Protein AF-0000000075578631 (afdb_homodimer)

Secondary structure (DSSP, 8-state):
-----HHHHTTHHHHHHHHHHH-TTEEEEEEETTSTT-BEEEEE-GGGTT--TTPBPPHHHHHHHHHHHHS-SS--SEEEEEEEE-TTS-EEEEEEEEEE-TTS-EEEEEEEEEE-HHHHHHHHHHHHTT-----TT---GGGBB-SSSB----TTHHHHHHHHHHHHH-TT--TTSHHHHHHHHHHHHHTTGGGSTTHHHHHHHHHTS-HHHHHHHHHHHHHHHHHHHHH-/-----HHHHTTHHHHHHHHHHH-TTEEEEEEETTSTT-BEEEEE-GGGTT--TTPBPPHHHHHHHHHHHHS-SS--SEEEEEEEE-TTS-EEEEEEEEEE-TTS-EEEEEEEEEE-HHHHHHHHHHHHTT-----TT---GGGBB-SSSB----SSHHHHHHHHHHHHH-TT--TTSHHHHHHHHHHHHHTTGGGSTTHHHHHHHHHTS-HHHHHHHHHHHHHHHHHHHHH-

Structure (mmCIF, N/CA/C/O backbone):
data_AF-0000000075578631-model_v1
#
loop_
_entity.id
_entity.type
_entity.pdbx_description
1 polymer 'Uncharacterized protein'
#
loop_
_atom_site.group_PDB
_atom_site.id
_atom_site.type_symbol
_atom_site.label_atom_id
_atom_site.label_alt_id
_atom_site.label_comp_id
_atom_site.label_asym_id
_atom_site.label_entity_id
_atom_site.label_seq_id
_atom_site.pdbx_PDB_ins_code
_atom_site.Cartn_x
_atom_site.Cartn_y
_atom_site.Cartn_z
_atom_site.occupancy
_atom_site.B_iso_or_equiv
_atom_site.auth_seq_id
_atom_site.auth_comp_id
_atom_site.auth_asym_id
_atom_site.auth_atom_id
_atom_site.pdbx_PDB_model_num
ATOM 1 N N . MET A 1 1 ? -14.102 0.725 26.156 1 38.38 1 MET A N 1
ATOM 2 C CA . MET A 1 1 ? -13.875 0.183 24.812 1 38.38 1 MET A CA 1
ATOM 3 C C . MET A 1 1 ? -14.836 0.793 23.812 1 38.38 1 MET A C 1
ATOM 5 O O . MET A 1 1 ? -16.062 0.657 23.953 1 38.38 1 MET A O 1
ATOM 9 N N . THR A 1 2 ? -14.453 2.084 23.234 1 53.84 2 THR A N 1
ATOM 10 C CA . THR A 1 2 ? -15.43 2.859 22.484 1 53.84 2 THR A CA 1
ATOM 11 C C . THR A 1 2 ? -16.156 1.978 21.469 1 53.84 2 THR A C 1
ATOM 13 O O . THR A 1 2 ? -15.539 1.097 20.859 1 53.84 2 THR A O 1
ATOM 16 N N . ARG A 1 3 ? -17.5 1.851 21.578 1 68.5 3 ARG A N 1
ATOM 17 C CA . ARG A 1 3 ? -18.391 0.987 20.828 1 68.5 3 ARG A CA 1
ATOM 18 C C . ARG A 1 3 ? -18.328 1.289 19.328 1 68.5 3 ARG A C 1
ATOM 20 O O . ARG A 1 3 ? -18.828 2.314 18.875 1 68.5 3 ARG A O 1
ATOM 27 N N . VAL A 1 4 ? -17.375 0.759 18.656 1 82.56 4 VAL A N 1
ATOM 28 C CA . VAL A 1 4 ? -17.312 0.847 17.203 1 82.56 4 VAL A CA 1
ATOM 29 C C . VAL A 1 4 ? -18.5 0.093 16.578 1 82.56 4 VAL A C 1
ATOM 31 O O . VAL A 1 4 ? -18.828 -1.018 17.016 1 82.56 4 VAL A O 1
ATOM 34 N N . SER A 1 5 ? -19.188 0.771 15.75 1 85.44 5 SER A N 1
ATOM 35 C CA . SER A 1 5 ? -20.328 0.144 15.086 1 85.44 5 SER A CA 1
ATOM 36 C C . SER A 1 5 ? -19.922 -1.131 14.359 1 85.44 5 SER A C 1
ATOM 38 O O . SER A 1 5 ? -18.766 -1.272 13.961 1 85.44 5 SER A O 1
ATOM 40 N N . LYS A 1 6 ? -20.844 -1.993 14.258 1 84.62 6 LYS A N 1
ATOM 41 C CA . LYS A 1 6 ? -20.594 -3.258 13.57 1 84.62 6 LYS A CA 1
ATOM 42 C C . LYS A 1 6 ? -20.156 -3.02 12.133 1 84.62 6 LYS A C 1
ATOM 44 O O . LYS A 1 6 ? -19.266 -3.715 11.625 1 84.62 6 LYS A O 1
ATOM 49 N N . ASP A 1 7 ? -20.75 -2.002 11.523 1 88.06 7 ASP A N 1
ATOM 50 C CA . ASP A 1 7 ? -20.469 -1.708 10.125 1 88.06 7 ASP A CA 1
ATOM 51 C C . ASP A 1 7 ? -19.016 -1.273 9.938 1 88.06 7 ASP A C 1
ATOM 53 O O . ASP A 1 7 ? -18.391 -1.57 8.906 1 88.06 7 ASP A O 1
ATOM 57 N N . LEU A 1 8 ? -18.516 -0.657 10.914 1 92.75 8 LEU A N 1
ATOM 58 C CA . LEU A 1 8 ? -17.141 -0.169 10.805 1 92.75 8 LEU A CA 1
ATOM 59 C C . LEU A 1 8 ? -16.156 -1.24 11.234 1 92.75 8 LEU A C 1
ATOM 61 O O . LEU A 1 8 ? -15.039 -1.31 10.711 1 92.75 8 LEU A O 1
ATOM 65 N N . LYS A 1 9 ? -16.578 -2.082 12.156 1 92.31 9 LYS A N 1
ATOM 66 C CA . LYS A 1 9 ? -15.711 -3.105 12.734 1 92.31 9 LYS A CA 1
ATOM 67 C C . LYS A 1 9 ? -15.148 -4.027 11.656 1 92.31 9 LYS A C 1
ATOM 69 O O . LYS A 1 9 ? -14.031 -4.539 11.789 1 92.31 9 LYS A O 1
ATOM 74 N N . ARG A 1 10 ? -15.836 -4.188 10.617 1 90.38 10 ARG A N 1
ATOM 75 C CA . ARG A 1 10 ? -15.438 -5.098 9.555 1 90.38 10 ARG A CA 1
ATOM 76 C C . ARG A 1 10 ? -14.188 -4.598 8.836 1 90.38 10 ARG A C 1
ATOM 78 O O . ARG A 1 10 ? -13.516 -5.359 8.141 1 90.38 10 ARG A O 1
ATOM 85 N N . TYR A 1 11 ? -13.844 -3.393 9 1 93.25 11 TYR A N 1
ATOM 86 C CA . TYR A 1 11 ? -12.703 -2.807 8.305 1 93.25 11 TYR A CA 1
ATOM 87 C C . TYR A 1 11 ? -11.445 -2.848 9.164 1 93.25 11 TYR A C 1
ATOM 89 O O . TYR A 1 11 ? -10.336 -2.629 8.672 1 93.25 11 TYR A O 1
ATOM 97 N N . ILE A 1 12 ? -11.594 -3.15 10.43 1 93.81 12 ILE A N 1
ATOM 98 C CA . ILE A 1 12 ? -10.484 -3.107 11.375 1 93.81 12 ILE A CA 1
ATOM 99 C C . ILE A 1 12 ? -9.398 -4.102 10.945 1 93.81 12 ILE A C 1
ATOM 101 O O . ILE A 1 12 ? -8.219 -3.76 10.914 1 93.81 12 ILE A O 1
ATOM 105 N N . PRO A 1 13 ? -9.758 -5.27 10.5 1 92.12 13 PRO A N 1
ATOM 106 C CA . PRO A 1 13 ? -8.711 -6.227 10.133 1 92.12 13 PRO A CA 1
ATOM 107 C C . PRO A 1 13 ? -7.906 -5.777 8.914 1 92.12 13 PRO A C 1
ATOM 109 O O . PRO A 1 13 ? -6.766 -6.211 8.734 1 92.12 13 PRO A O 1
ATOM 112 N N . PHE A 1 14 ? -8.43 -4.945 8.102 1 94.19 14 PHE A N 1
ATOM 113 C CA . PHE A 1 14 ? -7.723 -4.465 6.918 1 94.19 14 PHE A CA 1
ATOM 114 C C . PHE A 1 14 ? -6.559 -3.561 7.309 1 94.19 14 PHE A C 1
ATOM 116 O O . PHE A 1 14 ? -5.57 -3.467 6.582 1 94.19 14 PHE A O 1
ATOM 123 N N . VAL A 1 15 ? -6.684 -2.941 8.43 1 96.69 15 VAL A N 1
ATOM 124 C CA . VAL A 1 15 ? -5.609 -2.07 8.898 1 96.69 15 VAL A CA 1
ATOM 125 C C . VAL A 1 15 ? -4.348 -2.895 9.141 1 96.69 15 VAL A C 1
ATOM 127 O O . VAL A 1 15 ? -3.283 -2.584 8.602 1 96.69 15 VAL A O 1
ATOM 130 N N . ASP A 1 16 ? -4.496 -3.928 9.867 1 94.06 16 ASP A N 1
ATOM 131 C CA . ASP A 1 16 ? -3.371 -4.809 10.164 1 94.06 16 ASP A CA 1
ATOM 132 C C . ASP A 1 16 ? -2.842 -5.465 8.891 1 94.06 16 ASP A C 1
ATOM 134 O O . ASP A 1 16 ? -1.63 -5.523 8.672 1 94.06 16 ASP A O 1
ATOM 138 N N . PHE A 1 17 ? -3.742 -5.906 8.094 1 94.69 17 PHE A N 1
ATOM 139 C CA . PHE A 1 17 ? -3.389 -6.539 6.832 1 94.69 17 PHE A CA 1
ATOM 140 C C . PHE A 1 17 ? -2.533 -5.609 5.98 1 94.69 17 PHE A C 1
ATOM 142 O O . PHE A 1 17 ? -1.476 -6.008 5.488 1 94.69 17 PHE A O 1
ATOM 149 N N . LEU A 1 18 ? -2.979 -4.426 5.785 1 97.06 18 LEU A N 1
ATOM 150 C CA . LEU A 1 18 ? -2.26 -3.467 4.953 1 97.06 18 LEU A CA 1
ATOM 151 C C . LEU A 1 18 ? -0.922 -3.096 5.59 1 97.06 18 LEU A C 1
ATOM 153 O O . LEU A 1 18 ? 0.087 -2.973 4.891 1 97.06 18 LEU A O 1
ATOM 157 N N . GLY A 1 19 ? -0.942 -2.924 6.879 1 96.44 19 GLY A N 1
ATOM 158 C CA . GLY A 1 19 ? 0.313 -2.635 7.555 1 96.44 19 GLY A CA 1
ATOM 159 C C . GLY A 1 19 ? 1.376 -3.691 7.312 1 96.44 19 GLY A C 1
ATOM 160 O O . GLY A 1 19 ? 2.525 -3.365 7.008 1 96.44 19 GLY A O 1
ATOM 161 N N . LYS A 1 20 ? 0.994 -4.898 7.434 1 93.69 20 LYS A N 1
ATOM 162 C CA . LYS A 1 20 ? 1.916 -6.016 7.238 1 93.69 20 LYS A CA 1
ATOM 163 C C . LYS A 1 20 ? 2.307 -6.156 5.77 1 93.69 20 LYS A C 1
ATOM 165 O O . LYS A 1 20 ? 3.455 -6.477 5.457 1 93.69 20 LYS A O 1
ATOM 170 N N . THR A 1 21 ? 1.353 -5.918 4.926 1 94.06 21 THR A N 1
ATOM 171 C CA . THR A 1 21 ? 1.559 -6.07 3.488 1 94.06 21 THR A CA 1
ATOM 172 C C . THR A 1 21 ? 2.514 -5 2.965 1 94.06 21 THR A C 1
ATOM 174 O O . THR A 1 21 ? 3.432 -5.305 2.197 1 94.06 21 THR A O 1
ATOM 177 N N . LEU A 1 22 ? 2.32 -3.791 3.355 1 95.94 22 LEU A N 1
ATOM 178 C CA . LEU A 1 22 ? 3.016 -2.658 2.758 1 95.94 22 LEU A CA 1
ATOM 179 C C . LEU A 1 22 ? 4.355 -2.418 3.445 1 95.94 22 LEU A C 1
ATOM 181 O O . LEU A 1 22 ? 5.273 -1.85 2.85 1 95.94 22 LEU A O 1
ATOM 185 N N . GLY A 1 23 ? 4.43 -2.844 4.723 1 94.12 23 GLY A N 1
ATOM 186 C CA . GLY A 1 23 ? 5.703 -2.727 5.414 1 94.12 23 GLY A CA 1
ATOM 187 C C . GLY A 1 23 ? 5.754 -1.553 6.375 1 94.12 23 GLY A C 1
ATOM 188 O O . GLY A 1 23 ? 4.793 -0.789 6.484 1 94.12 23 GLY A O 1
ATOM 189 N N . GLU A 1 24 ? 6.906 -1.354 6.93 1 94.38 24 GLU A N 1
ATOM 190 C CA . GLU A 1 24 ? 7.059 -0.514 8.117 1 94.38 24 GLU A CA 1
ATOM 191 C C . GLU A 1 24 ? 7.086 0.965 7.742 1 94.38 24 GLU A C 1
ATOM 193 O O . GLU A 1 24 ? 6.98 1.832 8.609 1 94.38 24 GLU A O 1
ATOM 198 N N . ASN A 1 25 ? 7.203 1.279 6.48 1 94 25 ASN A N 1
ATOM 199 C CA . ASN A 1 25 ? 7.211 2.68 6.066 1 94 25 ASN A CA 1
ATOM 200 C C . ASN A 1 25 ? 5.809 3.166 5.707 1 94 25 ASN A C 1
ATOM 202 O O . ASN A 1 25 ? 5.633 4.32 5.312 1 94 25 ASN A O 1
ATOM 206 N N . TYR A 1 26 ? 4.871 2.301 5.816 1 96.25 26 TYR A N 1
ATOM 207 C CA . TYR A 1 26 ? 3.473 2.678 5.645 1 96.25 26 TYR A CA 1
ATOM 208 C C . TYR A 1 26 ? 2.729 2.646 6.977 1 96.25 26 TYR A C 1
ATOM 210 O O . TYR A 1 26 ? 2.783 1.65 7.699 1 96.25 26 TYR A O 1
ATOM 218 N N . GLU A 1 27 ? 2.156 3.725 7.293 1 96.19 27 GLU A N 1
ATOM 219 C CA . GLU A 1 27 ? 1.225 3.783 8.414 1 96.19 27 GLU A CA 1
ATOM 220 C C . GLU A 1 27 ? -0.222 3.713 7.938 1 96.19 27 GLU A C 1
ATOM 222 O O . GLU A 1 27 ? -0.614 4.434 7.02 1 96.19 27 GLU A O 1
ATOM 227 N N . VAL A 1 28 ? -0.985 2.791 8.523 1 97.62 28 VAL A N 1
ATOM 228 C CA . VAL A 1 28 ? -2.389 2.613 8.172 1 97.62 28 VAL A CA 1
ATOM 229 C C . VAL A 1 28 ? -3.26 2.764 9.414 1 97.62 28 VAL A C 1
ATOM 231 O O . VAL A 1 28 ? -2.963 2.18 10.461 1 97.62 28 VAL A O 1
ATOM 234 N N . PHE A 1 29 ? -4.27 3.592 9.344 1 95.25 29 PHE A N 1
ATOM 235 C CA . PHE A 1 29 ? -5.137 3.701 10.516 1 95.25 29 PHE A CA 1
ATOM 236 C C . PHE A 1 29 ? -6.566 4.031 10.094 1 95.25 29 PHE A C 1
ATOM 238 O O . PHE A 1 29 ? -6.805 4.445 8.961 1 95.25 29 PHE A O 1
ATOM 245 N N . LEU A 1 30 ? -7.5 3.748 10.984 1 96.69 30 LEU A N 1
ATOM 246 C CA . LEU A 1 30 ? -8.938 3.846 10.75 1 96.69 30 LEU A CA 1
ATOM 247 C C . LEU A 1 30 ? -9.594 4.75 11.781 1 96.69 30 LEU A C 1
ATOM 249 O O . LEU A 1 30 ? -9.484 4.508 12.984 1 96.69 30 LEU A O 1
ATOM 253 N N . TYR A 1 31 ? -10.258 5.797 11.289 1 94.25 31 TYR A N 1
ATOM 254 C CA . TYR A 1 31 ? -11.039 6.672 12.156 1 94.25 31 TYR A CA 1
ATOM 255 C C . TYR A 1 31 ? -12.477 6.18 12.281 1 94.25 31 TYR A C 1
ATOM 257 O O . TYR A 1 31 ? -13.078 5.75 11.289 1 94.25 31 TYR A O 1
ATOM 265 N N . ASP A 1 32 ? -12.992 6.309 13.469 1 94.88 32 ASP A N 1
ATOM 266 C CA . ASP A 1 32 ? -14.43 6.199 13.703 1 94.88 32 ASP A CA 1
ATOM 267 C C . ASP A 1 32 ? -15.102 7.57 13.648 1 94.88 32 ASP A C 1
ATOM 269 O O . ASP A 1 32 ? -15.008 8.352 14.602 1 94.88 32 ASP A O 1
ATOM 273 N N . LEU A 1 33 ? -15.828 7.816 12.594 1 90.88 33 LEU A N 1
ATOM 274 C CA . LEU A 1 33 ? -16.406 9.141 12.398 1 90.88 33 LEU A CA 1
ATOM 275 C C . LEU A 1 33 ? -17.672 9.312 13.211 1 90.88 33 LEU A C 1
ATOM 277 O O . LEU A 1 33 ? -18.172 10.43 13.375 1 90.88 33 LEU A O 1
ATOM 281 N N . LYS A 1 34 ? -18.203 8.258 13.711 1 89.69 34 LYS A N 1
ATOM 282 C CA . LYS A 1 34 ? -19.422 8.305 14.516 1 89.69 34 LYS A CA 1
ATOM 283 C C . LYS A 1 34 ? -19.109 8.359 16 1 89.69 34 LYS A C 1
ATOM 285 O O . LYS A 1 34 ? -19.984 8.609 16.828 1 89.69 34 LYS A O 1
ATOM 290 N N . GLY A 1 35 ? -17.875 8.039 16.312 1 84.94 35 GLY A N 1
ATOM 291 C CA . GLY A 1 35 ? -17.453 8.125 17.703 1 84.94 35 GLY A CA 1
ATOM 292 C C . GLY A 1 35 ? -17.281 9.547 18.188 1 84.94 35 GLY A C 1
ATOM 293 O O . GLY A 1 35 ? -17.141 10.477 17.375 1 84.94 35 GLY A O 1
ATOM 294 N N . PRO A 1 36 ? -17.297 9.664 19.531 1 83.38 36 PRO A N 1
ATOM 295 C CA . PRO A 1 36 ? -17.016 10.992 20.062 1 83.38 36 PRO A CA 1
ATOM 296 C C . PRO A 1 36 ? -15.664 11.547 19.625 1 83.38 36 PRO A C 1
ATOM 298 O O . PRO A 1 36 ? -14.633 10.922 19.859 1 83.38 36 PRO A O 1
ATOM 301 N N . GLU A 1 37 ? -15.656 12.625 18.969 1 81 37 GLU A N 1
ATOM 302 C CA . GLU A 1 37 ? -14.484 13.359 18.484 1 81 37 GLU A CA 1
ATOM 303 C C . GLU A 1 37 ? -13.727 12.555 17.438 1 81 37 GLU A C 1
ATOM 305 O O . GLU A 1 37 ? -12.523 12.758 17.25 1 81 37 GLU A O 1
ATOM 310 N N . HIS A 1 38 ? -14.289 11.5 16.938 1 88 38 HIS A N 1
ATOM 311 C CA . HIS A 1 38 ? -13.789 10.773 15.773 1 88 38 HIS A CA 1
ATOM 312 C C . HIS A 1 38 ? -12.43 10.141 16.062 1 88 38 HIS A C 1
ATOM 314 O O . HIS A 1 38 ? -11.445 10.445 15.391 1 88 38 HIS A O 1
ATOM 320 N N . PRO A 1 39 ? -12.281 9.195 16.969 1 91.12 39 PRO A N 1
ATOM 321 C CA . PRO A 1 39 ? -11.008 8.609 17.375 1 91.12 39 PRO A CA 1
ATOM 322 C C . PRO A 1 39 ? -10.484 7.582 16.375 1 91.12 39 PRO A C 1
ATOM 324 O O . PRO A 1 39 ? -11.266 7.008 15.609 1 91.12 39 PRO A O 1
ATOM 327 N N . ILE A 1 40 ? -9.18 7.371 16.406 1 93.56 40 ILE A N 1
ATOM 328 C CA . ILE A 1 40 ? -8.586 6.227 15.734 1 93.56 40 ILE A CA 1
ATOM 329 C C . ILE A 1 40 ? -9.008 4.934 16.438 1 93.56 40 ILE A C 1
ATOM 331 O O . ILE A 1 40 ? -8.883 4.82 17.656 1 93.56 40 ILE A O 1
ATOM 335 N N . VAL A 1 41 ? -9.484 3.926 15.734 1 96.69 41 VAL A N 1
ATOM 336 C CA . VAL A 1 41 ? -9.969 2.697 16.359 1 96.69 41 VAL A CA 1
ATOM 337 C C . VAL A 1 41 ? -9.047 1.536 15.984 1 96.69 41 VAL A C 1
ATOM 339 O O . VAL A 1 41 ? -9.117 0.466 16.594 1 96.69 41 VAL A O 1
ATOM 342 N N . ALA A 1 42 ? -8.211 1.674 15 1 97.06 42 ALA A N 1
ATOM 343 C CA . ALA A 1 42 ? -7.191 0.712 14.602 1 97.06 42 ALA A CA 1
ATOM 344 C C . ALA A 1 42 ? -6.016 1.412 13.922 1 97.06 42 ALA A C 1
ATOM 346 O O . ALA A 1 42 ? -6.203 2.387 13.188 1 97.06 42 ALA A O 1
ATOM 347 N N . ILE A 1 43 ? -4.801 0.918 14.18 1 96.62 43 ILE A N 1
ATOM 348 C CA . ILE A 1 43 ? -3.623 1.54 13.586 1 96.62 43 ILE A CA 1
ATOM 349 C C . ILE A 1 43 ? -2.51 0.505 13.445 1 96.62 43 ILE A C 1
ATOM 351 O O . ILE A 1 43 ? -2.303 -0.319 14.336 1 96.62 43 ILE A O 1
ATOM 355 N N . ALA A 1 44 ? -1.911 0.465 12.312 1 97.38 44 ALA A N 1
ATOM 356 C CA . ALA A 1 44 ? -0.679 -0.274 12.047 1 97.38 44 ALA A CA 1
ATOM 357 C C . ALA A 1 44 ? 0.496 0.676 11.836 1 97.38 44 ALA A C 1
ATOM 359 O O . ALA A 1 44 ? 0.36 1.701 11.164 1 97.38 44 ALA A O 1
ATOM 360 N N . ASN A 1 45 ? 1.631 0.427 12.508 1 95.75 45 ASN A N 1
ATOM 361 C CA . ASN A 1 45 ? 2.877 1.176 12.383 1 95.75 45 ASN A CA 1
ATOM 362 C C . ASN A 1 45 ? 2.723 2.607 12.891 1 95.75 45 ASN A C 1
ATOM 364 O O . ASN A 1 45 ? 3.227 3.547 12.266 1 95.75 45 ASN A O 1
ATOM 368 N N . GLY A 1 46 ? 2.059 2.715 13.969 1 92.19 46 GLY A N 1
ATOM 369 C CA . GLY A 1 46 ? 1.84 4.012 14.594 1 92.19 46 GLY A CA 1
ATOM 370 C C . GLY A 1 46 ? 3.127 4.695 15.016 1 92.19 46 GLY A C 1
ATOM 371 O O . GLY A 1 46 ? 3.139 5.902 15.273 1 92.19 46 GLY A O 1
ATOM 372 N N . HIS A 1 47 ? 4.227 3.963 15.062 1 89.19 47 HIS A N 1
ATOM 373 C CA . HIS A 1 47 ? 5.512 4.516 15.469 1 89.19 47 HIS A CA 1
ATOM 374 C C . HIS A 1 47 ? 5.973 5.609 14.516 1 89.19 47 HIS A C 1
ATOM 376 O O . HIS A 1 47 ? 6.773 6.473 14.891 1 89.19 47 HIS A O 1
ATOM 382 N N . LEU A 1 48 ? 5.492 5.621 13.336 1 89.31 48 LEU A N 1
ATOM 383 C CA . LEU A 1 48 ? 5.898 6.598 12.336 1 89.31 48 LEU A CA 1
ATOM 384 C C . LEU A 1 48 ? 5.422 7.996 12.711 1 89.31 48 LEU A C 1
ATOM 386 O O . LEU A 1 48 ? 6.121 8.984 12.469 1 89.31 48 LEU A O 1
ATOM 390 N N . SER A 1 49 ? 4.262 8.094 13.266 1 80.44 49 SER A N 1
ATOM 391 C CA . SER A 1 49 ? 3.688 9.391 13.586 1 80.44 49 SER A CA 1
ATOM 392 C C . SER A 1 49 ? 3.531 9.57 15.094 1 80.44 49 SER A C 1
ATOM 394 O O . SER A 1 49 ? 3.287 10.68 15.57 1 80.44 49 SER A O 1
ATOM 396 N N . GLY A 1 50 ? 3.656 8.438 15.812 1 82.56 50 GLY A N 1
ATOM 397 C CA . GLY A 1 50 ? 3.385 8.469 17.25 1 82.56 50 GLY A CA 1
ATOM 398 C C . GLY A 1 50 ? 1.915 8.297 17.578 1 82.56 50 GLY A C 1
ATOM 399 O O . GLY A 1 50 ? 1.537 8.266 18.75 1 82.56 50 GLY A O 1
ATOM 400 N N . ARG A 1 51 ? 1.047 8.164 16.641 1 83.81 51 ARG A N 1
ATOM 401 C CA . ARG A 1 51 ? -0.382 7.973 16.859 1 83.81 51 ARG A CA 1
ATOM 402 C C . ARG A 1 51 ? -0.661 6.605 17.469 1 83.81 51 ARG A C 1
ATOM 404 O O . ARG A 1 51 ? 0.119 5.668 17.297 1 83.81 51 ARG A O 1
ATOM 411 N N . LYS A 1 52 ? -1.719 6.574 18.172 1 89.25 52 LYS A N 1
ATOM 412 C CA . LYS A 1 52 ? -2.223 5.348 18.781 1 89.25 52 LYS A CA 1
ATOM 413 C C . LYS A 1 52 ? -3.748 5.293 18.734 1 89.25 52 LYS A C 1
ATOM 415 O O . LYS A 1 52 ? -4.398 6.289 18.406 1 89.25 52 LYS A O 1
ATOM 420 N N . VAL A 1 53 ? -4.273 4.074 19 1 93.5 53 VAL A N 1
ATOM 421 C CA . VAL A 1 53 ? -5.723 3.957 19.125 1 93.5 53 VAL A CA 1
ATOM 422 C C . VAL A 1 53 ? -6.242 4.965 20.141 1 93.5 53 VAL A C 1
ATOM 424 O O . VAL A 1 53 ? -5.645 5.148 21.203 1 93.5 53 VAL A O 1
ATOM 427 N N . GLY A 1 54 ? -7.293 5.668 19.781 1 90.75 54 GLY A N 1
ATOM 428 C CA . GLY A 1 54 ? -7.875 6.664 20.672 1 90.75 54 GLY A CA 1
ATOM 429 C C . GLY A 1 54 ? -7.508 8.086 20.281 1 90.75 54 GLY A C 1
ATOM 430 O O . GLY A 1 54 ? -8.164 9.039 20.719 1 90.75 54 GLY A O 1
ATOM 431 N N . PHE A 1 55 ? -6.387 8.227 19.531 1 82.88 55 PHE A N 1
ATOM 432 C CA . PHE A 1 55 ? -6.039 9.562 19.047 1 82.88 55 PHE A CA 1
ATOM 433 C C . PHE A 1 55 ? -7.172 10.156 18.219 1 82.88 55 PHE A C 1
ATOM 435 O O . PHE A 1 55 ? -7.836 9.445 17.469 1 82.88 55 PHE A O 1
ATOM 442 N N . LEU A 1 56 ? -7.328 11.445 18.359 1 81.56 56 LEU A N 1
ATOM 443 C CA . LEU A 1 56 ? -8.484 12.117 17.766 1 81.56 56 LEU A CA 1
ATOM 444 C C . LEU A 1 56 ? -8.133 12.727 16.422 1 81.56 56 LEU A C 1
ATOM 446 O O . LEU A 1 56 ? -6.973 13.062 16.172 1 81.56 56 LEU A O 1
ATOM 450 N N . MET A 1 57 ? -9.203 12.68 15.625 1 79.25 57 MET A N 1
ATOM 451 C CA . MET A 1 57 ? -9.055 13.32 14.312 1 79.25 57 MET A CA 1
ATOM 452 C C . MET A 1 57 ? -8.898 14.828 14.461 1 79.25 57 MET A C 1
ATOM 454 O O . MET A 1 57 ? -9.609 15.461 15.25 1 79.25 57 MET A O 1
ATOM 458 N N . LYS A 1 58 ? -7.996 15.273 13.68 1 65.88 58 LYS A N 1
ATOM 459 C CA . LYS A 1 58 ? -7.762 16.719 13.727 1 65.88 58 LYS A CA 1
ATOM 460 C C . LYS A 1 58 ? -8.828 17.469 12.945 1 65.88 58 LYS A C 1
ATOM 462 O O . LYS A 1 58 ? -9.328 16.984 11.93 1 65.88 58 LYS A O 1
ATOM 467 N N . ASP A 1 59 ? -9.125 18.578 13.367 1 60.62 59 ASP A N 1
ATOM 468 C CA . ASP A 1 59 ? -10.164 19.406 12.781 1 60.62 59 ASP A CA 1
ATOM 469 C C . ASP A 1 59 ? -9.891 19.672 11.297 1 60.62 59 ASP A C 1
ATOM 471 O O . ASP A 1 59 ? -10.805 19.656 10.477 1 60.62 59 ASP A O 1
ATOM 475 N N . VAL A 1 60 ? -8.719 19.844 11.07 1 58.09 60 VAL A N 1
ATOM 476 C CA . VAL A 1 60 ? -8.344 20.141 9.688 1 58.09 60 VAL A CA 1
ATOM 477 C C . VAL A 1 60 ? -8.711 18.953 8.789 1 58.09 60 VAL A C 1
ATOM 479 O O . VAL A 1 60 ? -9.18 19.141 7.664 1 58.09 60 VAL A O 1
ATOM 482 N N . MET A 1 61 ? -8.461 17.766 9.281 1 67.56 61 MET A N 1
ATOM 483 C CA . MET A 1 61 ? -8.797 16.578 8.508 1 67.56 61 MET A CA 1
ATOM 484 C C . MET A 1 61 ? -10.305 16.453 8.32 1 67.56 61 MET A C 1
ATOM 486 O O . MET A 1 61 ? -10.773 16.062 7.25 1 67.56 61 MET A O 1
ATOM 490 N N . ILE A 1 62 ? -10.93 16.859 9.305 1 68.75 62 ILE A N 1
ATOM 491 C CA . ILE A 1 62 ? -12.383 16.812 9.25 1 68.75 62 ILE A CA 1
ATOM 492 C C . ILE A 1 62 ? -12.891 17.766 8.18 1 68.75 62 ILE A C 1
ATOM 494 O O . ILE A 1 62 ? -13.75 17.406 7.375 1 68.75 62 ILE A O 1
ATOM 498 N N . LYS A 1 63 ? -12.367 18.953 8.219 1 65.38 63 LYS A N 1
ATOM 499 C CA . LYS A 1 63 ? -12.781 19.969 7.254 1 65.38 63 LYS A CA 1
ATOM 500 C C . LYS A 1 63 ? -12.453 19.531 5.828 1 65.38 63 LYS A C 1
ATOM 502 O O . LYS A 1 63 ? -13.266 19.719 4.918 1 65.38 63 LYS A O 1
ATOM 507 N N . MET A 1 64 ? -11.367 18.922 5.684 1 62.06 64 MET A N 1
ATOM 508 C CA . MET A 1 64 ? -10.953 18.438 4.371 1 62.06 64 MET A CA 1
ATOM 509 C C . MET A 1 64 ? -11.898 17.375 3.848 1 62.06 64 MET A C 1
ATOM 511 O O . MET A 1 64 ? -12.289 17.391 2.68 1 62.06 64 MET A O 1
ATOM 515 N N . LEU A 1 65 ? -12.141 16.547 4.758 1 67.94 65 LEU A N 1
ATOM 516 C CA . LEU A 1 65 ? -13.023 15.445 4.391 1 67.94 65 LEU A CA 1
ATOM 517 C C . LEU A 1 65 ? -14.406 15.961 4.02 1 67.94 65 LEU A C 1
ATOM 519 O O . LEU A 1 65 ? -15.023 15.461 3.072 1 67.94 65 LEU A O 1
ATOM 523 N N . LYS A 1 66 ? -14.805 17 4.738 1 67.94 66 LYS A N 1
ATOM 524 C CA . LYS A 1 66 ? -16.125 17.594 4.484 1 67.94 66 LYS A CA 1
ATOM 525 C C . LYS A 1 66 ? -16.141 18.328 3.152 1 67.94 66 LYS A C 1
ATOM 527 O O . LYS A 1 66 ? -17.141 18.281 2.428 1 67.94 66 LYS A O 1
ATOM 532 N N . LYS A 1 67 ? -15.141 19.062 2.979 1 63.06 67 LYS A N 1
ATOM 533 C CA . LYS A 1 67 ? -15.031 19.781 1.72 1 63.06 67 LYS A CA 1
ATOM 534 C C . LYS A 1 67 ? -15.016 18.828 0.529 1 63.06 67 LYS A C 1
ATOM 536 O O . LYS A 1 67 ? -15.664 19.094 -0.487 1 63.06 67 LYS A O 1
ATOM 541 N N . GLU A 1 68 ? -14.25 17.859 0.723 1 61.59 68 GLU A N 1
ATOM 542 C CA . GLU A 1 68 ? -14.156 16.891 -0.352 1 61.59 68 GLU A CA 1
ATOM 543 C C . GLU A 1 68 ? -15.484 16.172 -0.57 1 61.59 68 GLU A C 1
ATOM 545 O O . GLU A 1 68 ? -15.805 15.773 -1.691 1 61.59 68 GLU A O 1
ATOM 550 N N . GLN A 1 69 ? -16.203 16 0.46 1 59.22 69 GLN A N 1
ATOM 551 C CA . GLN A 1 69 ? -17.531 15.406 0.374 1 59.22 69 GLN A CA 1
ATOM 552 C C . GLN A 1 69 ? -18.484 16.312 -0.387 1 59.22 69 GLN A C 1
ATOM 554 O O . GLN A 1 69 ? -19.391 15.836 -1.078 1 59.22 69 GLN A O 1
ATOM 559 N N . LYS A 1 70 ? -18.484 17.656 -0.096 1 55.72 70 LYS A N 1
ATOM 560 C CA . LYS A 1 70 ? -19.375 18.609 -0.752 1 55.72 70 LYS A CA 1
ATOM 561 C C . LYS A 1 70 ? -19.062 18.703 -2.244 1 55.72 70 LYS A C 1
ATOM 563 O O . LYS A 1 70 ? -19.953 19.016 -3.045 1 55.72 70 LYS A O 1
ATOM 568 N N . ASN A 1 71 ? -17.953 18.906 -2.477 1 51 71 ASN A N 1
ATOM 569 C CA . ASN A 1 71 ? -17.656 18.953 -3.902 1 51 71 ASN A CA 1
ATOM 570 C C . ASN A 1 71 ? -18.109 17.688 -4.621 1 51 71 ASN A C 1
ATOM 572 O O . ASN A 1 71 ? -17.672 16.578 -4.297 1 51 71 ASN A O 1
ATOM 576 N N . ASN A 1 72 ? -19.547 17.484 -4.645 1 42.91 72 ASN A N 1
ATOM 577 C CA . ASN A 1 72 ? -20.469 16.453 -5.09 1 42.91 72 ASN A CA 1
ATOM 578 C C . ASN A 1 72 ? -19.859 15.609 -6.207 1 42.91 72 ASN A C 1
ATOM 580 O O . ASN A 1 72 ? -20.562 14.781 -6.809 1 42.91 72 ASN A O 1
ATOM 584 N N . GLU A 1 73 ? -19.375 16.234 -7.379 1 41.44 73 GLU A N 1
ATOM 585 C CA . GLU A 1 73 ? -19.5 15.336 -8.531 1 41.44 73 GLU A CA 1
ATOM 586 C C . GLU A 1 73 ? -19.062 13.914 -8.18 1 41.44 73 GLU A C 1
ATOM 588 O O . GLU A 1 73 ? -18.453 13.695 -7.129 1 41.44 73 GLU A O 1
ATOM 593 N N . ASP A 1 74 ? -19.312 12.945 -9.156 1 42 74 ASP A N 1
ATOM 594 C CA . ASP A 1 74 ? -18.922 11.539 -9.18 1 42 74 ASP A CA 1
ATOM 595 C C . ASP A 1 74 ? -17.609 11.328 -8.422 1 42 74 ASP A C 1
ATOM 597 O O . ASP A 1 74 ? -16.844 10.414 -8.742 1 42 74 ASP A O 1
ATOM 601 N N . ALA A 1 75 ? -17.141 12.375 -7.66 1 48.78 75 ALA A N 1
ATOM 602 C CA . ALA A 1 75 ? -15.797 12.461 -7.109 1 48.78 75 ALA A CA 1
ATOM 603 C C . ALA A 1 75 ? -15.578 11.406 -6.023 1 48.78 75 ALA A C 1
ATOM 605 O O . ALA A 1 75 ? -16.469 11.172 -5.199 1 48.78 75 ALA A O 1
ATOM 606 N N . ASP A 1 76 ? -14.648 10.57 -6.105 1 57.75 76 ASP A N 1
ATOM 607 C CA . ASP A 1 76 ? -14.141 9.445 -5.332 1 57.75 76 ASP A CA 1
ATOM 608 C C . ASP A 1 76 ? -13.859 9.852 -3.887 1 57.75 76 ASP A C 1
ATOM 610 O O . ASP A 1 76 ? -13.242 10.891 -3.637 1 57.75 76 ASP A O 1
ATOM 614 N N . ASP A 1 77 ? -14.742 9.492 -2.875 1 77.19 77 ASP A N 1
ATOM 615 C CA . ASP A 1 77 ? -14.719 9.547 -1.417 1 77.19 77 ASP A CA 1
ATOM 616 C C . ASP A 1 77 ? -13.305 9.312 -0.888 1 77.19 77 ASP A C 1
ATOM 618 O O . ASP A 1 77 ? -13.117 8.617 0.112 1 77.19 77 ASP A O 1
ATOM 622 N N . TYR A 1 78 ? -12.297 9.914 -1.747 1 78.69 78 TYR A N 1
ATOM 623 C CA . TYR A 1 78 ? -10.961 9.703 -1.19 1 78.69 78 TYR A CA 1
ATOM 624 C C . TYR A 1 78 ? -10.039 10.867 -1.537 1 78.69 78 TYR A C 1
ATOM 626 O O . TYR A 1 78 ? -10.297 11.609 -2.488 1 78.69 78 TYR A O 1
ATOM 634 N N . LEU A 1 79 ? -9.109 11.297 -0.755 1 81.5 79 LEU A N 1
ATOM 635 C CA . LEU A 1 79 ? -7.922 12.117 -0.959 1 81.5 79 LEU A CA 1
ATOM 636 C C . LEU A 1 79 ? -6.699 11.234 -1.221 1 81.5 79 LEU A C 1
ATOM 638 O O . LEU A 1 79 ? -6.453 10.281 -0.487 1 81.5 79 LEU A O 1
ATOM 642 N N . ILE A 1 80 ? -6.008 11.625 -2.332 1 85.25 80 ILE A N 1
ATOM 643 C CA . ILE A 1 80 ? -4.926 10.727 -2.73 1 85.25 80 ILE A CA 1
ATOM 644 C C . ILE A 1 80 ? -3.59 11.461 -2.641 1 85.25 80 ILE A C 1
ATOM 646 O O . ILE A 1 80 ? -3.449 12.57 -3.152 1 85.25 80 ILE A O 1
ATOM 650 N N . ARG A 1 81 ? -2.652 10.836 -2.004 1 86.31 81 ARG A N 1
ATOM 651 C CA . ARG A 1 81 ? -1.229 11.164 -1.978 1 86.31 81 ARG A CA 1
ATOM 652 C C . ARG A 1 81 ? -1.016 12.656 -1.76 1 86.31 81 ARG A C 1
ATOM 654 O O . ARG A 1 81 ? -0.302 13.305 -2.527 1 86.31 81 ARG A O 1
ATOM 661 N N . HIS A 1 82 ? -1.635 13.094 -0.775 1 76 82 HIS A N 1
ATOM 662 C CA . HIS A 1 82 ? -1.378 14.477 -0.38 1 76 82 HIS A CA 1
ATOM 663 C C . HIS A 1 82 ? -0.147 14.57 0.514 1 76 82 HIS A C 1
ATOM 665 O O . HIS A 1 82 ? 0.129 13.664 1.299 1 76 82 HIS A O 1
ATOM 671 N N . ASP A 1 83 ? 0.534 15.617 0.361 1 73.69 83 ASP A N 1
ATOM 672 C CA . ASP A 1 83 ? 1.692 15.852 1.219 1 73.69 83 ASP A CA 1
ATOM 673 C C . ASP A 1 83 ? 1.266 16.078 2.666 1 73.69 83 ASP A C 1
ATOM 675 O O . ASP A 1 83 ? 0.274 16.766 2.924 1 73.69 83 ASP A O 1
ATOM 679 N N . ALA A 1 84 ? 1.98 15.438 3.549 1 73.56 84 ALA A N 1
ATOM 680 C CA . ALA A 1 84 ? 1.713 15.602 4.977 1 73.56 84 ALA A CA 1
ATOM 681 C C . ALA A 1 84 ? 3.012 15.617 5.777 1 73.56 84 ALA A C 1
ATOM 683 O O . ALA A 1 84 ? 4.023 15.062 5.344 1 73.56 84 ALA A O 1
ATOM 684 N N . ILE A 1 85 ? 2.926 16.281 6.938 1 70.06 85 ILE A N 1
ATOM 685 C CA . ILE A 1 85 ? 4.066 16.359 7.844 1 70.06 85 ILE A CA 1
ATOM 686 C C . ILE A 1 85 ? 3.652 15.875 9.234 1 70.06 85 ILE A C 1
ATOM 688 O O . ILE A 1 85 ? 2.617 16.297 9.758 1 70.06 85 ILE A O 1
ATOM 692 N N . GLY A 1 86 ? 4.5 14.969 9.703 1 66.88 86 GLY A N 1
ATOM 693 C CA . GLY A 1 86 ? 4.246 14.477 11.047 1 66.88 86 GLY A CA 1
ATOM 694 C C . GLY A 1 86 ? 4.711 15.438 12.125 1 66.88 86 GLY A C 1
ATOM 695 O O . GLY A 1 86 ? 5.348 16.453 11.828 1 66.88 86 GLY A O 1
ATOM 696 N N . ARG A 1 87 ? 4.406 15.062 13.359 1 59.75 87 ARG A N 1
ATOM 697 C CA . ARG A 1 87 ? 4.766 15.891 14.516 1 59.75 87 ARG A CA 1
ATOM 698 C C . ARG A 1 87 ? 6.281 16.016 14.641 1 59.75 87 ARG A C 1
ATOM 700 O O . ARG A 1 87 ? 6.789 17.047 15.078 1 59.75 87 ARG A O 1
ATOM 707 N N . ASP A 1 88 ? 6.918 14.984 14.266 1 60.09 88 ASP A N 1
ATOM 708 C CA . ASP A 1 88 ? 8.367 14.977 14.414 1 60.09 88 ASP A CA 1
ATOM 709 C C . ASP A 1 88 ? 9.055 15.5 13.156 1 60.09 88 ASP A C 1
ATOM 711 O O . ASP A 1 88 ? 10.273 15.375 13.008 1 60.09 88 ASP A O 1
ATOM 715 N N . GLY A 1 89 ? 8.219 15.984 12.25 1 61.62 89 GLY A N 1
ATOM 716 C CA . GLY A 1 89 ? 8.789 16.562 11.039 1 61.62 89 GLY A CA 1
ATOM 717 C C . GLY A 1 89 ? 8.891 15.578 9.891 1 61.62 89 GLY A C 1
ATOM 718 O O . GLY A 1 89 ? 9.203 15.969 8.766 1 61.62 89 GLY A O 1
ATOM 719 N N . ARG A 1 90 ? 8.602 14.445 10.164 1 73.75 90 ARG A N 1
ATOM 720 C CA . ARG A 1 90 ? 8.648 13.453 9.102 1 73.75 90 ARG A CA 1
ATOM 721 C C . ARG A 1 90 ? 7.648 13.789 7.996 1 73.75 90 ARG A C 1
ATOM 723 O O . ARG A 1 90 ? 6.527 14.219 8.273 1 73.75 90 ARG A O 1
ATOM 730 N N . ARG A 1 91 ? 8.141 13.594 6.828 1 75.56 91 ARG A N 1
ATOM 731 C CA . ARG A 1 91 ? 7.301 13.875 5.668 1 75.56 91 ARG A CA 1
ATOM 732 C C . ARG A 1 91 ? 6.582 12.609 5.199 1 75.56 91 ARG A C 1
ATOM 734 O O . ARG A 1 91 ? 7.172 11.531 5.176 1 75.56 91 ARG A O 1
ATOM 741 N N . PHE A 1 92 ? 5.285 12.859 4.797 1 82.94 92 PHE A N 1
ATOM 742 C CA . PHE A 1 92 ? 4.469 11.742 4.344 1 82.94 92 PHE A CA 1
ATOM 743 C C . PHE A 1 92 ? 3.74 12.086 3.051 1 82.94 92 PHE A C 1
ATOM 745 O O . PHE A 1 92 ? 3.516 13.266 2.758 1 82.94 92 PHE A O 1
ATOM 752 N N . LYS A 1 93 ? 3.564 11.047 2.215 1 86.5 93 LYS A N 1
ATOM 753 C CA . LYS A 1 93 ? 2.414 11.07 1.314 1 86.5 93 LYS A CA 1
ATOM 754 C C . LYS A 1 93 ? 1.199 10.406 1.958 1 86.5 93 LYS A C 1
ATOM 756 O O . LYS A 1 93 ? 1.265 9.25 2.371 1 86.5 93 LYS A O 1
ATOM 761 N N . SER A 1 94 ? 0.122 11.188 2.066 1 85.94 94 SER A N 1
ATOM 762 C CA . SER A 1 94 ? -1.04 10.703 2.809 1 85.94 94 SER A CA 1
ATOM 763 C C . SER A 1 94 ? -2.248 10.539 1.893 1 85.94 94 SER A C 1
ATOM 765 O O . SER A 1 94 ? -2.502 11.383 1.029 1 85.94 94 SER A O 1
ATOM 767 N N . SER A 1 95 ? -2.957 9.469 2.027 1 89.5 95 SER A N 1
ATOM 768 C CA . SER A 1 95 ? -4.219 9.203 1.345 1 89.5 95 SER A CA 1
ATOM 769 C C . SER A 1 95 ? -5.312 8.82 2.336 1 89.5 95 SER A C 1
ATOM 771 O O . SER A 1 95 ? -5.051 8.125 3.32 1 89.5 95 SER A O 1
ATOM 773 N N . THR A 1 96 ? -6.543 9.266 2.072 1 89.62 96 THR A N 1
ATOM 774 C CA . THR A 1 96 ? -7.68 9 2.947 1 89.62 96 THR A CA 1
ATOM 775 C C . THR A 1 96 ? -8.906 8.594 2.133 1 89.62 96 THR A C 1
ATOM 777 O O . THR A 1 96 ? -9.219 9.227 1.119 1 89.62 96 THR A O 1
ATOM 780 N N . LYS A 1 97 ? -9.523 7.559 2.557 1 92.19 97 LYS A N 1
ATOM 781 C CA . LYS A 1 97 ? -10.781 7.113 1.952 1 92.19 97 LYS A CA 1
ATOM 782 C C . LYS A 1 97 ? -11.914 7.102 2.977 1 92.19 97 LYS A C 1
ATOM 784 O O . LYS A 1 97 ? -11.773 6.516 4.055 1 92.19 97 LYS A O 1
ATOM 789 N N . LEU A 1 98 ? -13 7.723 2.586 1 90.88 98 LEU A N 1
ATOM 790 C CA . LEU A 1 98 ? -14.18 7.676 3.439 1 90.88 98 LEU A CA 1
ATOM 791 C C . LEU A 1 98 ? -14.891 6.332 3.312 1 90.88 98 LEU A C 1
ATOM 793 O O . LEU A 1 98 ? -14.977 5.773 2.217 1 90.88 98 LEU A O 1
ATOM 797 N N . ILE A 1 99 ? -15.367 5.855 4.406 1 91.69 99 ILE A N 1
ATOM 798 C CA . ILE A 1 99 ? -16.203 4.652 4.477 1 91.69 99 ILE A CA 1
ATOM 799 C C . ILE A 1 99 ? -17.641 5.035 4.816 1 91.69 99 ILE A C 1
ATOM 801 O O . ILE A 1 99 ? -17.875 5.73 5.805 1 91.69 99 ILE A O 1
ATOM 805 N N . ARG A 1 100 ? -18.562 4.594 4.012 1 89.38 100 ARG A N 1
ATOM 806 C CA . ARG A 1 100 ? -19.969 4.93 4.223 1 89.38 100 ARG A CA 1
ATOM 807 C C . ARG A 1 100 ? -20.781 3.682 4.523 1 89.38 100 ARG A C 1
ATOM 809 O O . ARG A 1 100 ? -20.438 2.582 4.082 1 89.38 100 ARG A O 1
ATOM 816 N N . ASN A 1 101 ? -21.844 3.84 5.301 1 88.06 101 ASN A N 1
ATOM 817 C CA . ASN A 1 101 ? -22.781 2.738 5.508 1 88.06 101 ASN A CA 1
ATOM 818 C C . ASN A 1 101 ? -23.75 2.609 4.344 1 88.06 101 ASN A C 1
ATOM 820 O O . ASN A 1 101 ? -23.609 3.281 3.322 1 88.06 101 ASN A O 1
ATOM 824 N N . ASP A 1 102 ? -24.672 1.656 4.523 1 85.69 102 ASP A N 1
ATOM 825 C CA . ASP A 1 102 ? -25.609 1.334 3.449 1 85.69 102 ASP A CA 1
ATOM 826 C C . ASP A 1 102 ? -26.5 2.525 3.127 1 85.69 102 ASP A C 1
ATOM 828 O O . ASP A 1 102 ? -27.125 2.57 2.064 1 85.69 102 ASP A O 1
ATOM 832 N N . PHE A 1 103 ? -26.625 3.484 4.012 1 86.56 103 PHE A N 1
ATOM 833 C CA . PHE A 1 103 ? -27.469 4.66 3.818 1 86.56 103 PHE A CA 1
ATOM 834 C C . PHE A 1 103 ? -26.656 5.812 3.236 1 86.56 103 PHE A C 1
ATOM 836 O O . PHE A 1 103 ? -27.172 6.922 3.078 1 86.56 103 PHE A O 1
ATOM 843 N N . GLY A 1 104 ? -25.406 5.578 2.975 1 84.31 104 GLY A N 1
ATOM 844 C CA . GLY A 1 104 ? -24.562 6.59 2.375 1 84.31 104 GLY A CA 1
ATOM 845 C C . GLY A 1 104 ? -23.938 7.527 3.395 1 84.31 104 GLY A C 1
ATOM 846 O O . GLY A 1 104 ? -23.266 8.5 3.029 1 84.31 104 GLY A O 1
ATOM 847 N N . GLU A 1 105 ? -24.172 7.23 4.609 1 86.69 105 GLU A N 1
ATOM 848 C CA . GLU A 1 105 ? -23.625 8.062 5.672 1 86.69 105 GLU A CA 1
ATOM 849 C C . GLU A 1 105 ? -22.172 7.691 5.965 1 86.69 105 GLU A C 1
ATOM 851 O O . GLU A 1 105 ? -21.844 6.512 6.102 1 86.69 105 GLU A O 1
ATOM 856 N N . PRO A 1 106 ? -21.281 8.766 6.051 1 88.81 106 PRO A N 1
ATOM 857 C CA . PRO A 1 106 ? -19.906 8.445 6.434 1 88.81 106 PRO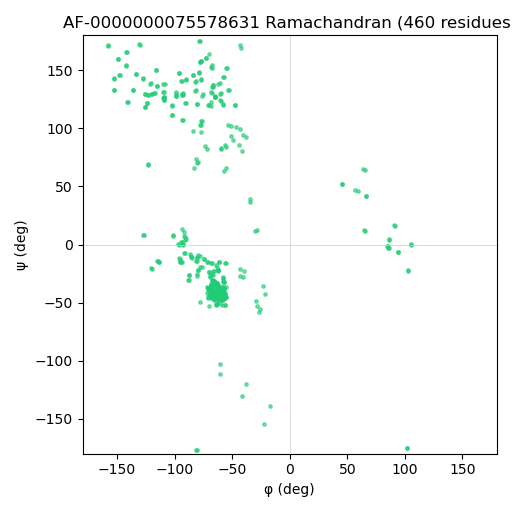 A CA 1
ATOM 858 C C . PRO A 1 106 ? -19.797 7.898 7.855 1 88.81 106 PRO A C 1
ATOM 860 O O . PRO A 1 106 ? -20.328 8.5 8.797 1 88.81 106 PRO A O 1
ATOM 863 N N . ILE A 1 107 ? -19.156 6.77 7.98 1 92.06 107 ILE A N 1
ATOM 864 C CA . ILE A 1 107 ? -19.078 6.145 9.297 1 92.06 107 ILE A CA 1
ATOM 865 C C . ILE A 1 107 ? -17.609 5.992 9.703 1 92.06 107 ILE A C 1
ATOM 867 O O . ILE A 1 107 ? -17.312 5.789 10.883 1 92.06 107 ILE A O 1
ATOM 871 N N . GLY A 1 108 ? -16.688 6.02 8.75 1 93.25 108 GLY A N 1
ATOM 872 C CA . GLY A 1 108 ? -15.266 5.867 9.031 1 93.25 108 GLY A CA 1
ATOM 873 C C . GLY A 1 108 ? -14.375 6.445 7.941 1 93.25 108 GLY A C 1
ATOM 874 O O . GLY A 1 108 ? -14.875 6.891 6.902 1 93.25 108 GLY A O 1
ATOM 875 N N . ALA A 1 109 ? -13.109 6.516 8.195 1 93.12 109 ALA A N 1
ATOM 876 C CA . ALA A 1 109 ? -12.102 6.938 7.227 1 93.12 109 ALA A CA 1
ATOM 877 C C . ALA A 1 109 ? -10.836 6.098 7.352 1 93.12 109 ALA A C 1
ATOM 879 O O . ALA A 1 109 ? -10.273 5.969 8.445 1 93.12 109 ALA A O 1
ATOM 880 N N . LEU A 1 110 ? -10.469 5.484 6.27 1 95.25 110 LEU A N 1
ATOM 881 C CA . LEU A 1 110 ? -9.211 4.746 6.203 1 95.25 110 LEU A CA 1
ATOM 882 C C . LEU A 1 110 ? -8.094 5.625 5.664 1 95.25 110 LEU A C 1
ATOM 884 O O . LEU A 1 110 ? -8.219 6.223 4.594 1 95.25 110 LEU A O 1
ATOM 888 N N . CYS A 1 111 ? -7.012 5.664 6.359 1 93.62 111 CYS A N 1
ATOM 889 C CA . CYS A 1 111 ? -5.879 6.5 5.98 1 93.62 111 CYS A CA 1
ATOM 890 C C . CYS A 1 111 ? -4.629 5.66 5.766 1 93.62 111 CYS A C 1
ATOM 892 O O . CYS A 1 111 ? -4.363 4.727 6.527 1 93.62 111 CYS A O 1
ATOM 894 N N . VAL A 1 112 ? -3.904 5.98 4.754 1 96.06 112 VAL A N 1
ATOM 895 C CA . VAL A 1 112 ? -2.611 5.375 4.449 1 96.06 112 VAL A CA 1
ATOM 896 C C . VAL A 1 112 ? -1.552 6.465 4.305 1 96.06 112 VAL A C 1
ATOM 898 O O . VAL A 1 112 ? -1.65 7.32 3.424 1 96.06 112 VAL A O 1
ATOM 901 N N . ASN A 1 113 ? -0.555 6.434 5.148 1 91.88 113 ASN A N 1
ATOM 902 C CA . ASN A 1 113 ? 0.576 7.355 5.109 1 91.88 113 ASN A CA 1
ATOM 903 C C . ASN A 1 113 ? 1.856 6.652 4.668 1 91.88 113 ASN A C 1
ATOM 905 O O . ASN A 1 113 ? 2.225 5.617 5.223 1 91.88 113 ASN A O 1
ATOM 909 N N . PHE A 1 114 ? 2.473 7.199 3.674 1 94.38 114 PHE A N 1
ATOM 910 C CA . PHE A 1 114 ? 3.766 6.699 3.227 1 94.38 114 PHE A CA 1
ATOM 911 C C . PHE A 1 114 ? 4.895 7.59 3.725 1 94.38 114 PHE A C 1
ATOM 913 O O . PHE A 1 114 ? 4.949 8.773 3.396 1 94.38 114 PHE A O 1
ATOM 920 N N . ASN A 1 115 ? 5.82 7.02 4.52 1 91.12 115 ASN A N 1
ATOM 921 C CA . ASN A 1 115 ? 6.988 7.719 5.039 1 91.12 115 ASN A CA 1
ATOM 922 C C . ASN A 1 115 ? 8 8.008 3.939 1 91.12 115 ASN A C 1
ATOM 924 O O . ASN A 1 115 ? 8.562 7.09 3.344 1 91.12 115 ASN A O 1
ATOM 928 N N . LEU A 1 116 ? 8.297 9.25 3.717 1 85.94 116 LEU A N 1
ATOM 929 C CA . LEU A 1 116 ? 9.125 9.648 2.584 1 85.94 116 LEU A CA 1
ATOM 930 C C . LEU A 1 116 ? 10.602 9.695 2.975 1 85.94 116 LEU A C 1
ATOM 932 O O . LEU A 1 116 ? 11.477 9.789 2.109 1 85.94 116 LEU A O 1
ATOM 936 N N . GLU A 1 117 ? 10.898 9.539 4.227 1 81.88 117 GLU A N 1
ATOM 937 C CA . GLU A 1 117 ? 12.25 9.797 4.711 1 81.88 117 GLU A CA 1
ATOM 938 C C . GLU A 1 117 ? 13.266 8.914 4 1 81.88 117 GLU A C 1
ATOM 940 O O . GLU A 1 117 ? 14.305 9.406 3.537 1 81.88 117 GLU A O 1
ATOM 945 N N . PRO A 1 118 ? 13.031 7.617 3.863 1 84.38 118 PRO A N 1
ATOM 946 C CA . PRO A 1 118 ? 14.016 6.785 3.16 1 84.38 118 PRO A CA 1
ATOM 947 C C . PRO A 1 118 ? 14.195 7.191 1.7 1 84.38 118 PRO A C 1
ATOM 949 O O . PRO A 1 118 ? 15.305 7.117 1.168 1 84.38 118 PRO A O 1
ATOM 952 N N . MET A 1 119 ? 13.148 7.621 1.082 1 82 119 MET A N 1
ATOM 953 C CA . MET A 1 119 ? 13.227 8.039 -0.315 1 82 119 MET A CA 1
ATOM 954 C C . MET A 1 119 ? 14.039 9.32 -0.455 1 82 119 MET A C 1
ATOM 956 O O . MET A 1 119 ? 14.844 9.453 -1.38 1 82 119 MET A O 1
ATOM 960 N N . ILE A 1 120 ? 13.812 10.156 0.396 1 75.88 120 ILE A N 1
ATOM 961 C CA . ILE A 1 120 ? 14.555 11.406 0.393 1 75.88 120 ILE A CA 1
ATOM 962 C C . ILE A 1 120 ? 16.047 11.133 0.594 1 75.88 120 ILE A C 1
ATOM 964 O O . ILE A 1 120 ? 16.891 11.664 -0.132 1 75.88 120 ILE A O 1
ATOM 968 N N . ALA A 1 121 ? 16.391 10.305 1.585 1 77.44 121 ALA A N 1
ATOM 969 C CA . ALA A 1 121 ? 17.781 9.93 1.84 1 77.44 121 ALA A CA 1
ATOM 970 C C . ALA A 1 121 ? 18.406 9.289 0.606 1 77.44 121 ALA A C 1
ATOM 972 O O . ALA A 1 121 ? 19.562 9.555 0.282 1 77.44 121 ALA A O 1
ATOM 973 N N . THR A 1 122 ? 17.703 8.438 -0.076 1 80.81 122 THR A N 1
ATOM 974 C CA . THR A 1 122 ? 18.172 7.77 -1.282 1 80.81 122 THR A CA 1
ATOM 975 C C . THR A 1 122 ? 18.422 8.781 -2.398 1 80.81 122 THR A C 1
ATOM 977 O O . THR A 1 122 ? 19.438 8.703 -3.096 1 80.81 122 THR A O 1
ATOM 980 N N . GLN A 1 123 ? 17.5 9.664 -2.531 1 74.62 123 GLN A N 1
ATOM 981 C CA . GLN A 1 123 ? 17.672 10.719 -3.527 1 74.62 123 GLN A CA 1
ATOM 982 C C . GLN A 1 123 ? 18.922 11.539 -3.256 1 74.62 123 GLN A C 1
ATOM 984 O O . GLN A 1 123 ? 19.688 11.836 -4.176 1 74.62 123 GLN A O 1
ATOM 989 N N . GLU A 1 124 ? 19.109 11.906 -2.035 1 71.44 124 GLU A N 1
ATOM 990 C CA . GLU A 1 124 ? 20.297 12.656 -1.642 1 71.44 124 GLU A CA 1
ATOM 991 C C . GLU A 1 124 ? 21.562 11.875 -1.955 1 71.44 124 GLU A C 1
ATOM 993 O O . GLU A 1 124 ? 22.562 12.461 -2.395 1 71.44 124 GLU A O 1
ATOM 998 N N . PHE A 1 125 ? 21.594 10.648 -1.638 1 76 125 PHE A N 1
ATOM 999 C CA . PHE A 1 125 ? 22.734 9.797 -1.946 1 76 125 PHE A CA 1
ATOM 1000 C C . PHE A 1 125 ? 23.047 9.828 -3.438 1 76 125 PHE A C 1
ATOM 1002 O O . PHE A 1 125 ? 24.188 10.016 -3.834 1 76 125 PHE A O 1
ATOM 1009 N N . PHE A 1 126 ? 21.938 9.711 -4.27 1 76.88 126 PHE A N 1
ATOM 1010 C CA . PHE A 1 126 ? 22.141 9.703 -5.715 1 76.88 126 PHE A CA 1
ATOM 1011 C C . PHE A 1 126 ? 22.656 11.047 -6.203 1 76.88 126 PHE A C 1
ATOM 1013 O O . PHE A 1 126 ? 23.5 11.102 -7.094 1 76.88 126 PHE A O 1
ATOM 1020 N N . GLU A 1 127 ? 22.125 12.016 -5.629 1 70.31 127 GLU A N 1
ATOM 1021 C CA . GLU A 1 127 ? 22.609 13.344 -5.973 1 70.31 127 GLU A CA 1
ATOM 1022 C C . GLU A 1 127 ? 24.078 13.516 -5.605 1 70.31 127 GLU A C 1
ATOM 1024 O O . GLU A 1 127 ? 24.844 14.141 -6.344 1 70.31 127 GLU A O 1
ATOM 1029 N N . SER A 1 128 ? 24.422 12.953 -4.547 1 74.69 128 SER A N 1
ATOM 1030 C CA . SER A 1 128 ? 25.797 13.078 -4.059 1 74.69 128 SER A CA 1
ATOM 1031 C C . SER A 1 128 ? 26.766 12.367 -4.988 1 74.69 128 SER A C 1
ATOM 1033 O O . SER A 1 128 ? 27.953 12.695 -5.012 1 74.69 128 SER A O 1
ATOM 1035 N N . ILE A 1 129 ? 26.25 11.461 -5.637 1 74 129 ILE A N 1
ATOM 1036 C CA . ILE A 1 129 ? 27.156 10.742 -6.527 1 74 129 ILE A CA 1
ATOM 1037 C C . ILE A 1 129 ? 26.969 11.227 -7.961 1 74 129 ILE A C 1
ATOM 1039 O O . ILE A 1 129 ? 27.406 10.57 -8.906 1 74 129 ILE A O 1
ATOM 1043 N N . GLY A 1 130 ? 26.156 12.305 -8.109 1 69 130 GLY A N 1
ATOM 1044 C CA . GLY A 1 130 ? 26.125 13.008 -9.383 1 69 130 GLY A CA 1
ATOM 1045 C C . GLY A 1 130 ? 24.875 12.719 -10.188 1 69 130 GLY A C 1
ATOM 1046 O O . GLY A 1 130 ? 24.75 13.164 -11.328 1 69 130 GLY A O 1
ATOM 1047 N N . ALA A 1 131 ? 24.062 11.906 -9.641 1 67.69 131 ALA A N 1
ATOM 1048 C CA . ALA A 1 131 ? 22.828 11.633 -10.375 1 67.69 131 ALA A CA 1
ATOM 1049 C C . ALA A 1 131 ? 21.844 12.805 -10.258 1 67.69 131 ALA A C 1
ATOM 1051 O O . ALA A 1 131 ? 21.734 13.422 -9.195 1 67.69 131 ALA A O 1
ATOM 1052 N N . GLU A 1 132 ? 21.344 13.289 -11.445 1 59.59 132 GLU A N 1
ATOM 1053 C CA . GLU A 1 132 ? 20.297 14.32 -11.422 1 59.59 132 GLU A CA 1
ATOM 1054 C C . GLU A 1 132 ? 18.953 13.719 -11.062 1 59.59 132 GLU A C 1
ATOM 1056 O O . GLU A 1 132 ? 18.516 12.742 -11.68 1 59.59 132 GLU A O 1
ATOM 1061 N N . THR A 1 133 ? 18.562 13.992 -9.867 1 57.66 133 THR A N 1
ATOM 1062 C CA . THR A 1 133 ? 17.266 13.453 -9.453 1 57.66 133 THR A CA 1
ATOM 1063 C C . THR A 1 133 ? 16.234 14.57 -9.344 1 57.66 133 THR A C 1
ATOM 1065 O O . THR A 1 133 ? 16.578 15.742 -9.211 1 57.66 133 THR A O 1
ATOM 1068 N N . THR A 1 134 ? 14.961 14.305 -9.836 1 49.03 134 THR A N 1
ATOM 1069 C CA . THR A 1 134 ? 13.891 15.25 -9.57 1 49.03 134 THR A CA 1
ATOM 1070 C C . THR A 1 134 ? 13.672 15.414 -8.07 1 49.03 134 THR A C 1
ATOM 1072 O O . THR A 1 134 ? 13.773 14.445 -7.312 1 49.03 134 THR A O 1
ATOM 1075 N N . ASN A 1 135 ? 13.766 16.578 -7.625 1 42.53 135 ASN A N 1
ATOM 1076 C CA . ASN A 1 135 ? 13.781 16.938 -6.211 1 42.53 135 ASN A CA 1
ATOM 1077 C C . ASN A 1 135 ? 12.555 16.406 -5.48 1 42.53 135 ASN A C 1
ATOM 1079 O O . ASN A 1 135 ? 11.43 16.812 -5.754 1 42.53 135 ASN A O 1
ATOM 1083 N N . LEU A 1 136 ? 12.531 15.211 -5.047 1 43.47 136 LEU A N 1
ATOM 1084 C CA . LEU A 1 136 ? 11.492 14.695 -4.164 1 43.47 136 LEU A CA 1
ATOM 1085 C C . LEU A 1 136 ? 11.367 15.555 -2.912 1 43.47 136 LEU A C 1
ATOM 1087 O O . LEU A 1 136 ? 10.375 15.461 -2.184 1 43.47 136 LEU A O 1
ATOM 1091 N N . ARG A 1 137 ? 12.398 16.344 -2.729 1 42.91 137 ARG A N 1
ATOM 1092 C CA . ARG A 1 137 ? 12.43 17.172 -1.533 1 42.91 137 ARG A CA 1
ATOM 1093 C C . ARG A 1 137 ? 11.383 18.281 -1.612 1 42.91 137 ARG A C 1
ATOM 1095 O O . ARG A 1 137 ? 11.047 18.906 -0.601 1 42.91 137 ARG A O 1
ATOM 1102 N N . ASN A 1 138 ? 11.078 18.531 -2.912 1 40 138 ASN A N 1
ATOM 1103 C CA . ASN A 1 138 ? 10.156 19.656 -3.014 1 40 138 ASN A CA 1
ATOM 1104 C C . ASN A 1 138 ? 8.719 19.234 -2.748 1 40 138 ASN A C 1
ATOM 1106 O O . ASN A 1 138 ? 8.109 18.547 -3.57 1 40 138 ASN A O 1
ATOM 1110 N N . LEU A 1 139 ? 8.539 18.953 -1.589 1 38.44 139 LEU A N 1
ATOM 1111 C CA . LEU A 1 139 ? 7.133 18.797 -1.221 1 38.44 139 LEU A CA 1
ATOM 1112 C C . LEU A 1 139 ? 6.281 19.906 -1.835 1 38.44 139 LEU A C 1
ATOM 1114 O O . LEU A 1 139 ? 6.672 21.062 -1.818 1 38.44 139 LEU A O 1
ATOM 1118 N N . ASP A 1 140 ? 5.676 19.484 -2.91 1 36.53 140 ASP A N 1
ATOM 1119 C CA . ASP A 1 140 ? 4.793 20.547 -3.387 1 36.53 140 ASP A CA 1
ATOM 1120 C C . ASP A 1 140 ? 3.928 21.094 -2.252 1 36.53 140 ASP A C 1
ATOM 1122 O O . ASP A 1 140 ? 3 20.422 -1.796 1 36.53 140 ASP A O 1
ATOM 1126 N N . VAL A 1 141 ? 4.41 22.047 -1.621 1 36.03 141 VAL A N 1
ATOM 1127 C CA . VAL A 1 141 ? 3.758 22.766 -0.529 1 36.03 141 VAL A CA 1
ATOM 1128 C C . VAL A 1 141 ? 2.281 22.969 -0.856 1 36.03 141 VAL A C 1
ATOM 1130 O O . VAL A 1 141 ? 1.456 23.141 0.046 1 36.03 141 VAL A O 1
ATOM 1133 N N . ASN A 1 142 ? 2.08 23.016 -2.158 1 34.91 142 ASN A N 1
ATOM 1134 C CA . ASN A 1 142 ? 0.708 23.359 -2.525 1 34.91 142 ASN A CA 1
ATOM 1135 C C . ASN A 1 142 ? -0.239 22.188 -2.289 1 34.91 142 ASN A C 1
ATOM 1137 O O . ASN A 1 142 ? -1.459 22.328 -2.367 1 34.91 142 ASN A O 1
ATOM 1141 N N . LYS A 1 143 ? 0.44 21.125 -2.076 1 39 143 LYS A N 1
ATOM 1142 C CA . LYS A 1 143 ? -0.41 19.953 -1.93 1 39 143 LYS A CA 1
ATOM 1143 C C . LYS A 1 143 ? -0.102 19.203 -0.633 1 39 143 LYS A C 1
ATOM 1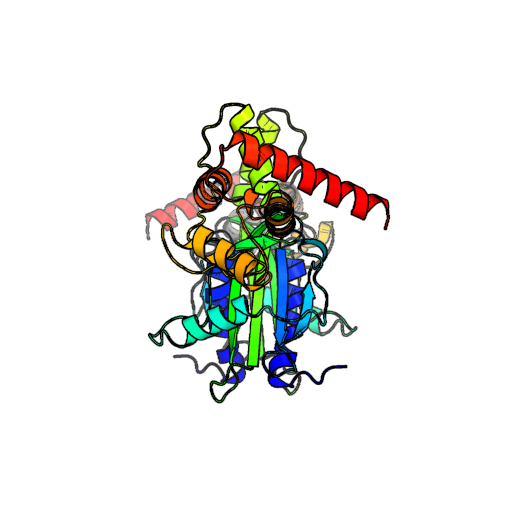145 O O . LYS A 1 143 ? -0.492 18.047 -0.465 1 39 143 LYS A O 1
ATOM 1150 N N . VAL A 1 144 ? 0.759 19.859 0.215 1 35.81 144 VAL A N 1
ATOM 1151 C CA . VAL A 1 144 ? 1.199 19.156 1.42 1 35.81 144 VAL A CA 1
ATOM 1152 C C . VAL A 1 144 ? 0.086 19.172 2.465 1 35.81 144 VAL A C 1
ATOM 1154 O O . VAL A 1 144 ? -0.481 20.234 2.756 1 35.81 144 VAL A O 1
ATOM 1157 N N . ILE A 1 145 ? -0.584 18.172 2.65 1 36.69 145 ILE A N 1
ATOM 1158 C CA . ILE A 1 145 ? -1.449 18.016 3.812 1 36.69 145 ILE A CA 1
ATOM 1159 C C . ILE A 1 145 ? -0.6 17.797 5.062 1 36.69 145 ILE A C 1
ATOM 1161 O O . ILE A 1 145 ? 0.157 16.828 5.148 1 36.69 145 ILE A O 1
ATOM 1165 N N . PHE A 1 146 ? -0.117 18.859 5.621 1 33.59 146 PHE A N 1
ATOM 1166 C CA . PHE A 1 146 ? 0.522 18.609 6.906 1 33.59 146 PHE A CA 1
ATOM 1167 C C . PHE A 1 146 ? -0.247 17.562 7.699 1 33.59 146 PHE A C 1
ATOM 1169 O O . PHE A 1 146 ? -1.467 17.656 7.848 1 33.59 146 PHE A O 1
ATOM 1176 N N . ALA A 1 147 ? 0.217 16.391 7.473 1 36.09 147 ALA A N 1
ATOM 1177 C CA . ALA A 1 147 ? -0.451 15.367 8.258 1 36.09 147 ALA A CA 1
ATOM 1178 C C . ALA A 1 147 ? -1.093 15.961 9.516 1 36.09 147 ALA A C 1
ATOM 1180 O O . ALA A 1 147 ? -1.954 15.336 10.133 1 36.09 147 ALA A O 1
ATOM 1181 N N . GLY A 1 148 ? -0.586 16.953 10.227 1 31.14 148 GLY A N 1
ATOM 1182 C CA . GLY A 1 148 ? -1.525 17.656 11.094 1 31.14 148 GLY A CA 1
ATOM 1183 C C . GLY A 1 148 ? -2.662 18.312 10.328 1 31.14 148 GLY A C 1
ATOM 1184 O O . GLY A 1 148 ? -3.475 17.625 9.703 1 31.14 148 GLY A O 1
ATOM 1185 N N . GLU A 1 149 ? -2.713 19.703 10.281 1 29 149 GLU A N 1
ATOM 1186 C CA . GLU A 1 149 ? -3.771 20.547 9.742 1 29 149 GLU A CA 1
ATOM 1187 C C . GLU A 1 149 ? -3.717 20.594 8.219 1 29 149 GLU A C 1
ATOM 1189 O O . GLU A 1 149 ? -2.639 20.734 7.633 1 29 149 GLU A O 1
ATOM 1194 N N . VAL A 1 150 ? -4.5 19.781 7.57 1 32.91 150 VAL A N 1
ATOM 1195 C CA . VAL A 1 150 ? -4.656 19.703 6.125 1 32.91 150 VAL A CA 1
ATOM 1196 C C . VAL A 1 150 ? -4.699 21.109 5.531 1 32.91 150 VAL A C 1
ATOM 1198 O O . VAL A 1 150 ? -5.609 21.891 5.832 1 32.91 150 VAL A O 1
ATOM 1201 N N . PHE A 1 151 ? -3.572 21.828 5.297 1 32.03 151 PHE A N 1
ATOM 1202 C CA . PHE A 1 151 ? -3.775 23.125 4.633 1 32.03 151 PHE A CA 1
ATOM 1203 C C . PHE A 1 151 ? -3.971 22.922 3.133 1 32.03 151 PHE A C 1
ATOM 1205 O O . PHE A 1 151 ? -3.084 22.422 2.447 1 32.03 151 PHE A O 1
ATOM 1212 N N . SER A 1 152 ? -5.066 22.391 2.713 1 30.53 152 SER A N 1
ATOM 1213 C CA . SER A 1 152 ? -5.566 22.094 1.372 1 30.53 152 SER A CA 1
ATOM 1214 C C . SER A 1 152 ? -4.957 23.047 0.343 1 30.53 152 SER A C 1
ATOM 1216 O O . SER A 1 152 ? -5.035 22.797 -0.862 1 30.53 152 SER A O 1
ATOM 1218 N N . ASP A 1 153 ? -5.125 24.406 0.476 1 30.08 153 ASP A N 1
ATOM 1219 C CA . ASP A 1 153 ? -5.348 25.188 -0.741 1 30.08 153 ASP A CA 1
ATOM 1220 C C . ASP A 1 153 ? -4.078 25.25 -1.592 1 30.08 153 ASP A C 1
ATOM 1222 O O . ASP A 1 153 ? -2.971 25.094 -1.076 1 30.08 153 ASP A O 1
ATOM 1226 N N . GLY A 1 154 ? -4.004 25.609 -2.875 1 30.27 154 GLY A N 1
ATOM 1227 C CA . GLY A 1 154 ? -3.092 25.969 -3.951 1 30.27 154 GLY A CA 1
ATOM 1228 C C . GLY A 1 154 ? -1.757 26.484 -3.455 1 30.27 154 GLY A C 1
ATOM 1229 O O . GLY A 1 154 ? -1.504 26.516 -2.248 1 30.27 154 GLY A O 1
ATOM 1230 N N . ASN A 1 155 ? -0.963 27.438 -4.406 1 34.16 155 ASN A N 1
ATOM 1231 C CA . ASN A 1 155 ? 0.31 28.141 -4.418 1 34.16 155 ASN A CA 1
ATOM 1232 C C . ASN A 1 155 ? 0.659 28.688 -3.039 1 34.16 155 ASN A C 1
ATOM 1234 O O . ASN A 1 155 ? 1.397 28.062 -2.281 1 34.16 155 ASN A O 1
ATOM 1238 N N . ALA A 1 156 ? 0.838 30.156 -2.914 1 36.88 156 ALA A N 1
ATOM 1239 C CA . ALA A 1 156 ? 1.013 31.141 -1.849 1 36.88 156 ALA A CA 1
ATOM 1240 C C . ALA A 1 156 ? 0.064 30.875 -0.685 1 36.88 156 ALA A C 1
ATOM 1242 O O . ALA A 1 156 ? 0.212 31.453 0.395 1 36.88 156 ALA A O 1
ATOM 1243 N N . GLY A 1 157 ? -0.947 30.188 -0.904 1 44.5 157 GLY A N 1
ATOM 1244 C CA . GLY A 1 157 ? -2.125 29.953 -0.083 1 44.5 157 GLY A CA 1
ATOM 1245 C C . GLY A 1 157 ? -1.91 28.906 0.993 1 44.5 157 GLY A C 1
ATOM 1246 O O . GLY A 1 157 ? -2.58 28.938 2.027 1 44.5 157 GLY A O 1
ATOM 1247 N N . SER A 1 158 ? -1.003 28.047 0.695 1 56.16 158 SER A N 1
ATOM 1248 C CA . SER A 1 158 ? -0.892 26.969 1.673 1 56.16 158 SER A CA 1
ATOM 1249 C C . SER A 1 158 ? -0.135 27.422 2.916 1 56.16 158 SER A C 1
ATOM 1251 O O . SER A 1 158 ? -0.611 27.25 4.039 1 56.16 158 SER A O 1
ATOM 1253 N N . LEU A 1 159 ? 1.017 28.031 2.701 1 66.75 159 LEU A N 1
ATOM 1254 C CA . LEU A 1 159 ? 1.719 28.5 3.891 1 66.75 159 LEU A CA 1
ATOM 1255 C C . LEU A 1 159 ? 0.841 29.453 4.695 1 66.75 159 LEU A C 1
ATOM 1257 O O . LEU A 1 159 ? 0.799 29.375 5.926 1 66.75 159 LEU A O 1
ATOM 1261 N N . GLU A 1 160 ? 0.106 30.219 3.854 1 69.06 160 GLU A N 1
ATOM 1262 C CA . GLU A 1 160 ? -0.781 31.203 4.48 1 69.06 160 GLU A CA 1
ATOM 1263 C C . GLU A 1 160 ? -1.887 30.516 5.273 1 69.06 160 GLU A C 1
ATOM 1265 O O . GLU A 1 160 ? -2.178 30.906 6.406 1 69.06 160 GLU A O 1
ATOM 1270 N N . SER A 1 161 ? -2.352 29.531 4.684 1 63.62 161 SER A N 1
ATOM 1271 C CA . SER A 1 161 ? -3.441 28.828 5.352 1 63.62 161 SER A CA 1
ATOM 1272 C C . SER A 1 161 ? -2.961 28.141 6.621 1 63.62 161 SER A C 1
ATOM 1274 O O . SER A 1 161 ? -3.65 28.156 7.645 1 63.62 161 SER A O 1
ATOM 1276 N N . ILE A 1 162 ? -1.742 27.656 6.574 1 66.81 162 ILE A N 1
ATOM 1277 C CA . ILE A 1 162 ? -1.15 26.984 7.727 1 66.81 162 ILE A CA 1
ATOM 1278 C C . ILE A 1 162 ? -0.832 28 8.812 1 66.81 162 ILE A C 1
ATOM 1280 O O . ILE A 1 162 ? -1.148 27.797 9.984 1 66.81 162 ILE A O 1
ATOM 1284 N N . TYR A 1 163 ? -0.321 29.062 8.297 1 74.44 163 TYR A N 1
ATOM 1285 C CA . TYR A 1 163 ? 0.014 30.156 9.203 1 74.44 163 TYR A CA 1
ATOM 1286 C C . TYR A 1 163 ? -1.229 30.672 9.914 1 74.44 163 TYR A C 1
ATOM 1288 O O . TYR A 1 163 ? -1.228 30.844 11.133 1 74.44 163 TYR A O 1
ATOM 1296 N N . GLU A 1 164 ? -2.283 30.75 9.18 1 72.62 164 GLU A N 1
ATOM 1297 C CA . GLU A 1 164 ? -3.525 31.266 9.742 1 72.62 164 GLU A CA 1
ATOM 1298 C C . GLU A 1 164 ? -4.098 30.312 10.789 1 72.62 164 GLU A C 1
ATOM 1300 O O . GLU A 1 164 ? -4.676 30.75 11.781 1 72.62 164 GLU A O 1
ATOM 1305 N N . HIS A 1 165 ? -3.92 29.156 10.562 1 69.12 165 HIS A N 1
ATOM 1306 C CA . HIS A 1 165 ? -4.352 28.141 11.523 1 69.12 165 HIS A CA 1
ATOM 1307 C C . HIS A 1 165 ? -3.66 28.328 12.867 1 69.12 165 HIS A C 1
ATOM 1309 O O . HIS A 1 165 ? -4.305 28.25 13.922 1 69.12 165 HIS A O 1
ATOM 1315 N N . PHE A 1 166 ? -2.396 28.562 12.852 1 75.69 166 PHE A N 1
ATOM 1316 C CA . PHE A 1 166 ? -1.633 28.75 14.078 1 75.69 166 PHE A CA 1
ATOM 1317 C C . PHE A 1 166 ? -2.029 30.062 14.758 1 75.69 166 PHE A C 1
ATOM 1319 O O . PHE A 1 166 ? -2.117 30.125 15.992 1 75.69 166 PHE A O 1
ATOM 1326 N N . ILE A 1 167 ? -2.332 31 13.945 1 78.75 167 ILE A N 1
ATOM 1327 C CA . ILE A 1 167 ? -2.715 32.312 14.484 1 78.75 167 ILE A CA 1
ATOM 1328 C C . ILE A 1 167 ? -4.098 32.219 15.125 1 78.75 167 ILE A C 1
ATOM 1330 O O . ILE A 1 167 ? -4.328 32.75 16.203 1 78.75 167 ILE A O 1
ATOM 1334 N N . ASP A 1 168 ? -4.934 31.422 14.484 1 74.31 168 ASP A N 1
ATOM 1335 C CA . ASP A 1 168 ? -6.301 31.281 14.977 1 74.31 168 ASP A CA 1
ATOM 1336 C C . ASP A 1 168 ? -6.332 30.562 16.328 1 74.31 168 ASP A C 1
ATOM 1338 O O . ASP A 1 168 ? -7.176 30.859 17.172 1 74.31 168 ASP A O 1
ATOM 1342 N N . LYS A 1 169 ? -5.441 29.734 16.484 1 73.81 169 LYS A N 1
ATOM 1343 C CA . LYS A 1 169 ? -5.363 28.969 17.734 1 73.81 169 LYS A CA 1
ATOM 1344 C C . LYS A 1 169 ? -4.758 29.797 18.859 1 73.81 169 LYS A C 1
ATOM 1346 O O . LYS A 1 169 ? -4.883 29.453 20.031 1 73.81 169 LYS A O 1
ATOM 1351 N N . ASN A 1 170 ? -4.086 30.812 18.453 1 76.75 170 ASN A N 1
ATOM 1352 C CA . ASN A 1 170 ? -3.451 31.719 19.406 1 76.75 170 ASN A CA 1
ATOM 1353 C C . ASN A 1 170 ? -3.924 33.156 19.203 1 76.75 170 ASN A C 1
ATOM 1355 O O . ASN A 1 170 ? -3.148 34.031 18.781 1 76.75 170 ASN A O 1
ATOM 1359 N N . PRO A 1 171 ? -5.23 33.375 19.547 1 76.38 171 PRO A N 1
ATOM 1360 C CA . PRO A 1 171 ? -5.824 34.656 19.203 1 76.38 171 PRO A CA 1
ATOM 1361 C C . PRO A 1 171 ? -5.141 35.844 19.891 1 76.38 171 PRO A C 1
ATOM 1363 O O . PRO A 1 171 ? -5.211 36.969 19.422 1 76.38 171 PRO A O 1
ATOM 1366 N N . ASN A 1 172 ? -4.473 35.656 20.938 1 82.12 172 ASN A N 1
ATOM 1367 C CA . ASN A 1 172 ? -3.869 36.75 21.688 1 82.12 172 ASN A CA 1
ATOM 1368 C C . ASN A 1 172 ? -2.434 37.031 21.234 1 82.12 172 ASN A C 1
ATOM 1370 O O . ASN A 1 172 ? -1.733 37.844 21.844 1 82.12 172 ASN A O 1
ATOM 1374 N N . ILE A 1 173 ? -2.049 36.438 20.156 1 83.44 173 ILE A N 1
ATOM 1375 C CA . ILE A 1 173 ? -0.667 36.562 19.719 1 83.44 173 ILE A CA 1
ATOM 1376 C C . ILE A 1 173 ? -0.488 37.906 19 1 83.44 173 ILE A C 1
ATOM 1378 O O . ILE A 1 173 ? -1.312 38.281 18.156 1 83.44 173 ILE A O 1
ATOM 1382 N N . GLN A 1 174 ? 0.423 38.719 19.531 1 87 174 GLN A N 1
ATOM 1383 C CA . GLN A 1 174 ? 0.857 39.969 18.891 1 87 174 GLN A CA 1
ATOM 1384 C C . GLN A 1 174 ? 2.217 39.781 18.219 1 87 174 GLN A C 1
ATOM 1386 O O . GLN A 1 174 ? 3.244 39.719 18.891 1 87 174 GLN A O 1
ATOM 1391 N N . LEU A 1 175 ? 2.25 39.812 16.906 1 87.75 175 LEU A N 1
ATOM 1392 C CA . LEU A 1 175 ? 3.428 39.438 16.125 1 87.75 175 LEU A CA 1
ATOM 1393 C C . LEU A 1 175 ? 4.512 40.531 16.266 1 87.75 175 LEU A C 1
ATOM 1395 O O . LEU A 1 175 ? 5.66 40.281 15.875 1 87.75 175 LEU A O 1
ATOM 1399 N N . ASN A 1 176 ? 4.117 41.688 16.766 1 88.12 176 ASN A N 1
ATOM 1400 C CA . ASN A 1 176 ? 5.113 42.719 17 1 88.12 176 ASN A CA 1
ATOM 1401 C C . ASN A 1 176 ? 5.887 42.469 18.297 1 88.12 176 ASN A C 1
ATOM 1403 O O . ASN A 1 176 ? 6.871 43.156 18.578 1 88.12 176 ASN A O 1
ATOM 1407 N N . LYS A 1 177 ? 5.48 41.531 19.094 1 91.31 177 LYS A N 1
ATOM 1408 C CA . LYS A 1 177 ? 6.172 41.125 20.312 1 91.31 177 LYS A CA 1
ATOM 1409 C C . LYS A 1 177 ? 7.02 39.875 20.109 1 91.31 177 LYS A C 1
ATOM 1411 O O . LYS A 1 177 ? 6.539 38.875 19.562 1 91.31 177 LYS A O 1
ATOM 1416 N N . ALA A 1 178 ? 8.258 40 20.547 1 91.19 178 ALA A N 1
ATOM 1417 C CA . ALA A 1 178 ? 9.227 38.906 20.359 1 91.19 178 ALA A CA 1
ATOM 1418 C C . ALA A 1 178 ? 8.742 37.625 21.031 1 91.19 178 ALA A C 1
ATOM 1420 O O . ALA A 1 178 ? 8.883 36.531 20.469 1 91.19 178 ALA A O 1
ATOM 1421 N N . HIS A 1 179 ? 8.234 37.812 22.234 1 91.25 179 HIS A N 1
ATOM 1422 C CA . HIS A 1 179 ? 7.754 36.656 22.984 1 91.25 179 HIS A CA 1
ATOM 1423 C C . HIS A 1 179 ? 6.637 35.938 22.219 1 91.25 179 HIS A C 1
ATOM 1425 O O . HIS A 1 179 ? 6.605 34.688 22.172 1 91.25 179 HIS A O 1
ATOM 1431 N N . ASP A 1 180 ? 5.754 36.656 21.641 1 91.94 180 ASP A N 1
ATOM 1432 C CA . ASP A 1 180 ? 4.637 36.094 20.891 1 91.94 180 ASP A CA 1
ATOM 1433 C C . ASP A 1 180 ? 5.117 35.469 19.594 1 91.94 180 ASP A C 1
ATOM 1435 O O . ASP A 1 180 ? 4.629 34.406 19.203 1 91.94 180 ASP A O 1
ATOM 1439 N N . ARG A 1 181 ? 6.059 36.094 18.938 1 91.75 181 ARG A N 1
ATOM 1440 C CA . ARG A 1 181 ? 6.664 35.469 17.75 1 91.75 181 ARG A CA 1
ATOM 1441 C C . ARG A 1 181 ? 7.289 34.125 18.078 1 91.75 181 ARG A C 1
ATOM 1443 O O . ARG A 1 181 ? 7.094 33.156 17.344 1 91.75 181 ARG A O 1
ATOM 1450 N N . GLN A 1 182 ? 7.996 34.094 19.141 1 93.75 182 GLN A N 1
ATOM 1451 C CA . GLN A 1 182 ? 8.633 32.844 19.547 1 93.75 182 GLN A CA 1
ATOM 1452 C C . GLN A 1 182 ? 7.59 31.75 19.781 1 93.75 182 GLN A C 1
ATOM 1454 O O . GLN A 1 182 ? 7.785 30.609 19.375 1 93.75 182 GLN A O 1
ATOM 1459 N N . LYS A 1 183 ? 6.543 32.125 20.453 1 89.56 183 LYS A N 1
ATOM 1460 C CA . LYS A 1 183 ? 5.477 31.188 20.734 1 89.56 183 LYS A CA 1
ATOM 1461 C C . LYS A 1 183 ? 4.902 30.594 19.453 1 89.56 183 LYS A C 1
ATOM 1463 O O . LYS A 1 183 ? 4.738 29.375 19.359 1 89.56 183 LYS A O 1
ATOM 1468 N N . ILE A 1 184 ? 4.633 31.438 18.516 1 89.75 184 ILE A N 1
ATOM 1469 C CA . ILE A 1 184 ? 4.031 31 17.266 1 89.75 184 ILE A CA 1
ATOM 1470 C C . ILE A 1 184 ? 5.039 30.156 16.469 1 89.75 184 ILE A C 1
ATOM 1472 O O . ILE A 1 184 ? 4.684 29.141 15.883 1 89.75 184 ILE A O 1
ATOM 1476 N N . VAL A 1 185 ? 6.297 30.625 16.422 1 90.31 185 VAL A N 1
ATOM 1477 C CA . VAL A 1 185 ? 7.34 29.891 15.711 1 90.31 185 VAL A CA 1
ATOM 1478 C C . VAL A 1 185 ? 7.531 28.531 16.359 1 90.31 185 VAL A C 1
ATOM 1480 O O . VAL A 1 185 ? 7.691 27.516 15.664 1 90.31 185 VAL A O 1
ATOM 1483 N N . SER A 1 186 ? 7.512 28.5 17.688 1 88.19 186 SER A N 1
ATOM 1484 C CA . SER A 1 186 ? 7.652 27.234 18.391 1 88.19 186 SER A CA 1
ATOM 1485 C C . SER A 1 186 ? 6.516 26.281 18.031 1 88.19 186 SER A C 1
ATOM 1487 O O . SER A 1 186 ? 6.75 25.094 17.797 1 88.19 186 SER A O 1
ATOM 1489 N N . ALA A 1 187 ? 5.312 26.781 18.031 1 80.31 187 ALA A N 1
ATOM 1490 C CA . ALA A 1 187 ? 4.148 25.984 17.656 1 80.31 187 ALA A CA 1
ATOM 1491 C C . ALA A 1 187 ? 4.27 25.453 16.234 1 80.31 187 ALA A C 1
ATOM 1493 O O . ALA A 1 187 ? 3.996 24.281 15.969 1 80.31 187 ALA A O 1
ATOM 1494 N N . MET A 1 188 ? 4.684 26.359 15.336 1 80.88 188 MET A N 1
ATOM 1495 C CA . MET A 1 188 ? 4.844 26.016 13.93 1 80.88 188 MET A CA 1
ATOM 1496 C C . MET A 1 188 ? 5.98 25.016 13.742 1 80.88 188 MET A C 1
ATOM 1498 O O . MET A 1 188 ? 5.875 24.094 12.938 1 80.88 188 MET A O 1
ATOM 1502 N N . TYR A 1 189 ? 7.027 25.25 14.469 1 79 189 TYR A N 1
ATOM 1503 C CA . TYR A 1 189 ? 8.18 24.344 14.414 1 79 189 TYR A CA 1
ATOM 1504 C C . TYR A 1 189 ? 7.789 22.938 14.844 1 79 189 TYR A C 1
ATOM 1506 O O . TYR A 1 189 ? 8.109 21.969 14.156 1 79 189 TYR A O 1
ATOM 1514 N N . LYS A 1 190 ? 7.082 22.859 15.938 1 71.94 190 LYS A N 1
ATOM 1515 C CA . LYS A 1 190 ? 6.652 21.578 16.484 1 71.94 190 LYS A CA 1
ATOM 1516 C C . LYS A 1 190 ? 5.824 20.797 15.484 1 71.94 190 LYS A C 1
ATOM 1518 O O . LYS A 1 190 ? 5.906 19.562 15.43 1 71.94 190 LYS A O 1
ATOM 1523 N N . GLU A 1 191 ? 5.211 21.578 14.758 1 65.69 191 GLU A N 1
ATOM 1524 C CA . GLU A 1 191 ? 4.305 20.922 13.828 1 65.69 191 GLU A CA 1
ATOM 1525 C C . GLU A 1 191 ? 4.945 20.75 12.445 1 65.69 191 GLU A C 1
ATOM 1527 O O . GLU A 1 191 ? 4.273 20.375 11.484 1 65.69 191 GLU A O 1
ATOM 1532 N N . GLY A 1 192 ? 6.145 21.188 12.297 1 67.75 192 GLY A N 1
ATOM 1533 C CA . GLY A 1 192 ? 6.914 20.891 11.102 1 67.75 192 GLY A CA 1
ATOM 1534 C C . GLY A 1 192 ? 6.746 21.953 10.023 1 67.75 192 GLY A C 1
ATOM 1535 O O . GLY A 1 192 ? 7.062 21.703 8.852 1 67.75 192 GLY A O 1
ATOM 1536 N N . PHE A 1 193 ? 6.238 23.125 10.312 1 72.94 193 PHE A N 1
ATOM 1537 C CA . PHE A 1 193 ? 5.977 24.203 9.367 1 72.94 193 PHE A CA 1
ATOM 1538 C C . PHE A 1 193 ? 7.246 24.594 8.617 1 72.94 193 PHE A C 1
ATOM 1540 O O . PHE A 1 193 ? 7.211 24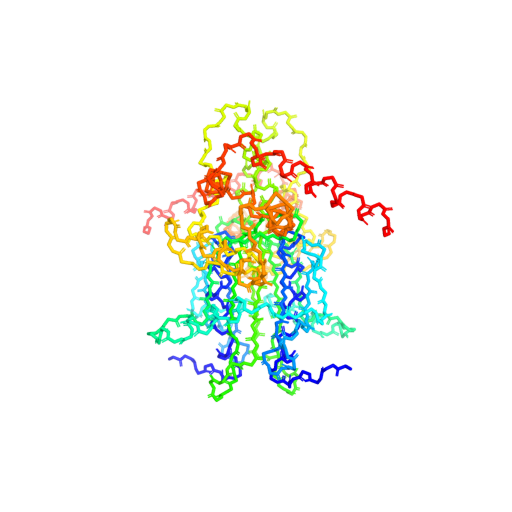.828 7.406 1 72.94 193 PHE A O 1
ATOM 1547 N N . PHE A 1 194 ? 8.32 24.484 9.258 1 75 194 PHE A N 1
ATOM 1548 C CA . PHE A 1 194 ? 9.547 25.031 8.711 1 75 194 PHE A CA 1
ATOM 1549 C C . PHE A 1 194 ? 10.281 24 7.875 1 75 194 PHE A C 1
ATOM 1551 O O . PHE A 1 194 ? 11.352 24.266 7.328 1 75 194 PHE A O 1
ATOM 1558 N N . GLN A 1 195 ? 9.719 22.922 7.715 1 63.59 195 GLN A N 1
ATOM 1559 C CA . GLN A 1 195 ? 10.219 21.922 6.773 1 63.59 195 GLN A CA 1
ATOM 1560 C C . GLN A 1 195 ? 9.695 22.188 5.363 1 63.59 195 GLN A C 1
ATOM 1562 O O . GLN A 1 195 ? 10.172 21.594 4.398 1 63.59 195 GLN A O 1
ATOM 1567 N N . LEU A 1 196 ? 8.805 23.031 5.332 1 62.84 196 LEU A N 1
ATOM 1568 C CA . LEU A 1 196 ? 8.211 23.391 4.047 1 62.84 196 LEU A CA 1
ATOM 1569 C C . LEU A 1 196 ? 9.078 24.406 3.309 1 62.84 196 LEU A C 1
ATOM 1571 O O . LEU A 1 196 ? 9.641 25.312 3.924 1 62.84 196 LEU A O 1
ATOM 1575 N N . ARG A 1 197 ? 9.125 24.156 2.014 1 62 197 ARG A N 1
ATOM 1576 C CA . ARG A 1 197 ? 9.859 25.094 1.181 1 62 197 ARG A CA 1
ATOM 1577 C C . ARG A 1 197 ? 9.273 26.484 1.279 1 62 197 ARG A C 1
ATOM 1579 O O . ARG A 1 197 ? 8.055 26.672 1.196 1 62 197 ARG A O 1
ATOM 1586 N N . GLY A 1 198 ? 10.148 27.5 1.531 1 71.38 198 GLY A N 1
ATOM 1587 C CA . GLY A 1 198 ? 9.734 28.891 1.552 1 71.38 198 GLY A CA 1
ATOM 1588 C C . GLY A 1 198 ? 9.18 29.328 2.895 1 71.38 198 GLY A C 1
ATOM 1589 O O . GLY A 1 198 ? 8.867 30.5 3.09 1 71.38 198 GLY A O 1
ATOM 1590 N N . ALA A 1 199 ? 9.109 28.328 3.795 1 80.25 199 ALA A N 1
ATOM 1591 C CA . ALA A 1 199 ? 8.484 28.609 5.086 1 80.25 199 ALA A CA 1
ATOM 1592 C C . ALA A 1 199 ? 9.219 29.734 5.809 1 80.25 199 ALA A C 1
ATOM 1594 O O . ALA A 1 199 ? 8.586 30.641 6.363 1 80.25 199 ALA A O 1
ATOM 1595 N N . VAL A 1 200 ? 10.508 29.688 5.723 1 86.56 200 VAL A N 1
ATOM 1596 C CA . VAL A 1 200 ? 11.312 30.688 6.426 1 86.56 200 VAL A CA 1
ATOM 1597 C C . VAL A 1 200 ? 11.07 32.062 5.809 1 86.56 200 VAL A C 1
ATOM 1599 O O . VAL A 1 200 ? 10.789 33.031 6.523 1 86.56 200 VAL A O 1
ATOM 1602 N N . SER A 1 201 ? 11.094 32.094 4.52 1 86.56 201 SER A N 1
ATOM 1603 C CA . SER A 1 201 ? 10.859 33.375 3.816 1 86.56 201 SER A CA 1
ATOM 1604 C C . SER A 1 201 ? 9.445 33.875 4.07 1 86.56 201 SER A C 1
ATOM 1606 O O . SER A 1 201 ? 9.25 35.094 4.246 1 86.56 201 SER A O 1
ATOM 1608 N N . PHE A 1 202 ? 8.555 33.062 4.094 1 84.25 202 PHE A N 1
ATOM 1609 C CA . PHE A 1 202 ? 7.164 33.375 4.359 1 84.25 202 PHE A CA 1
ATOM 1610 C C . PHE A 1 202 ? 7.02 34.031 5.742 1 84.25 202 PHE A C 1
ATOM 1612 O O . PHE A 1 202 ? 6.402 35.062 5.887 1 84.25 202 PHE A O 1
ATOM 1619 N N . CYS A 1 203 ? 7.578 33.375 6.754 1 90.31 203 CYS A N 1
ATOM 1620 C CA . CYS A 1 203 ? 7.496 33.875 8.125 1 90.31 203 CYS A CA 1
ATOM 1621 C C . CYS A 1 203 ? 8.195 35.25 8.258 1 90.31 203 CYS A C 1
ATOM 1623 O O . CYS A 1 203 ? 7.703 36.125 8.953 1 90.31 203 CYS A O 1
ATOM 1625 N N . ALA A 1 204 ? 9.352 35.344 7.598 1 93.25 204 ALA A N 1
ATOM 1626 C CA . ALA A 1 204 ? 10.078 36.594 7.613 1 93.25 204 ALA A CA 1
ATOM 1627 C C . ALA A 1 204 ? 9.211 37.75 7.102 1 93.25 204 ALA A C 1
ATOM 1629 O O . ALA A 1 204 ? 9.172 38.812 7.703 1 93.25 204 ALA A O 1
ATOM 1630 N N . GLU A 1 205 ? 8.492 37.438 6.062 1 90.25 205 GLU A N 1
ATOM 1631 C CA . GLU A 1 205 ? 7.602 38.438 5.465 1 90.25 205 GLU A CA 1
ATOM 1632 C C . GLU A 1 205 ? 6.422 38.75 6.383 1 90.25 205 GLU A C 1
ATOM 1634 O O . GLU A 1 205 ? 6.098 39.906 6.617 1 90.25 205 GLU A O 1
ATOM 1639 N N . LYS A 1 206 ? 5.816 37.781 6.961 1 88.81 206 LYS A N 1
ATOM 1640 C CA . LYS A 1 206 ? 4.625 37.906 7.797 1 88.81 206 LYS A CA 1
ATOM 1641 C C . LYS A 1 206 ? 4.953 38.656 9.0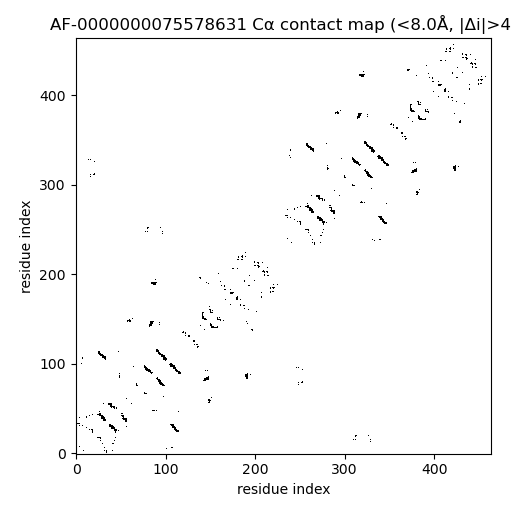86 1 88.81 206 LYS A C 1
ATOM 1643 O O . LYS A 1 206 ? 4.156 39.5 9.555 1 88.81 206 LYS A O 1
ATOM 1648 N N . PHE A 1 207 ? 6.125 38.344 9.648 1 91.31 207 PHE A N 1
ATOM 1649 C CA . PHE A 1 207 ? 6.543 38.938 10.914 1 91.31 207 PHE A CA 1
ATOM 1650 C C . PHE A 1 207 ? 7.25 40.25 10.68 1 91.31 207 PHE A C 1
ATOM 1652 O O . PHE A 1 207 ? 7.508 41 11.625 1 91.31 207 PHE A O 1
ATOM 1659 N N . GLU A 1 208 ? 7.547 40.594 9.398 1 92.06 208 GLU A N 1
ATOM 1660 C CA . GLU A 1 208 ? 8.305 41.781 9.047 1 92.06 208 GLU A CA 1
ATOM 1661 C C . GLU A 1 208 ? 9.664 41.781 9.75 1 92.06 208 GLU A C 1
ATOM 1663 O O . GLU A 1 208 ? 10.031 42.781 10.375 1 92.06 208 GLU A O 1
ATOM 1668 N N . ILE A 1 209 ? 10.328 40.719 9.711 1 93.56 209 ILE A N 1
ATOM 1669 C CA . ILE A 1 209 ? 11.688 40.562 10.219 1 93.56 209 ILE A CA 1
ATOM 1670 C C . ILE A 1 209 ? 12.57 39.906 9.172 1 93.56 209 ILE A C 1
ATOM 1672 O O . ILE A 1 209 ? 12.078 39.5 8.109 1 93.56 209 ILE A O 1
ATOM 1676 N N . SER A 1 210 ? 13.914 39.844 9.422 1 92.62 210 SER A N 1
ATOM 1677 C CA . SER A 1 210 ? 14.852 39.219 8.508 1 92.62 210 SER A CA 1
ATOM 1678 C C . SER A 1 210 ? 14.773 37.688 8.625 1 92.62 210 SER A C 1
ATOM 1680 O O . SER A 1 210 ? 14.336 37.156 9.648 1 92.62 210 SER A O 1
ATOM 1682 N N . GLU A 1 211 ? 15.211 36.969 7.566 1 92.56 211 GLU A N 1
ATOM 1683 C CA . GLU A 1 211 ? 15.273 35.531 7.598 1 92.56 211 GLU A CA 1
ATOM 1684 C C . GLU A 1 211 ? 16.203 35.031 8.695 1 92.56 211 GLU A C 1
ATOM 1686 O O . GLU A 1 211 ? 15.891 34.094 9.414 1 92.56 211 GLU A O 1
ATOM 1691 N N . PRO A 1 212 ? 17.375 35.719 8.883 1 92.75 212 PRO A N 1
ATOM 1692 C CA . PRO A 1 212 ? 18.234 35.312 10 1 92.75 212 PRO A CA 1
ATOM 1693 C C . PRO A 1 212 ? 17.516 35.375 11.344 1 92.75 212 PRO A C 1
ATOM 1695 O O . PRO A 1 212 ? 17.734 34.5 12.203 1 92.75 212 PRO A O 1
ATOM 1698 N N . SER A 1 213 ? 16.672 36.375 11.57 1 94 213 SER A N 1
ATOM 1699 C CA . SER A 1 213 ? 15.906 36.469 12.805 1 94 213 SER A CA 1
ATOM 1700 C C . SER A 1 213 ? 14.945 35.312 12.953 1 94 213 SER A C 1
ATOM 1702 O O . SER A 1 213 ? 14.766 34.781 14.055 1 94 213 SER A O 1
ATOM 1704 N N . VAL A 1 214 ? 14.336 34.812 11.82 1 94.38 214 VAL A N 1
ATOM 1705 C CA . VAL A 1 214 ? 13.453 33.656 11.852 1 94.38 214 VAL A CA 1
ATOM 1706 C C . VAL A 1 214 ? 14.242 32.406 12.289 1 94.38 214 VAL A C 1
ATOM 1708 O O . VAL A 1 214 ? 13.773 31.625 13.117 1 94.38 214 VAL A O 1
ATOM 1711 N N . TYR A 1 215 ? 15.445 32.281 11.781 1 92.06 215 TYR A N 1
ATOM 1712 C CA . TYR A 1 215 ? 16.281 31.125 12.125 1 92.06 215 TYR A CA 1
ATOM 1713 C C . TYR A 1 215 ? 16.625 31.125 13.609 1 92.06 215 TYR A C 1
ATOM 1715 O O . TYR A 1 215 ? 16.75 30.062 14.219 1 92.06 215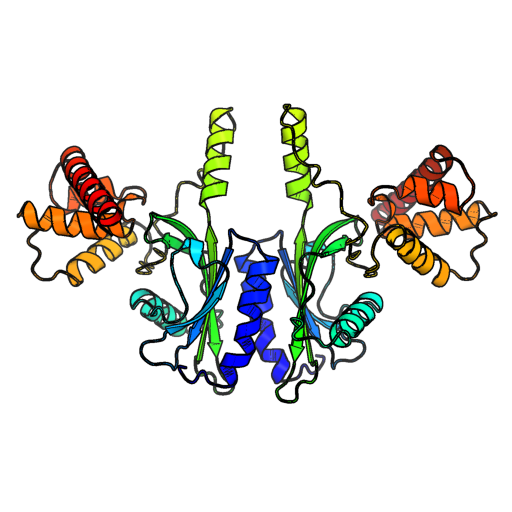 TYR A O 1
ATOM 1723 N N . ARG A 1 216 ? 16.797 32.312 14.148 1 92 216 ARG A N 1
ATOM 1724 C CA . ARG A 1 216 ? 17.047 32.406 15.578 1 92 216 ARG A CA 1
ATOM 1725 C C . ARG A 1 216 ? 15.867 31.891 16.375 1 92 216 ARG A C 1
ATOM 1727 O O . ARG A 1 216 ? 16.031 31.172 17.359 1 92 216 ARG A O 1
ATOM 1734 N N . TYR A 1 217 ? 14.664 32.25 15.969 1 93.88 217 TYR A N 1
ATOM 1735 C CA . TYR A 1 217 ? 13.461 31.75 16.625 1 93.88 217 TYR A CA 1
ATOM 1736 C C . TYR A 1 217 ? 13.367 30.234 16.516 1 93.88 217 TYR A C 1
ATOM 1738 O O . TYR A 1 217 ? 12.984 29.562 17.469 1 93.88 217 TYR A O 1
ATOM 1746 N N . ILE A 1 218 ? 13.68 29.719 15.328 1 91.75 218 ILE A N 1
ATOM 1747 C CA . ILE A 1 218 ? 13.633 28.281 15.062 1 91.75 218 ILE A CA 1
ATOM 1748 C C . ILE A 1 218 ? 14.625 27.562 15.969 1 91.75 218 ILE A C 1
ATOM 1750 O O . ILE A 1 218 ? 14.312 26.516 16.547 1 91.75 218 ILE A O 1
ATOM 1754 N N . ALA A 1 219 ? 15.82 28.094 16.062 1 89.12 219 ALA A N 1
ATOM 1755 C CA . ALA A 1 219 ? 16.844 27.516 16.922 1 89.12 219 ALA A CA 1
ATOM 1756 C C . ALA A 1 219 ? 16.375 27.422 18.375 1 89.12 219 ALA A C 1
ATOM 1758 O O . ALA A 1 219 ? 16.609 26.422 19.047 1 89.12 219 ALA A O 1
ATOM 1759 N N . ARG A 1 220 ? 15.75 28.438 18.797 1 90.94 220 ARG A N 1
ATOM 1760 C CA . ARG A 1 220 ? 15.203 28.438 20.156 1 90.94 220 ARG A CA 1
ATOM 1761 C C . ARG A 1 220 ? 14.086 27.406 20.297 1 90.94 220 ARG A C 1
ATOM 1763 O O . ARG A 1 220 ? 13.992 26.734 21.312 1 90.94 220 ARG A O 1
ATOM 1770 N N . ALA A 1 221 ? 13.234 27.359 19.312 1 89.31 221 ALA A N 1
ATOM 1771 C CA . ALA A 1 221 ? 12.148 26.391 19.312 1 89.31 221 ALA A CA 1
ATOM 1772 C C . ALA A 1 221 ? 12.703 24.969 19.406 1 89.31 221 ALA A C 1
ATOM 1774 O O . ALA A 1 221 ? 12.156 24.125 20.125 1 89.31 221 ALA A O 1
ATOM 1775 N N . LYS A 1 222 ? 13.75 24.719 18.625 1 83.94 222 LYS A N 1
ATOM 1776 C CA . LYS A 1 222 ? 14.406 23.406 18.641 1 83.94 222 LYS A CA 1
ATOM 1777 C C . LYS A 1 222 ? 14.961 23.078 20.031 1 83.94 222 LYS A C 1
ATOM 1779 O O . LYS A 1 222 ? 14.797 21.969 20.516 1 83.94 222 LYS A O 1
ATOM 1784 N N . SER A 1 223 ? 15.609 24.031 20.562 1 84 223 SER A N 1
ATOM 1785 C CA . SER A 1 223 ? 16.172 23.875 21.906 1 84 223 SER A CA 1
ATOM 1786 C C . SER A 1 223 ? 15.086 23.594 22.938 1 84 223 SER A C 1
ATOM 1788 O O . SER A 1 223 ? 15.273 22.781 23.844 1 84 223 SER A O 1
ATOM 1790 N N . GLU A 1 224 ? 13.977 24.25 22.844 1 82.12 224 GLU A N 1
ATOM 1791 C CA . GLU A 1 224 ? 12.844 24.031 23.734 1 82.12 224 GLU A CA 1
ATOM 1792 C C . GLU A 1 224 ? 12.297 22.625 23.609 1 82.12 224 GLU A C 1
ATOM 1794 O O . GLU A 1 224 ? 11.922 22 24.609 1 82.12 224 GLU A O 1
ATOM 1799 N N . GLN A 1 225 ? 12.234 22.188 22.406 1 75.44 225 GLN A N 1
ATOM 1800 C CA . GLN A 1 225 ? 11.727 20.844 22.172 1 75.44 225 GLN A CA 1
ATOM 1801 C C . GLN A 1 225 ? 12.688 19.797 22.719 1 75.44 225 GLN A C 1
ATOM 1803 O O . GLN A 1 225 ? 12.25 18.797 23.297 1 75.44 225 GLN A O 1
ATOM 1808 N N . ASP A 1 226 ? 13.953 19.953 22.516 1 72.25 226 ASP A N 1
ATOM 1809 C CA . ASP A 1 226 ? 14.969 19.031 23.031 1 72.25 226 ASP A CA 1
ATOM 1810 C C . ASP A 1 226 ? 14.922 18.969 24.562 1 72.25 226 ASP A C 1
ATOM 1812 O O . ASP A 1 226 ? 15.086 17.906 25.141 1 72.25 226 ASP A O 1
ATOM 1816 N N . GLU A 1 227 ? 14.734 20.031 25.156 1 70.88 227 GLU A N 1
ATOM 1817 C CA . GLU A 1 227 ? 14.664 20.094 26.625 1 70.88 227 GLU A CA 1
ATOM 1818 C C . GLU A 1 227 ? 13.414 19.391 27.141 1 70.88 227 GLU A C 1
ATOM 1820 O O . GLU A 1 227 ? 13.461 18.75 28.203 1 70.88 227 GLU A O 1
ATOM 1825 N N . LEU A 1 228 ? 12.328 19.531 26.531 1 67.19 228 LEU A N 1
ATOM 1826 C CA . LEU A 1 228 ? 11.094 18.875 26.922 1 67.19 228 LEU A CA 1
ATOM 1827 C C . LEU A 1 228 ? 11.219 17.359 26.766 1 67.19 228 LEU A C 1
ATOM 1829 O O . LEU A 1 228 ? 10.727 16.609 27.609 1 67.19 228 LEU A O 1
ATOM 1833 N N . GLU A 1 229 ? 11.828 16.875 25.703 1 61.03 229 GLU A N 1
ATOM 1834 C CA . GLU A 1 229 ? 12.039 15.445 25.453 1 61.03 229 GLU A CA 1
ATOM 1835 C C . GLU A 1 229 ? 13.016 14.852 26.469 1 61.03 229 GLU A C 1
ATOM 1837 O O . GLU A 1 229 ? 12.883 13.688 26.859 1 61.03 229 GLU A O 1
ATOM 1842 N N . ASN A 1 230 ? 13.93 15.625 26.938 1 60.75 230 ASN A N 1
ATOM 1843 C CA . ASN A 1 230 ? 14.883 15.188 27.953 1 60.75 230 ASN A CA 1
ATOM 1844 C C . ASN A 1 230 ? 14.258 15.211 29.344 1 60.75 230 ASN A C 1
ATOM 1846 O O . ASN A 1 230 ? 14.719 14.508 30.25 1 60.75 230 ASN A O 1
ATOM 1850 N N . ASN A 1 231 ? 13.258 15.945 29.531 1 61.19 231 ASN A N 1
ATOM 1851 C CA . ASN A 1 231 ? 12.609 16.047 30.828 1 61.19 231 ASN A CA 1
ATOM 1852 C C . ASN A 1 231 ? 11.422 15.094 30.953 1 61.19 231 ASN A C 1
ATOM 1854 O O . ASN A 1 231 ? 10.781 15.008 32 1 61.19 231 ASN A O 1
ATOM 1858 N N . GLU A 1 232 ? 10.961 14.57 29.984 1 49.78 232 GLU A N 1
ATOM 1859 C CA . GLU A 1 232 ? 9.969 13.508 30.078 1 49.78 232 GLU A CA 1
ATOM 1860 C C . GLU A 1 232 ? 10.633 12.133 30.156 1 49.78 232 GLU A C 1
ATOM 1862 O O . GLU A 1 232 ? 11.664 11.898 29.516 1 49.78 232 GLU A O 1
ATOM 1867 N N . MET B 1 1 ? -23.391 -8.43 -16.25 1 38.72 1 MET B N 1
ATOM 1868 C CA . MET B 1 1 ? -22.75 -7.742 -15.141 1 38.72 1 MET B CA 1
ATOM 1869 C C . MET B 1 1 ? -22.859 -8.562 -13.859 1 38.72 1 MET B C 1
ATOM 1871 O O . MET B 1 1 ? -23.953 -8.852 -13.391 1 38.72 1 MET B O 1
ATOM 1875 N N . THR B 1 2 ? -21.812 -9.586 -13.672 1 53.91 2 THR B N 1
ATOM 1876 C CA . THR B 1 2 ? -22 -10.578 -12.617 1 53.91 2 THR B CA 1
ATOM 1877 C C . THR B 1 2 ? -22.406 -9.914 -11.305 1 53.91 2 THR B C 1
ATOM 1879 O O . THR B 1 2 ? -21.938 -8.82 -10.984 1 53.91 2 THR B O 1
ATOM 1882 N N . ARG B 1 3 ? -23.594 -10.266 -10.742 1 68.94 3 ARG B N 1
ATOM 1883 C CA . ARG B 1 3 ? -24.281 -9.703 -9.586 1 68.94 3 ARG B CA 1
ATOM 1884 C C . ARG B 1 3 ? -23.406 -9.82 -8.336 1 68.94 3 ARG B C 1
ATOM 1886 O O . ARG B 1 3 ? -23.25 -10.914 -7.785 1 68.94 3 ARG B O 1
ATOM 1893 N N . VAL B 1 4 ? -22.516 -8.938 -8.133 1 82.69 4 VAL B N 1
ATOM 1894 C CA . VAL B 1 4 ? -21.75 -8.859 -6.898 1 82.69 4 VAL B CA 1
ATOM 1895 C C . VAL B 1 4 ? -22.672 -8.516 -5.734 1 82.69 4 VAL B C 1
ATOM 1897 O O . VAL B 1 4 ? -23.516 -7.633 -5.852 1 82.69 4 VAL B O 1
ATOM 1900 N N . SER B 1 5 ? -22.609 -9.312 -4.746 1 85.56 5 SER B N 1
ATOM 1901 C CA . SER B 1 5 ? -23.422 -9.062 -3.568 1 85.56 5 SER B CA 1
ATOM 1902 C C . SER B 1 5 ? -23.188 -7.664 -3.012 1 85.56 5 SER B C 1
ATOM 1904 O O . SER B 1 5 ? -22.109 -7.094 -3.191 1 85.56 5 SER B O 1
ATOM 1906 N N . LYS B 1 6 ? -24.188 -7.172 -2.4 1 84.62 6 LYS B N 1
ATOM 1907 C CA . LYS B 1 6 ? -24.109 -5.844 -1.795 1 84.62 6 LYS B CA 1
ATOM 1908 C C . LYS B 1 6 ? -22.984 -5.785 -0.766 1 84.62 6 LYS B C 1
ATOM 1910 O O . LYS B 1 6 ? -22.266 -4.785 -0.679 1 84.62 6 LYS B O 1
ATOM 1915 N N . ASP B 1 7 ? -22.812 -6.891 -0.048 1 88 7 ASP B N 1
ATOM 1916 C CA . ASP B 1 7 ? -21.828 -6.945 1.019 1 88 7 ASP B CA 1
ATOM 1917 C C . ASP B 1 7 ? -20.406 -6.828 0.456 1 88 7 ASP B C 1
ATOM 1919 O O . ASP B 1 7 ? -19.531 -6.25 1.093 1 88 7 ASP B O 1
ATOM 1923 N N . LEU B 1 8 ? -20.266 -7.316 -0.692 1 92.75 8 LEU B N 1
ATOM 1924 C CA . LEU B 1 8 ? -18.922 -7.285 -1.291 1 92.75 8 LEU B CA 1
ATOM 1925 C C . LEU B 1 8 ? -18.703 -5.977 -2.045 1 92.75 8 LEU B C 1
ATOM 1927 O O . LEU B 1 8 ? -17.578 -5.473 -2.102 1 92.75 8 LEU B O 1
ATOM 1931 N N . LYS B 1 9 ? -19.766 -5.426 -2.57 1 92.31 9 LYS B N 1
ATOM 1932 C CA . LYS B 1 9 ? -19.703 -4.223 -3.395 1 92.31 9 LYS B CA 1
ATOM 1933 C C . LYS B 1 9 ? -19.062 -3.066 -2.631 1 92.31 9 LYS B C 1
ATOM 1935 O O . LYS B 1 9 ? -18.406 -2.213 -3.225 1 92.31 9 LYS B O 1
ATOM 1940 N N . ARG B 1 10 ? -19.188 -3.064 -1.381 1 90.44 10 ARG B N 1
ATOM 1941 C CA . ARG B 1 10 ? -18.672 -1.979 -0.547 1 90.44 10 ARG B CA 1
ATOM 1942 C C . ARG B 1 10 ? -17.156 -1.944 -0.559 1 90.44 10 ARG B C 1
ATOM 1944 O O . ARG B 1 10 ? -16.547 -0.934 -0.197 1 90.44 10 ARG B O 1
ATOM 1951 N N . TYR B 1 11 ? -16.531 -2.959 -0.981 1 93.25 11 TYR B N 1
ATOM 1952 C CA . TYR B 1 11 ? -15.07 -3.043 -0.958 1 93.25 11 TYR B CA 1
ATOM 1953 C C . TYR B 1 11 ? -14.484 -2.643 -2.307 1 93.25 11 TYR B C 1
ATOM 1955 O O . TYR B 1 11 ? -13.281 -2.41 -2.418 1 93.25 11 TYR B O 1
ATOM 1963 N N . ILE B 1 12 ? -15.297 -2.523 -3.314 1 93.81 12 ILE B N 1
ATOM 1964 C CA . ILE B 1 12 ? -14.836 -2.262 -4.672 1 93.81 12 ILE B CA 1
ATOM 1965 C C . ILE B 1 12 ? -14.102 -0.921 -4.719 1 93.81 12 ILE B C 1
ATOM 1967 O O . ILE B 1 12 ? -13.016 -0.821 -5.285 1 93.81 12 ILE B O 1
ATOM 1971 N N . PRO B 1 13 ? -14.602 0.096 -4.059 1 92.12 13 PRO B N 1
ATOM 1972 C CA . PRO B 1 13 ? -13.914 1.387 -4.141 1 92.12 13 PRO B CA 1
ATOM 1973 C C . PRO B 1 13 ? -12.531 1.361 -3.494 1 92.12 13 PRO B C 1
ATOM 1975 O O . PRO B 1 13 ? -11.672 2.18 -3.832 1 92.12 13 PRO B O 1
ATOM 1978 N N . PHE B 1 14 ? -12.273 0.471 -2.605 1 94.31 14 PHE B N 1
ATOM 1979 C CA . PHE B 1 14 ? -10.977 0.374 -1.944 1 94.31 14 PHE B CA 1
ATOM 1980 C C . PHE B 1 14 ? -9.906 -0.094 -2.922 1 94.31 14 PHE B C 1
ATOM 1982 O O . PHE B 1 14 ? -8.727 0.236 -2.764 1 94.31 14 PHE B O 1
ATOM 1989 N N . VAL B 1 15 ? -10.312 -0.819 -3.898 1 96.75 15 VAL B N 1
ATOM 1990 C CA . VAL B 1 15 ? -9.359 -1.298 -4.895 1 96.75 15 VAL B CA 1
ATOM 1991 C C . VAL B 1 15 ? -8.75 -0.112 -5.637 1 96.75 15 VAL B C 1
ATOM 1993 O O . VAL B 1 15 ? -7.523 0.019 -5.703 1 96.75 15 VAL B O 1
ATOM 1996 N N . ASP B 1 16 ? -9.57 0.732 -6.117 1 94.12 16 ASP B N 1
ATOM 1997 C CA . ASP B 1 16 ? -9.102 1.921 -6.824 1 94.12 16 ASP B CA 1
ATOM 1998 C C . ASP B 1 16 ? -8.305 2.832 -5.898 1 94.12 16 ASP B C 1
ATOM 2000 O O . ASP B 1 16 ? -7.238 3.328 -6.277 1 94.12 16 ASP B O 1
ATOM 2004 N N . PHE B 1 17 ? -8.805 3.008 -4.73 1 94.81 17 PHE B N 1
ATOM 2005 C CA . PHE B 1 17 ? -8.141 3.84 -3.734 1 94.81 17 PHE B CA 1
ATOM 2006 C C . PHE B 1 17 ? -6.723 3.348 -3.475 1 94.81 17 PHE B C 1
ATOM 2008 O O . PHE B 1 17 ? -5.773 4.133 -3.51 1 94.81 17 PHE B O 1
ATOM 2015 N N . LEU B 1 18 ? -6.586 2.104 -3.197 1 97.12 18 LEU B N 1
ATOM 2016 C CA . LEU B 1 18 ? -5.277 1.536 -2.898 1 97.12 18 LEU B CA 1
ATOM 2017 C C . LEU B 1 18 ? -4.367 1.599 -4.121 1 97.12 18 LEU B C 1
ATOM 2019 O O . LEU B 1 18 ? -3.174 1.896 -3.998 1 97.12 18 LEU B O 1
ATOM 2023 N N . GLY B 1 19 ? -4.938 1.316 -5.258 1 96.5 19 GLY B N 1
ATOM 2024 C CA . GLY B 1 19 ? -4.141 1.425 -6.469 1 96.5 19 GLY B CA 1
ATOM 2025 C C . GLY B 1 19 ? -3.537 2.803 -6.664 1 96.5 19 GLY B C 1
ATOM 2026 O O . GLY B 1 19 ? -2.35 2.926 -6.977 1 96.5 19 GLY B O 1
ATOM 2027 N N . LYS B 1 20 ? -4.312 3.783 -6.473 1 93.69 20 LYS B N 1
ATOM 2028 C CA . LYS B 1 20 ? -3.859 5.164 -6.633 1 93.69 20 LYS B CA 1
ATOM 2029 C C . LYS B 1 20 ? -2.9 5.562 -5.52 1 93.69 20 LYS B C 1
ATOM 2031 O O . LYS B 1 20 ? -1.936 6.293 -5.754 1 93.69 20 LYS B O 1
ATOM 2036 N N . THR B 1 21 ? -3.191 5.082 -4.348 1 94.06 21 THR B N 1
ATOM 2037 C CA . THR B 1 21 ? -2.4 5.426 -3.17 1 94.06 21 THR B CA 1
ATOM 2038 C C . THR B 1 21 ? -1.006 4.812 -3.26 1 94.06 21 THR B C 1
ATOM 2040 O O . THR B 1 21 ? -0.008 5.484 -2.996 1 94.06 21 THR B O 1
ATOM 2043 N N . LEU B 1 22 ? -0.93 3.58 -3.625 1 95.94 22 LEU B N 1
ATOM 2044 C CA . LEU B 1 22 ? 0.311 2.82 -3.533 1 95.94 22 LEU B CA 1
ATOM 2045 C C . LEU B 1 22 ? 1.153 3.002 -4.793 1 95.94 22 LEU B C 1
ATOM 2047 O O . LEU B 1 22 ? 2.375 2.844 -4.754 1 95.94 22 LEU B O 1
ATOM 2051 N N . GLY B 1 23 ? 0.471 3.307 -5.902 1 94.06 23 GLY B N 1
ATOM 2052 C CA . GLY B 1 23 ? 1.215 3.58 -7.121 1 94.06 23 GLY B CA 1
ATOM 2053 C C . GLY B 1 23 ? 1.215 2.416 -8.094 1 94.06 23 GLY B C 1
ATOM 2054 O O . GLY B 1 23 ? 0.657 1.356 -7.801 1 94.06 23 GLY B O 1
ATOM 2055 N N . GLU B 1 24 ? 1.944 2.578 -9.148 1 94.25 24 GLU B N 1
ATOM 2056 C CA . GLU B 1 24 ? 1.799 1.741 -10.336 1 94.25 24 GLU B CA 1
ATOM 2057 C C . GLU B 1 24 ? 2.516 0.406 -10.164 1 94.25 24 GLU B C 1
ATOM 2059 O O . GLU B 1 24 ? 2.322 -0.518 -10.953 1 94.25 24 GLU B O 1
ATOM 2064 N N . ASN B 1 25 ? 3.312 0.278 -9.133 1 94 25 ASN B N 1
ATOM 2065 C CA . ASN B 1 25 ? 4.004 -0.988 -8.906 1 94 25 ASN B CA 1
ATOM 2066 C C . ASN B 1 25 ? 3.211 -1.897 -7.973 1 94 25 ASN B C 1
ATOM 2068 O O . ASN B 1 25 ? 3.656 -3 -7.648 1 94 25 ASN B O 1
ATOM 2072 N N . TYR B 1 26 ? 2.088 -1.44 -7.551 1 96.25 26 TYR B N 1
ATOM 2073 C CA . TYR B 1 26 ? 1.17 -2.264 -6.773 1 96.25 26 TYR B CA 1
ATOM 2074 C C . TYR B 1 26 ? -0.07 -2.615 -7.586 1 96.25 26 TYR B C 1
ATOM 2076 O O . TYR B 1 26 ? -0.714 -1.734 -8.164 1 96.25 26 TYR B O 1
ATOM 2084 N N . GLU B 1 27 ? -0.306 -3.854 -7.695 1 96.25 27 GLU B N 1
ATOM 2085 C CA . GLU B 1 27 ? -1.569 -4.336 -8.25 1 96.25 27 GLU B CA 1
ATOM 2086 C C . GLU B 1 27 ? -2.539 -4.73 -7.141 1 96.25 27 GLU B C 1
ATOM 2088 O O . GLU B 1 27 ? -2.172 -5.461 -6.215 1 96.25 27 GLU B O 1
ATOM 2093 N N . VAL B 1 28 ? -3.752 -4.191 -7.199 1 97.69 28 VAL B N 1
ATOM 2094 C CA . VAL B 1 28 ? -4.781 -4.48 -6.207 1 97.69 28 VAL B CA 1
ATOM 2095 C C . VAL B 1 28 ? -6.023 -5.039 -6.902 1 97.69 28 VAL B C 1
ATOM 2097 O O . VAL B 1 28 ? -6.484 -4.484 -7.902 1 97.69 28 VAL B O 1
ATOM 2100 N N . PHE B 1 29 ? -6.52 -6.156 -6.441 1 95.38 29 PHE B N 1
ATOM 2101 C CA . PHE B 1 29 ? -7.734 -6.668 -7.062 1 95.38 29 PHE B CA 1
ATOM 2102 C C . PHE B 1 29 ? -8.578 -7.438 -6.055 1 95.38 29 PHE B C 1
ATOM 2104 O O . PHE B 1 29 ? -8.094 -7.805 -4.984 1 95.38 29 PHE B O 1
ATOM 2111 N N . LEU B 1 30 ? -9.844 -7.582 -6.363 1 96.81 30 LEU B N 1
ATOM 2112 C CA . LEU B 1 30 ? -10.867 -8.156 -5.492 1 96.81 30 LEU B CA 1
ATOM 2113 C C . LEU B 1 30 ? -11.57 -9.32 -6.172 1 96.81 30 LEU B C 1
ATOM 2115 O O . LEU B 1 30 ? -12.125 -9.164 -7.262 1 96.81 30 LEU B O 1
ATOM 2119 N N . TYR B 1 31 ? -11.508 -10.484 -5.52 1 94.38 31 TYR B N 1
ATOM 2120 C CA . TYR B 1 31 ? -12.25 -11.648 -5.996 1 94.38 31 TYR B CA 1
ATOM 2121 C C . TYR B 1 31 ? -13.641 -11.703 -5.379 1 94.38 31 TYR B C 1
ATOM 2123 O O . TYR B 1 31 ? -13.812 -11.422 -4.191 1 94.38 31 TYR B O 1
ATOM 2131 N N . ASP B 1 32 ? -14.578 -12.117 -6.191 1 95 32 ASP B N 1
ATOM 2132 C CA . ASP B 1 32 ? -15.891 -12.539 -5.707 1 95 32 ASP B CA 1
ATOM 2133 C C . ASP B 1 32 ? -15.922 -14.047 -5.473 1 95 32 ASP B C 1
ATOM 2135 O O . ASP B 1 32 ? -16.016 -14.828 -6.426 1 95 32 ASP B O 1
ATOM 2139 N N . LEU B 1 33 ? -15.93 -14.438 -4.227 1 90.94 33 LEU B N 1
ATOM 2140 C CA . LEU B 1 33 ? -15.828 -15.859 -3.906 1 90.94 33 LEU B CA 1
ATOM 2141 C C . LEU B 1 33 ? -17.188 -16.531 -4.043 1 90.94 33 LEU B C 1
ATOM 2143 O O . LEU B 1 33 ? -17.266 -17.766 -4.062 1 90.94 33 LEU B O 1
ATOM 2147 N N . LYS B 1 34 ? -18.219 -15.781 -4.121 1 89.69 34 LYS B N 1
ATOM 2148 C CA . LYS B 1 34 ? -19.578 -16.328 -4.254 1 89.69 34 LYS B CA 1
ATOM 2149 C C . LYS B 1 34 ? -20 -16.391 -5.719 1 89.69 34 LYS B C 1
ATOM 2151 O O . LYS B 1 34 ? -21 -17.016 -6.047 1 89.69 34 LYS B O 1
ATOM 2156 N N . GLY B 1 35 ? -19.266 -15.703 -6.543 1 85.44 35 GLY B N 1
ATOM 2157 C CA . GLY B 1 35 ? -19.547 -15.758 -7.965 1 85.44 35 GLY B CA 1
ATOM 2158 C C . GLY B 1 35 ? -19.141 -17.078 -8.602 1 85.44 35 GLY B C 1
ATOM 2159 O O . GLY B 1 35 ? -18.328 -17.812 -8.055 1 85.44 35 GLY B O 1
ATOM 2160 N N . PRO B 1 36 ? -19.75 -17.312 -9.781 1 83.81 36 PRO B N 1
ATOM 2161 C CA . PRO B 1 36 ? -19.328 -18.516 -10.5 1 83.81 36 PRO B CA 1
ATOM 2162 C C . PRO B 1 36 ? -17.828 -18.516 -10.805 1 83.81 36 PRO B C 1
ATOM 2164 O O . PRO B 1 36 ? -17.328 -17.594 -11.453 1 83.81 36 PRO B O 1
ATOM 2167 N N . GLU B 1 37 ? -17.125 -19.453 -10.352 1 81.69 37 GLU B N 1
ATOM 2168 C CA . GLU B 1 37 ? -15.695 -19.672 -10.547 1 81.69 37 GLU B CA 1
ATOM 2169 C C . GLU B 1 37 ? -14.867 -18.562 -9.914 1 81.69 37 GLU B C 1
ATOM 2171 O O . GLU B 1 37 ? -13.727 -18.312 -10.32 1 81.69 37 GLU B O 1
ATOM 2176 N N . HIS B 1 38 ? -15.445 -17.734 -9.109 1 88.44 38 HIS B N 1
ATOM 2177 C CA . HIS B 1 38 ? -14.758 -16.766 -8.258 1 88.44 38 HIS B CA 1
ATOM 2178 C C . HIS B 1 38 ? -14.008 -15.727 -9.094 1 88.44 38 HIS B C 1
ATOM 2180 O O . HIS B 1 38 ? -12.789 -15.617 -9 1 88.44 38 HIS B O 1
ATOM 2186 N N . PRO B 1 39 ? -14.648 -14.883 -9.867 1 91.5 39 PRO B N 1
ATOM 2187 C CA . PRO B 1 39 ? -14.008 -13.922 -10.766 1 91.5 39 PRO B CA 1
ATOM 2188 C C . PRO B 1 39 ? -13.477 -12.688 -10.039 1 91.5 39 PRO B C 1
ATOM 2190 O O . PRO B 1 39 ? -13.953 -12.359 -8.945 1 91.5 39 PRO B O 1
ATOM 2193 N N . ILE B 1 40 ? -12.508 -12.047 -10.672 1 93.94 40 ILE B N 1
ATOM 2194 C CA . ILE B 1 40 ? -12.109 -10.711 -10.25 1 93.94 40 ILE B CA 1
ATOM 2195 C C . ILE B 1 40 ? -13.227 -9.719 -10.555 1 93.94 40 ILE B C 1
ATOM 2197 O O . ILE B 1 40 ? -13.75 -9.68 -11.672 1 93.94 40 ILE B O 1
ATOM 2201 N N . VAL B 1 41 ? -13.633 -8.875 -9.609 1 96.75 41 VAL B N 1
ATOM 2202 C CA . VAL B 1 41 ? -14.742 -7.953 -9.82 1 96.75 41 VAL B CA 1
ATOM 2203 C C . VAL B 1 41 ? -14.234 -6.516 -9.82 1 96.75 41 VAL B C 1
ATOM 2205 O O . VAL B 1 41 ? -14.945 -5.598 -10.227 1 96.75 41 VAL B O 1
ATOM 2208 N N . ALA B 1 42 ? -13.047 -6.262 -9.359 1 97.12 42 ALA B N 1
ATOM 2209 C CA . ALA B 1 42 ? -12.367 -4.969 -9.398 1 97.12 42 ALA B CA 1
ATOM 2210 C C . ALA B 1 42 ? -10.852 -5.145 -9.422 1 97.12 42 ALA B C 1
ATOM 2212 O O . ALA B 1 42 ? -10.312 -6.051 -8.781 1 97.12 42 ALA B O 1
ATOM 2213 N N . ILE B 1 43 ? -10.156 -4.293 -10.18 1 96.75 43 ILE B N 1
ATOM 2214 C CA . ILE B 1 43 ? -8.703 -4.402 -10.273 1 96.75 43 ILE B CA 1
ATOM 2215 C C . ILE B 1 43 ? -8.102 -3.035 -10.586 1 96.75 43 ILE B C 1
ATOM 2217 O O . ILE B 1 43 ? -8.648 -2.277 -11.391 1 96.75 43 ILE B O 1
ATOM 2221 N N . ALA B 1 44 ? -7.094 -2.682 -9.875 1 97.38 44 ALA B N 1
ATOM 2222 C CA . ALA B 1 44 ? -6.234 -1.538 -10.156 1 97.38 44 ALA B CA 1
ATOM 2223 C C . ALA B 1 44 ? -4.848 -1.993 -10.609 1 97.38 44 ALA B C 1
ATOM 2225 O O . ALA B 1 44 ? -4.281 -2.928 -10.039 1 97.38 44 ALA B O 1
ATOM 2226 N N . ASN B 1 45 ? -4.34 -1.428 -11.719 1 95.75 45 ASN B N 1
ATOM 2227 C CA . ASN B 1 45 ? -3.012 -1.681 -12.258 1 95.75 45 ASN B CA 1
ATOM 2228 C C . ASN B 1 45 ? -2.875 -3.115 -12.758 1 95.75 45 ASN B C 1
ATOM 2230 O O . ASN B 1 45 ? -1.848 -3.76 -12.539 1 95.75 45 ASN B O 1
ATOM 2234 N N . GLY B 1 46 ? -3.893 -3.551 -13.398 1 92.31 46 GLY B N 1
ATOM 2235 C CA . GLY B 1 46 ? -3.912 -4.891 -13.961 1 92.31 46 GLY B CA 1
ATOM 2236 C C . GLY B 1 46 ? -2.834 -5.117 -15 1 92.31 46 GLY B C 1
ATOM 2237 O O . GLY B 1 46 ? -2.523 -6.262 -15.344 1 92.31 46 GLY B O 1
ATOM 2238 N N . HIS B 1 47 ? -2.225 -4.055 -15.5 1 89.06 47 HIS B N 1
ATOM 2239 C CA . HIS B 1 47 ? -1.187 -4.156 -16.516 1 89.06 47 HIS B CA 1
ATOM 2240 C C . HIS B 1 47 ? 0.021 -4.93 -16 1 89.06 47 HIS B C 1
ATOM 2242 O O . HIS B 1 47 ? 0.793 -5.48 -16.781 1 89.06 47 HIS B O 1
ATOM 2248 N N . LEU B 1 48 ? 0.194 -4.996 -14.742 1 89.31 48 LEU B N 1
ATOM 2249 C CA . LEU B 1 48 ? 1.341 -5.676 -14.148 1 89.31 48 LEU B CA 1
ATOM 2250 C C . LEU B 1 48 ? 1.264 -7.18 -14.391 1 89.31 48 LEU B C 1
ATOM 2252 O O . LEU B 1 48 ? 2.287 -7.832 -14.602 1 89.31 48 LEU B O 1
ATOM 2256 N N . SER B 1 49 ? 0.101 -7.73 -14.328 1 80.56 49 SER B N 1
ATOM 2257 C CA . SER B 1 49 ? -0.064 -9.172 -14.461 1 80.56 49 SER B CA 1
ATOM 2258 C C . SER B 1 49 ? -0.844 -9.523 -15.727 1 80.56 49 SER B C 1
ATOM 2260 O O . SER B 1 49 ? -0.88 -10.688 -16.141 1 80.56 49 SER B O 1
ATOM 2262 N N . GLY B 1 50 ? -1.473 -8.5 -16.312 1 82.69 50 GLY B N 1
ATOM 2263 C CA . GLY B 1 50 ? -2.357 -8.75 -17.438 1 82.69 50 GLY B CA 1
ATOM 2264 C C . GLY B 1 50 ? -3.764 -9.133 -17.016 1 82.69 50 GLY B C 1
ATOM 2265 O O . GLY B 1 50 ? -4.637 -9.344 -17.859 1 82.69 50 GLY B O 1
ATOM 2266 N N . ARG B 1 51 ? -4.07 -9.234 -15.789 1 83.88 51 ARG B N 1
ATOM 2267 C CA . ARG B 1 51 ? -5.398 -9.57 -15.281 1 83.88 51 ARG B CA 1
ATOM 2268 C C . ARG B 1 51 ? -6.395 -8.453 -15.562 1 83.88 51 ARG B C 1
ATOM 2270 O O . ARG B 1 51 ? -6.004 -7.289 -15.695 1 83.88 51 ARG B O 1
ATOM 2277 N N . LYS B 1 52 ? -7.594 -8.852 -15.68 1 89.44 52 LYS B N 1
ATOM 2278 C CA . LYS B 1 52 ? -8.719 -7.945 -15.867 1 89.44 52 LYS B CA 1
ATOM 2279 C C . LYS B 1 52 ? -9.945 -8.414 -15.086 1 89.44 52 LYS B C 1
ATOM 2281 O O . LYS B 1 52 ? -9.977 -9.547 -14.586 1 89.44 52 LYS B O 1
ATOM 2286 N N . VAL B 1 53 ? -10.906 -7.492 -14.969 1 93.62 53 VAL B N 1
ATOM 2287 C CA . VAL B 1 53 ? -12.18 -7.895 -14.375 1 93.62 53 VAL B CA 1
ATOM 2288 C C . VAL B 1 53 ? -12.734 -9.109 -15.117 1 93.62 53 VAL B C 1
ATOM 2290 O O . VAL B 1 53 ? -12.688 -9.164 -16.344 1 93.62 53 VAL B O 1
ATOM 2293 N N . GLY B 1 54 ? -13.172 -10.102 -14.367 1 91 54 GLY B N 1
ATOM 2294 C CA . GLY B 1 54 ? -13.711 -11.312 -14.961 1 91 54 GLY B CA 1
ATOM 2295 C C . GLY B 1 54 ? -12.742 -12.477 -14.93 1 91 54 GLY B C 1
ATOM 2296 O O . GLY B 1 54 ? -13.141 -13.633 -15.086 1 91 54 GLY B O 1
ATOM 2297 N N . PHE B 1 55 ? -11.438 -12.156 -14.805 1 83.38 55 PHE B N 1
ATOM 2298 C CA . PHE B 1 55 ? -10.461 -13.234 -14.68 1 83.38 55 PHE B CA 1
ATOM 2299 C C . PHE B 1 55 ? -10.781 -14.109 -13.477 1 83.38 55 PHE B C 1
ATOM 2301 O O . PHE B 1 55 ? -11.203 -13.609 -12.43 1 83.38 55 PHE B O 1
ATOM 2308 N N . LEU B 1 56 ? -10.531 -15.375 -13.641 1 82 56 LEU B N 1
ATOM 2309 C CA . LEU B 1 56 ? -10.953 -16.344 -12.633 1 82 56 LEU B CA 1
ATOM 2310 C C . LEU B 1 56 ? -9.82 -16.672 -11.672 1 82 56 LEU B C 1
ATOM 2312 O O . LEU B 1 56 ? -8.641 -16.547 -12.031 1 82 56 LEU B O 1
ATOM 2316 N N . MET B 1 57 ? -10.328 -16.922 -10.461 1 79.94 57 MET B N 1
ATOM 2317 C CA . MET B 1 57 ? -9.367 -17.344 -9.445 1 79.94 57 MET B CA 1
ATOM 2318 C C . MET B 1 57 ? -8.789 -18.719 -9.781 1 79.94 57 MET B C 1
ATOM 2320 O O . MET B 1 57 ? -9.523 -19.625 -10.18 1 79.94 57 MET B O 1
ATOM 2324 N N . LYS B 1 58 ? -7.539 -18.734 -9.562 1 65.69 58 LYS B N 1
ATOM 2325 C CA . LYS B 1 58 ? -6.879 -20.016 -9.859 1 65.69 58 LYS B CA 1
ATOM 2326 C C . LYS B 1 58 ? -7.105 -21.016 -8.734 1 65.69 58 LYS B C 1
ATOM 2328 O O . LYS B 1 58 ? -7.199 -20.641 -7.566 1 65.69 58 LYS B O 1
ATOM 2333 N N . ASP B 1 59 ? -7.156 -22.203 -9.062 1 60.69 59 ASP B N 1
ATOM 2334 C CA . ASP B 1 59 ? -7.43 -23.281 -8.133 1 60.69 59 ASP B CA 1
ATOM 2335 C C . ASP B 1 59 ? -6.418 -23.297 -6.984 1 60.69 59 ASP B C 1
ATOM 2337 O O . ASP B 1 59 ? -6.781 -23.531 -5.832 1 60.69 59 ASP B O 1
ATOM 2341 N N . VAL B 1 60 ? -5.297 -23.016 -7.352 1 58.31 60 VAL B N 1
ATOM 2342 C CA . VAL B 1 60 ? -4.242 -23.047 -6.344 1 58.31 60 VAL B CA 1
ATOM 2343 C C . VAL B 1 60 ? -4.516 -21.984 -5.277 1 58.31 60 VAL B C 1
ATOM 2345 O O . VAL B 1 60 ? -4.297 -22.219 -4.086 1 58.31 60 VAL B O 1
ATOM 2348 N N . MET B 1 61 ? -4.957 -20.844 -5.719 1 67.75 61 MET B N 1
ATOM 2349 C CA . MET B 1 61 ? -5.277 -19.781 -4.773 1 67.75 61 MET B CA 1
ATOM 2350 C C . MET B 1 61 ? -6.453 -20.172 -3.887 1 67.75 61 MET B C 1
ATOM 2352 O O . MET B 1 61 ? -6.461 -19.875 -2.689 1 67.75 61 MET B O 1
ATOM 2356 N N . ILE B 1 62 ? -7.273 -20.844 -4.496 1 68.88 62 ILE B N 1
ATOM 2357 C CA . ILE B 1 62 ? -8.445 -21.297 -3.758 1 68.88 62 ILE B CA 1
ATOM 2358 C C . ILE B 1 62 ? -8.023 -22.281 -2.664 1 68.88 62 ILE B C 1
ATOM 2360 O O . ILE B 1 62 ? -8.469 -22.172 -1.518 1 68.88 62 ILE B O 1
ATOM 2364 N N . LYS B 1 63 ? -7.195 -23.203 -3.049 1 65.75 63 LYS B N 1
ATOM 2365 C CA . LYS B 1 63 ? -6.719 -24.203 -2.102 1 65.75 63 LYS B CA 1
ATOM 2366 C C . LYS B 1 63 ? -5.934 -23.562 -0.963 1 65.75 63 LYS B C 1
ATOM 2368 O O . LYS B 1 63 ? -6.102 -23.922 0.201 1 65.75 63 LYS B O 1
ATOM 2373 N N . MET B 1 64 ? -5.207 -22.594 -1.292 1 62.62 64 MET B N 1
ATOM 2374 C CA . MET B 1 64 ? -4.41 -21.875 -0.293 1 62.62 64 MET B CA 1
ATOM 2375 C C . MET B 1 64 ? -5.305 -21.156 0.707 1 62.62 64 MET B C 1
ATOM 2377 O O . MET B 1 64 ? -5.066 -21.219 1.914 1 62.62 64 MET B O 1
ATOM 2381 N N . LEU B 1 65 ? -6.207 -20.547 0.097 1 68.5 65 LEU B N 1
ATOM 2382 C CA . LEU B 1 65 ? -7.129 -19.797 0.933 1 68.5 65 LEU B CA 1
ATOM 2383 C C . LEU B 1 65 ? -7.906 -20.719 1.865 1 68.5 65 LEU B C 1
ATOM 2385 O O . LEU B 1 65 ? -8.133 -20.391 3.031 1 68.5 65 LEU B O 1
ATOM 2389 N N . LYS B 1 66 ? -8.211 -21.891 1.325 1 68.19 66 LYS B N 1
ATOM 2390 C CA . LYS B 1 66 ? -8.961 -22.859 2.113 1 68.19 66 LYS B CA 1
ATOM 2391 C C . LYS B 1 66 ? -8.094 -23.438 3.227 1 68.19 66 LYS B C 1
ATOM 2393 O O . LYS B 1 66 ? -8.578 -23.672 4.34 1 68.19 66 LYS B O 1
ATOM 2398 N N . LYS B 1 67 ? -6.941 -23.766 2.846 1 63.38 67 LYS B N 1
ATOM 2399 C CA . LYS B 1 67 ? -6.012 -24.312 3.836 1 63.38 67 LYS B CA 1
ATOM 2400 C C . LYS B 1 67 ? -5.766 -23.297 4.957 1 63.38 67 LYS B C 1
ATOM 2402 O O . LYS B 1 67 ? -5.727 -23.672 6.133 1 63.38 67 LYS B O 1
ATOM 2407 N N . GLU B 1 68 ? -5.566 -22.141 4.516 1 61.88 68 GLU B N 1
ATOM 2408 C CA . GLU B 1 68 ? -5.32 -21.094 5.5 1 61.88 68 GLU B CA 1
ATOM 2409 C C . GLU B 1 68 ? -6.543 -20.859 6.387 1 61.88 68 GLU B C 1
ATOM 2411 O O . GLU B 1 68 ? -6.41 -20.5 7.559 1 61.88 68 GLU B O 1
ATOM 2416 N N . GLN B 1 69 ? -7.664 -21.031 5.824 1 60.03 69 GLN B N 1
ATOM 2417 C CA . GLN B 1 69 ? -8.906 -20.922 6.578 1 60.03 69 GLN B CA 1
ATOM 2418 C C . GLN B 1 69 ? -9.016 -22.031 7.625 1 60.03 69 GLN B C 1
ATOM 2420 O O . GLN B 1 69 ? -9.578 -21.812 8.703 1 60.03 69 GLN B O 1
ATOM 2425 N N . LYS B 1 70 ? -8.695 -23.281 7.258 1 56.38 70 LYS B N 1
ATOM 2426 C CA . LYS B 1 70 ? -8.773 -24.422 8.172 1 56.38 70 LYS B CA 1
ATOM 2427 C C . LYS B 1 70 ? -7.785 -24.266 9.32 1 56.38 70 LYS B C 1
ATOM 2429 O O . LYS B 1 70 ? -8.016 -24.781 10.422 1 56.38 70 LYS B O 1
ATOM 2434 N N . ASN B 1 71 ? -6.695 -24.031 8.969 1 51 71 ASN B N 1
ATOM 2435 C CA . ASN B 1 71 ? -5.742 -23.859 10.055 1 51 71 ASN B CA 1
ATOM 2436 C C . ASN B 1 71 ? -6.184 -22.75 11.016 1 51 71 ASN B C 1
ATOM 2438 O O . ASN B 1 71 ? -6.301 -21.594 10.625 1 51 71 ASN B O 1
ATOM 2442 N N . ASN B 1 72 ? -7.391 -22.969 11.695 1 43.44 72 ASN B N 1
ATOM 2443 C CA . ASN B 1 72 ? -8.266 -22.219 12.586 1 43.44 72 ASN B CA 1
ATOM 2444 C C . ASN B 1 72 ? -7.488 -21.188 13.414 1 43.44 72 ASN B C 1
ATOM 2446 O O . ASN B 1 72 ? -8.016 -20.625 14.375 1 43.44 72 ASN B O 1
ATOM 2450 N N . GLU B 1 73 ? -6.328 -21.531 14.094 1 41.5 73 GLU B N 1
ATOM 2451 C CA . GLU B 1 73 ? -6.164 -20.672 15.266 1 41.5 73 GLU B CA 1
ATOM 2452 C C . GLU B 1 73 ? -6.504 -19.219 14.945 1 41.5 73 GLU B C 1
ATOM 2454 O O . GLU B 1 73 ? -6.629 -18.859 13.773 1 41.5 73 GLU B O 1
ATOM 2459 N N . ASP B 1 74 ? -6.602 -18.375 16.047 1 42.12 74 ASP B N 1
ATOM 2460 C CA . ASP B 1 74 ? -6.801 -16.922 16.031 1 42.12 74 ASP B CA 1
ATOM 2461 C C . ASP B 1 74 ? -6.227 -16.312 14.766 1 42.12 74 ASP B C 1
ATOM 2463 O O . ASP B 1 74 ? -5.773 -15.156 14.773 1 42.12 74 ASP B O 1
ATOM 2467 N N . ALA B 1 75 ? -5.863 -17.172 13.734 1 48.88 75 ALA B N 1
ATOM 2468 C CA . ALA B 1 75 ? -5.035 -16.844 12.578 1 48.88 75 ALA B CA 1
ATOM 2469 C C . ALA B 1 75 ? -5.746 -15.875 11.648 1 48.88 75 ALA B C 1
ATOM 2471 O O . ALA B 1 75 ? -6.934 -16.047 11.352 1 48.88 75 ALA B O 1
ATOM 2472 N N . ASP B 1 76 ? -5.289 -14.758 11.398 1 57.72 76 ASP B N 1
ATOM 2473 C CA . ASP B 1 76 ? -5.633 -13.609 10.562 1 57.72 76 ASP B CA 1
ATOM 2474 C C . ASP B 1 76 ? -5.898 -14.039 9.125 1 57.72 76 ASP B C 1
ATOM 2476 O O . ASP B 1 76 ? -5.102 -14.773 8.531 1 57.72 76 ASP B O 1
ATOM 2480 N N . ASP B 1 77 ? -7.199 -14.148 8.68 1 77.5 77 ASP B N 1
ATOM 2481 C CA . ASP B 1 77 ? -7.809 -14.375 7.371 1 77.5 77 ASP B CA 1
ATOM 2482 C C . ASP B 1 77 ? -6.992 -13.711 6.266 1 77.5 77 ASP B C 1
ATOM 2484 O O . ASP B 1 77 ? -7.555 -13.086 5.363 1 77.5 77 ASP B O 1
ATOM 2488 N N . TYR B 1 78 ? -5.551 -13.836 6.492 1 78.88 78 TYR B N 1
ATOM 2489 C CA . TYR B 1 78 ? -4.809 -13.227 5.395 1 78.88 78 TYR B CA 1
ATOM 2490 C C . TYR B 1 78 ? -3.492 -13.961 5.152 1 78.88 78 TYR B C 1
ATOM 2492 O O . TYR B 1 78 ? -2.988 -14.648 6.043 1 78.88 78 TYR B O 1
ATOM 2500 N N . LEU B 1 79 ? -2.957 -14.109 3.994 1 81.62 79 LEU B N 1
ATOM 2501 C CA . LEU B 1 79 ? -1.611 -14.43 3.535 1 81.62 79 LEU B CA 1
ATOM 2502 C C . LEU B 1 79 ? -0.808 -13.164 3.271 1 81.62 79 LEU B C 1
ATOM 2504 O O . LEU B 1 79 ? -1.291 -12.242 2.605 1 81.62 79 LEU B O 1
ATOM 2508 N N . ILE B 1 80 ? 0.416 -13.188 3.873 1 85.31 80 ILE B N 1
ATOM 2509 C CA . ILE B 1 80 ? 1.164 -11.938 3.799 1 85.31 80 ILE B CA 1
ATOM 2510 C C . ILE B 1 80 ? 2.461 -12.156 3.021 1 85.31 80 ILE B C 1
ATOM 2512 O O . ILE B 1 80 ? 3.209 -13.094 3.305 1 85.31 80 ILE B O 1
ATOM 2516 N N . ARG B 1 81 ? 2.701 -11.305 2.082 1 86.44 81 ARG B N 1
ATOM 2517 C CA . ARG B 1 81 ? 3.951 -11.117 1.354 1 86.44 81 ARG B CA 1
ATOM 2518 C C . ARG B 1 81 ? 4.543 -12.453 0.925 1 86.44 81 ARG B C 1
ATOM 2520 O O . ARG B 1 81 ? 5.711 -12.742 1.197 1 86.44 81 ARG B O 1
ATOM 2527 N N . HIS B 1 82 ? 3.725 -13.172 0.312 1 76.06 82 HIS B N 1
ATOM 2528 C CA . HIS B 1 82 ? 4.223 -14.406 -0.282 1 76.06 82 HIS B CA 1
ATOM 2529 C C . HIS B 1 82 ? 4.832 -14.148 -1.655 1 76.06 82 HIS B C 1
ATOM 2531 O O . HIS B 1 82 ? 4.367 -13.281 -2.395 1 76.06 82 HIS B O 1
ATOM 2537 N N . ASP B 1 83 ? 5.816 -14.875 -1.933 1 73.88 83 ASP B N 1
ATOM 2538 C CA . ASP B 1 83 ? 6.43 -14.766 -3.252 1 73.88 83 ASP B CA 1
ATOM 2539 C C . ASP B 1 83 ? 5.484 -15.273 -4.34 1 73.88 83 ASP B C 1
ATOM 2541 O O . ASP B 1 83 ? 4.801 -16.281 -4.16 1 73.88 83 ASP B O 1
ATOM 2545 N N . ALA B 1 84 ? 5.422 -14.5 -5.398 1 73.88 84 ALA B N 1
ATOM 2546 C CA . ALA B 1 84 ? 4.586 -14.875 -6.539 1 73.88 84 ALA B CA 1
ATOM 2547 C C . ALA B 1 84 ? 5.258 -14.508 -7.855 1 73.88 84 ALA B C 1
ATOM 2549 O O . ALA B 1 84 ? 6.098 -13.602 -7.902 1 73.88 84 ALA B O 1
ATOM 2550 N N . ILE B 1 85 ? 4.879 -15.266 -8.891 1 70.31 85 ILE B N 1
ATOM 2551 C CA . ILE B 1 85 ? 5.395 -15.016 -10.227 1 70.31 85 ILE B CA 1
ATOM 2552 C C . ILE B 1 85 ? 4.238 -14.836 -11.203 1 70.31 85 ILE B C 1
ATOM 2554 O O . ILE B 1 85 ? 3.297 -15.633 -11.219 1 70.31 85 ILE B O 1
ATOM 2558 N N . GLY B 1 86 ? 4.375 -13.719 -11.93 1 67 86 GLY B N 1
ATOM 2559 C CA . GLY B 1 86 ? 3.365 -13.469 -12.945 1 67 86 GLY B CA 1
ATOM 2560 C C . GLY B 1 86 ? 3.564 -14.297 -14.203 1 67 86 GLY B C 1
ATOM 2561 O O . GLY B 1 86 ? 4.57 -14.992 -14.344 1 67 86 GLY B O 1
ATOM 2562 N N . ARG B 1 87 ? 2.594 -14.156 -15.117 1 59.78 87 ARG B N 1
ATOM 2563 C CA . ARG B 1 87 ? 2.625 -14.906 -16.375 1 59.78 87 ARG B CA 1
ATOM 2564 C C . ARG B 1 87 ? 3.834 -14.516 -17.203 1 59.78 87 ARG B C 1
ATOM 2566 O O . ARG B 1 87 ? 4.395 -15.344 -17.922 1 59.78 87 ARG B O 1
ATOM 2573 N N . ASP B 1 88 ? 4.195 -13.305 -17.094 1 60.41 88 ASP B N 1
ATOM 2574 C CA . ASP B 1 88 ? 5.301 -12.812 -17.906 1 60.41 88 ASP B CA 1
ATOM 2575 C C . ASP B 1 88 ? 6.629 -12.945 -17.172 1 60.41 88 ASP B C 1
ATOM 2577 O O . ASP B 1 88 ? 7.645 -12.391 -17.609 1 60.41 88 ASP B O 1
ATOM 2581 N N . GLY B 1 89 ? 6.551 -13.609 -16.016 1 61.69 89 GLY B N 1
ATOM 2582 C CA . GLY B 1 89 ? 7.781 -13.852 -15.273 1 61.69 89 GLY B CA 1
ATOM 2583 C C . GLY B 1 89 ? 8.062 -12.789 -14.227 1 61.69 89 GLY B C 1
ATOM 2584 O O . GLY B 1 89 ? 8.969 -12.938 -13.414 1 61.69 89 GLY B O 1
ATOM 2585 N N . ARG B 1 90 ? 7.309 -11.852 -14.242 1 73.81 90 ARG B N 1
ATOM 2586 C CA . ARG B 1 90 ? 7.496 -10.812 -13.234 1 73.81 90 ARG B CA 1
ATOM 2587 C C . ARG B 1 90 ? 7.336 -11.383 -11.828 1 73.81 90 ARG B C 1
ATOM 2589 O O . ARG B 1 90 ? 6.453 -12.203 -11.586 1 73.81 90 ARG B O 1
ATOM 2596 N N . ARG B 1 91 ? 8.219 -10.906 -11.008 1 75.5 91 ARG B N 1
ATOM 2597 C CA . ARG B 1 91 ? 8.18 -11.352 -9.625 1 75.5 91 ARG B CA 1
ATOM 2598 C C . ARG B 1 91 ? 7.383 -10.383 -8.758 1 75.5 91 ARG B C 1
ATOM 2600 O O . ARG B 1 91 ? 7.488 -9.172 -8.914 1 75.5 91 ARG B O 1
ATOM 2607 N N . PHE B 1 92 ? 6.609 -11.039 -7.82 1 82.94 92 PHE B N 1
ATOM 2608 C CA . PHE B 1 92 ? 5.77 -10.242 -6.934 1 82.94 92 PHE B CA 1
ATOM 2609 C C . PHE B 1 92 ? 5.91 -10.703 -5.488 1 82.94 92 PHE B C 1
ATOM 2611 O O . PHE B 1 92 ? 6.281 -11.852 -5.234 1 82.94 92 PHE B O 1
ATOM 2618 N N . LYS B 1 93 ? 5.797 -9.727 -4.574 1 86.56 93 LYS B N 1
ATOM 2619 C CA . LYS B 1 93 ? 5.301 -10.07 -3.246 1 86.56 93 LYS B CA 1
ATOM 2620 C C . LYS B 1 93 ? 3.781 -9.93 -3.176 1 86.56 93 LYS B C 1
ATOM 2622 O O . LYS B 1 93 ? 3.234 -8.867 -3.465 1 86.56 93 LYS B O 1
ATOM 2627 N N . SER B 1 94 ? 3.125 -11.039 -2.828 1 85.94 94 SER B N 1
ATOM 2628 C CA . SER B 1 94 ? 1.667 -11.062 -2.887 1 85.94 94 SER B CA 1
ATOM 2629 C C . SER B 1 94 ? 1.062 -11.242 -1.498 1 85.94 94 SER B C 1
ATOM 2631 O O . SER B 1 94 ? 1.557 -12.039 -0.698 1 85.94 94 SER B O 1
ATOM 2633 N N . SER B 1 95 ? 0.057 -10.516 -1.18 1 89.62 95 SER B N 1
ATOM 2634 C CA . SER B 1 95 ? -0.737 -10.641 0.038 1 89.62 95 SER B CA 1
ATOM 2635 C C . SER B 1 95 ? -2.223 -10.758 -0.281 1 89.62 95 SER B C 1
ATOM 2637 O O . SER B 1 95 ? -2.721 -10.109 -1.202 1 89.62 95 SER B O 1
ATOM 2639 N N . THR B 1 96 ? -2.938 -11.578 0.487 1 89.81 96 THR B N 1
ATOM 2640 C CA . THR B 1 96 ? -4.363 -11.805 0.282 1 89.81 96 THR B CA 1
ATOM 2641 C C . THR B 1 96 ? -5.113 -11.781 1.612 1 89.81 96 THR B C 1
ATOM 2643 O O . THR B 1 96 ? -4.668 -12.391 2.59 1 89.81 96 THR B O 1
ATOM 2646 N N . LYS B 1 97 ? -6.176 -11.07 1.627 1 92.25 97 LYS B N 1
ATOM 2647 C CA . LYS B 1 97 ? -7.059 -11.039 2.789 1 92.25 97 LYS B CA 1
ATOM 2648 C C . LYS B 1 97 ? -8.461 -11.516 2.426 1 92.25 97 LYS B C 1
ATOM 2650 O O . LYS B 1 97 ? -9.062 -11.016 1.475 1 92.25 97 LYS B O 1
ATOM 2655 N N . LEU B 1 98 ? -8.945 -12.445 3.227 1 90.94 98 LEU B N 1
ATOM 2656 C CA . LEU B 1 98 ? -10.32 -12.891 3.039 1 90.94 98 LEU B CA 1
ATOM 2657 C C . LEU B 1 98 ? -11.305 -11.875 3.607 1 90.94 98 LEU B C 1
ATOM 2659 O O . LEU B 1 98 ? -11.055 -11.281 4.66 1 90.94 98 LEU B O 1
ATOM 2663 N N . ILE B 1 99 ? -12.383 -11.703 2.928 1 91.75 99 ILE B N 1
ATOM 2664 C CA . ILE B 1 99 ? -13.5 -10.875 3.363 1 91.75 99 ILE B CA 1
ATOM 2665 C C . ILE B 1 99 ? -14.695 -11.766 3.709 1 91.75 99 ILE B C 1
ATOM 2667 O O . ILE B 1 99 ? -15.117 -12.594 2.896 1 91.75 99 ILE B O 1
ATOM 2671 N N . ARG B 1 100 ? -15.219 -11.602 4.895 1 89.25 100 ARG B N 1
ATOM 2672 C CA . ARG B 1 100 ? -16.328 -12.422 5.344 1 89.25 100 ARG B CA 1
ATOM 2673 C C . ARG B 1 100 ? -17.578 -11.57 5.582 1 89.25 100 ARG B C 1
ATOM 2675 O O . ARG B 1 100 ? -17.469 -10.383 5.91 1 89.25 100 ARG B O 1
ATOM 2682 N N . ASN B 1 101 ? -18.75 -12.164 5.391 1 87.88 101 ASN B N 1
ATOM 2683 C CA . ASN B 1 101 ? -19.984 -11.484 5.75 1 87.88 101 ASN B CA 1
ATOM 2684 C C . ASN B 1 101 ? -20.281 -11.594 7.246 1 87.88 101 ASN B C 1
ATOM 2686 O O . ASN B 1 101 ? -19.438 -12.078 8.008 1 87.88 101 ASN B O 1
ATOM 2690 N N . ASP B 1 102 ? -21.422 -11.055 7.617 1 85.5 102 ASP B N 1
ATOM 2691 C CA . ASP B 1 102 ? -21.781 -10.984 9.031 1 85.5 102 ASP B CA 1
ATOM 2692 C C . ASP B 1 102 ? -21.953 -12.375 9.625 1 85.5 102 ASP B C 1
ATOM 2694 O O . ASP B 1 102 ? -21.938 -12.539 10.852 1 85.5 102 ASP B O 1
ATOM 2698 N N . PHE B 1 103 ? -22.125 -13.375 8.805 1 86.44 103 PHE B N 1
ATOM 2699 C CA . PHE B 1 103 ? -22.312 -14.75 9.266 1 86.44 103 PHE B CA 1
ATOM 2700 C C . PHE B 1 103 ? -20.984 -15.492 9.289 1 86.44 103 PHE B C 1
ATOM 2702 O O . PHE B 1 103 ? -20.938 -16.688 9.562 1 86.44 103 PHE B O 1
ATOM 2709 N N . GLY B 1 104 ? -19.938 -14.82 8.953 1 84.19 104 GLY B N 1
ATOM 2710 C CA . GLY B 1 104 ? -18.609 -15.414 8.984 1 84.19 104 GLY B CA 1
ATOM 2711 C C . GLY B 1 104 ? -18.25 -16.156 7.711 1 84.19 104 GLY B C 1
ATOM 2712 O O . GLY B 1 104 ? -17.203 -16.797 7.629 1 84.19 104 GLY B O 1
ATOM 2713 N N . GLU B 1 105 ? -19.125 -16.078 6.773 1 86.56 105 GLU B N 1
ATOM 2714 C CA . GLU B 1 105 ? -18.891 -16.766 5.504 1 86.56 105 GLU B CA 1
ATOM 2715 C C . GLU B 1 105 ? -17.969 -15.93 4.598 1 86.56 105 GLU B C 1
ATOM 2717 O O . GLU B 1 105 ? -18.188 -14.734 4.426 1 86.56 105 GLU B O 1
ATOM 2722 N N . PRO B 1 106 ? -16.922 -16.625 4.004 1 88.75 106 PRO B N 1
ATOM 2723 C CA . PRO B 1 106 ? -16.094 -15.891 3.047 1 88.75 106 PRO B CA 1
ATOM 2724 C C . PRO B 1 106 ? -16.875 -15.477 1.8 1 88.75 106 PRO B C 1
ATOM 2726 O O . PRO B 1 106 ? -17.531 -16.297 1.175 1 88.75 106 PRO B O 1
ATOM 2729 N N . ILE B 1 107 ? -16.812 -14.203 1.5 1 92 107 ILE B N 1
ATOM 2730 C CA . ILE B 1 107 ? -17.594 -13.711 0.363 1 92 107 ILE B CA 1
ATOM 2731 C C . ILE B 1 107 ? -16.641 -13.102 -0.672 1 92 107 ILE B C 1
ATOM 2733 O O . ILE B 1 107 ? -17.031 -12.906 -1.83 1 92 107 ILE B O 1
ATOM 2737 N N . GLY B 1 108 ? -15.438 -12.711 -0.285 1 93.25 108 GLY B N 1
ATOM 2738 C CA . GLY B 1 108 ? -14.469 -12.102 -1.186 1 93.25 108 GLY B CA 1
ATOM 2739 C C . GLY B 1 108 ? -13.039 -12.227 -0.701 1 93.25 108 GLY B C 1
ATOM 2740 O O . GLY B 1 108 ? -12.797 -12.727 0.402 1 93.25 108 GLY B O 1
ATOM 2741 N N . ALA B 1 109 ? -12.109 -11.867 -1.519 1 93.19 109 ALA B N 1
ATOM 2742 C CA . ALA B 1 109 ? -10.688 -11.82 -1.184 1 93.19 109 ALA B CA 1
ATOM 2743 C C . ALA B 1 109 ? -10.016 -10.602 -1.813 1 93.19 109 ALA B C 1
ATOM 2745 O O . ALA B 1 109 ? -10.117 -10.383 -3.023 1 93.19 109 ALA B O 1
ATOM 2746 N N . LEU B 1 110 ? -9.422 -9.805 -0.978 1 95.38 110 LEU B N 1
ATOM 2747 C CA . LEU B 1 110 ? -8.641 -8.664 -1.442 1 95.38 110 LEU B CA 1
ATOM 2748 C C . LEU B 1 110 ? -7.168 -9.039 -1.583 1 95.38 110 LEU B C 1
ATOM 2750 O O . LEU B 1 110 ? -6.559 -9.547 -0.637 1 95.38 110 LEU B O 1
ATOM 2754 N N . CYS B 1 111 ? -6.602 -8.766 -2.715 1 93.69 111 CYS B N 1
ATOM 2755 C CA . CYS B 1 111 ? -5.215 -9.117 -2.994 1 93.69 111 CYS B CA 1
ATOM 2756 C C . CYS B 1 111 ? -4.395 -7.879 -3.322 1 93.69 111 CYS B C 1
ATOM 2758 O O . CYS B 1 111 ? -4.863 -6.984 -4.031 1 93.69 111 CYS B O 1
ATOM 2760 N N . VAL B 1 112 ? -3.221 -7.832 -2.811 1 96.19 112 VAL B N 1
ATOM 2761 C CA . VAL B 1 112 ? -2.242 -6.785 -3.098 1 96.19 112 VAL B CA 1
ATOM 2762 C C . VAL B 1 112 ? -0.935 -7.418 -3.57 1 96.19 112 VAL B C 1
ATOM 2764 O O . VAL B 1 112 ? -0.299 -8.172 -2.83 1 96.19 112 VAL B O 1
ATOM 2767 N N . ASN B 1 113 ? -0.543 -7.117 -4.773 1 91.94 113 ASN B N 1
ATOM 2768 C CA . ASN B 1 113 ? 0.711 -7.578 -5.355 1 91.94 113 ASN B CA 1
ATOM 2769 C C . ASN B 1 113 ? 1.712 -6.438 -5.508 1 91.94 113 ASN B C 1
ATOM 2771 O O . ASN B 1 113 ? 1.386 -5.387 -6.066 1 91.94 113 ASN B O 1
ATOM 2775 N N . PHE B 1 114 ? 2.879 -6.641 -4.984 1 94.44 114 PHE B N 1
ATOM 2776 C CA . PHE B 1 114 ? 3.963 -5.68 -5.156 1 94.44 114 PHE B CA 1
ATOM 2777 C C . PHE B 1 114 ? 4.953 -6.164 -6.207 1 94.44 114 PHE B C 1
ATOM 2779 O O . PHE B 1 114 ? 5.566 -7.223 -6.051 1 94.44 114 PHE B O 1
ATOM 2786 N N . ASN B 1 115 ? 5.117 -5.391 -7.285 1 91.06 115 ASN B N 1
ATOM 2787 C CA . ASN B 1 115 ? 6.059 -5.68 -8.359 1 91.06 115 ASN B CA 1
ATOM 2788 C C . ASN B 1 115 ? 7.504 -5.496 -7.906 1 91.06 115 ASN B C 1
ATOM 2790 O O . ASN B 1 115 ? 7.914 -4.383 -7.57 1 91.06 115 ASN B O 1
ATOM 2794 N N . LEU B 1 116 ? 8.289 -6.516 -7.961 1 86 116 LEU B N 1
ATOM 2795 C CA . LEU B 1 116 ? 9.633 -6.492 -7.398 1 86 116 LEU B CA 1
ATOM 2796 C C . LEU B 1 116 ? 10.656 -6.055 -8.445 1 86 116 LEU B C 1
ATOM 2798 O O . LEU B 1 116 ? 11.805 -5.746 -8.109 1 86 116 LEU B O 1
ATOM 2802 N N . GLU B 1 117 ? 10.258 -5.918 -9.672 1 81.81 117 GLU B N 1
ATOM 2803 C CA . GLU B 1 117 ? 11.203 -5.73 -10.758 1 81.81 117 GLU B CA 1
ATOM 2804 C C . GLU B 1 117 ? 12.055 -4.484 -10.539 1 81.81 117 GLU B C 1
ATOM 2806 O O . GLU B 1 117 ? 13.281 -4.531 -10.664 1 81.81 117 GLU B O 1
ATOM 2811 N N . PRO B 1 118 ? 11.477 -3.336 -10.188 1 84.31 118 PRO B N 1
ATOM 2812 C CA . PRO B 1 118 ? 12.312 -2.152 -9.961 1 84.31 118 PRO B CA 1
ATOM 2813 C C . PRO B 1 118 ? 13.289 -2.338 -8.805 1 84.31 118 PRO B C 1
ATOM 2815 O O . PRO B 1 118 ? 14.414 -1.831 -8.852 1 84.31 118 PRO B O 1
ATOM 2818 N N . MET B 1 119 ? 12.891 -3.045 -7.805 1 82 119 MET B N 1
ATOM 2819 C CA . MET B 1 119 ? 13.758 -3.279 -6.66 1 82 119 MET B CA 1
ATOM 2820 C C . MET B 1 119 ? 14.93 -4.18 -7.039 1 82 119 MET B C 1
ATOM 2822 O O . MET B 1 119 ? 16.062 -3.938 -6.621 1 82 119 MET B O 1
ATOM 2826 N N . ILE B 1 120 ? 14.625 -5.121 -7.75 1 75.94 120 ILE B N 1
ATOM 2827 C CA . ILE B 1 120 ? 15.664 -6.035 -8.211 1 75.94 120 ILE B CA 1
ATOM 2828 C C . ILE B 1 120 ? 16.672 -5.273 -9.07 1 75.94 120 ILE B C 1
ATOM 2830 O O . ILE B 1 120 ? 17.891 -5.41 -8.883 1 75.94 120 ILE B O 1
ATOM 2834 N N . ALA B 1 121 ? 16.203 -4.477 -10.031 1 77.56 121 ALA B N 1
ATOM 2835 C CA . ALA B 1 121 ? 17.078 -3.662 -10.875 1 77.56 121 ALA B CA 1
ATOM 2836 C C . ALA B 1 121 ? 17.953 -2.729 -10.039 1 77.56 121 ALA B C 1
ATOM 2838 O O . ALA B 1 121 ? 19.141 -2.545 -10.32 1 77.56 121 ALA B O 1
ATOM 2839 N N . THR B 1 122 ? 17.391 -2.113 -9.023 1 81 122 THR B N 1
ATOM 2840 C CA . THR B 1 122 ? 18.109 -1.211 -8.133 1 81 122 THR B CA 1
ATOM 2841 C C . THR B 1 122 ? 19.203 -1.96 -7.367 1 81 122 THR B C 1
ATOM 2843 O O . THR B 1 122 ? 20.328 -1.469 -7.23 1 81 122 THR B O 1
ATOM 2846 N N . GLN B 1 123 ? 18.828 -3.09 -6.883 1 74.75 123 GLN B N 1
ATOM 2847 C CA . GLN B 1 123 ? 19.797 -3.92 -6.184 1 74.75 123 GLN B CA 1
ATOM 2848 C C . GLN B 1 123 ? 20.984 -4.273 -7.09 1 74.75 123 GLN B C 1
ATOM 2850 O O . GLN B 1 123 ? 22.141 -4.195 -6.672 1 74.75 123 GLN B O 1
ATOM 2855 N N . GLU B 1 124 ? 20.672 -4.672 -8.266 1 71.38 124 GLU B N 1
ATOM 2856 C CA . GLU B 1 124 ? 21.703 -4.996 -9.242 1 71.38 124 GLU B CA 1
ATOM 2857 C C . GLU B 1 124 ? 22.609 -3.795 -9.508 1 71.38 124 GLU B C 1
ATOM 2859 O O . GLU B 1 124 ? 23.828 -3.947 -9.648 1 71.38 124 GLU B O 1
ATOM 2864 N N . PHE B 1 125 ? 22.062 -2.676 -9.688 1 76.5 125 PHE B N 1
ATOM 2865 C CA . PHE B 1 125 ? 22.844 -1.455 -9.883 1 76.5 125 PHE B CA 1
ATOM 2866 C C . PHE B 1 125 ? 23.812 -1.235 -8.734 1 76.5 125 PHE B C 1
ATOM 2868 O O . PHE B 1 125 ? 25 -0.979 -8.953 1 76.5 125 PHE B O 1
ATOM 2875 N N . PHE B 1 126 ? 23.266 -1.427 -7.473 1 76.69 126 PHE B N 1
ATOM 2876 C CA . PHE B 1 126 ? 24.094 -1.214 -6.297 1 76.69 126 PHE B CA 1
ATOM 2877 C C . PHE B 1 126 ? 25.219 -2.246 -6.238 1 76.69 126 PHE B C 1
ATOM 2879 O O . PHE B 1 126 ? 26.359 -1.92 -5.871 1 76.69 126 PHE B O 1
ATOM 2886 N N . GLU B 1 127 ? 24.859 -3.391 -6.586 1 70.25 127 GLU B N 1
ATOM 2887 C CA . GLU B 1 127 ? 25.875 -4.434 -6.633 1 70.25 127 GLU B CA 1
ATOM 2888 C C . GLU B 1 127 ? 26.953 -4.113 -7.668 1 70.25 127 GLU B C 1
ATOM 2890 O O . GLU B 1 127 ? 28.125 -4.363 -7.438 1 70.25 127 GLU B O 1
ATOM 2895 N N . SER B 1 128 ? 26.531 -3.566 -8.695 1 74.62 128 SER B N 1
ATOM 2896 C CA . SER B 1 128 ? 27.438 -3.248 -9.781 1 74.62 128 SER B CA 1
ATOM 2897 C C . SER B 1 128 ? 28.438 -2.162 -9.367 1 74.62 128 SER B C 1
ATOM 2899 O O . SER B 1 128 ? 29.516 -2.053 -9.945 1 74.62 128 SER B O 1
ATOM 2901 N N . ILE B 1 129 ? 28.016 -1.435 -8.477 1 73.94 129 ILE B N 1
ATOM 2902 C CA . ILE B 1 129 ? 28.922 -0.366 -8.062 1 73.94 129 ILE B CA 1
ATOM 2903 C C . ILE B 1 129 ? 29.609 -0.753 -6.754 1 73.94 129 ILE B C 1
ATOM 2905 O O . ILE B 1 129 ? 30.188 0.098 -6.074 1 73.94 129 ILE B O 1
ATOM 2909 N N . GLY B 1 130 ? 29.391 -2.016 -6.352 1 69 130 GLY B N 1
ATOM 2910 C CA . GLY B 1 130 ? 30.219 -2.574 -5.285 1 69 130 GLY B CA 1
ATOM 2911 C C . GLY B 1 130 ? 29.484 -2.668 -3.959 1 69 130 GLY B C 1
ATOM 2912 O O . GLY B 1 130 ? 30.094 -3.021 -2.939 1 69 130 GLY B O 1
ATOM 2913 N N . ALA B 1 131 ? 28.281 -2.258 -3.973 1 67.81 131 ALA B N 1
ATOM 2914 C CA . ALA B 1 131 ? 27.531 -2.375 -2.719 1 67.81 131 ALA B CA 1
ATOM 2915 C C . ALA B 1 131 ? 27.109 -3.816 -2.469 1 67.81 131 ALA B C 1
ATOM 2917 O O . ALA B 1 131 ? 26.75 -4.535 -3.404 1 67.81 131 ALA B O 1
ATOM 2918 N N . GLU B 1 132 ? 27.406 -4.348 -1.233 1 59.88 132 GLU B N 1
ATOM 2919 C CA . GLU B 1 132 ? 26.922 -5.672 -0.855 1 59.88 132 GLU B CA 1
ATOM 2920 C C . GLU B 1 132 ? 25.453 -5.625 -0.466 1 59.88 132 GLU B C 1
ATOM 2922 O O . GLU B 1 132 ? 25.047 -4.812 0.366 1 59.88 132 GLU B O 1
ATOM 2927 N N . THR B 1 133 ? 24.656 -6.141 -1.352 1 57.78 133 THR B N 1
ATOM 2928 C CA . THR B 1 133 ? 23.234 -6.133 -1.045 1 57.78 133 THR B CA 1
ATOM 2929 C C . THR B 1 133 ? 22.734 -7.547 -0.762 1 57.78 133 THR B C 1
ATOM 2931 O O . THR B 1 133 ? 23.375 -8.523 -1.164 1 57.78 133 THR B O 1
ATOM 2934 N N . THR B 1 134 ? 21.859 -7.707 0.289 1 49.09 134 THR B N 1
ATOM 2935 C CA . THR B 1 134 ? 21.203 -8.992 0.468 1 49.09 134 THR B CA 1
ATOM 2936 C C . THR B 1 134 ? 20.359 -9.344 -0.761 1 49.09 134 THR B C 1
ATOM 2938 O O . THR B 1 134 ? 19.734 -8.469 -1.366 1 49.09 134 THR B O 1
ATOM 2941 N N . ASN B 1 135 ? 20.625 -10.461 -1.296 1 42.66 135 ASN B N 1
ATOM 2942 C CA . ASN B 1 135 ? 20.078 -10.906 -2.578 1 42.66 135 ASN B CA 1
ATOM 2943 C C . ASN B 1 135 ? 18.562 -10.891 -2.584 1 42.66 135 ASN B C 1
ATOM 2945 O O . ASN B 1 135 ? 17.922 -11.656 -1.851 1 42.66 135 ASN B O 1
ATOM 2949 N N . LEU B 1 136 ? 17.906 -9.836 -2.861 1 43.94 136 LEU B N 1
ATOM 2950 C CA . LEU B 1 136 ? 16.469 -9.789 -3.084 1 43.94 136 LEU B CA 1
ATOM 2951 C C . LEU B 1 136 ? 16.062 -10.75 -4.199 1 43.94 136 LEU B C 1
ATOM 2953 O O . LEU B 1 136 ? 14.883 -11.062 -4.352 1 43.94 136 LEU B O 1
ATOM 2957 N N . ARG B 1 137 ? 17.078 -11.156 -4.93 1 43.47 137 ARG B N 1
ATOM 2958 C CA . ARG B 1 137 ? 16.812 -12.031 -6.066 1 43.47 137 ARG B CA 1
ATOM 2959 C C . ARG B 1 137 ? 16.375 -13.414 -5.602 1 43.47 137 ARG B C 1
ATOM 2961 O O . ARG B 1 137 ? 15.828 -14.188 -6.383 1 43.47 137 ARG B O 1
ATOM 2968 N N . ASN B 1 138 ? 16.828 -13.641 -4.348 1 40.41 138 ASN B N 1
ATOM 2969 C CA . ASN B 1 138 ? 16.531 -15.008 -3.934 1 40.41 138 ASN B CA 1
ATOM 2970 C C . ASN B 1 138 ? 15.102 -15.141 -3.434 1 40.41 138 ASN B C 1
ATOM 2972 O O . ASN B 1 138 ? 14.758 -14.617 -2.371 1 40.41 138 ASN B O 1
ATOM 2976 N N . LEU B 1 139 ? 14.297 -15.109 -4.336 1 38.75 139 LEU B N 1
ATOM 2977 C CA . LEU B 1 139 ? 12.938 -15.484 -3.971 1 38.75 139 LEU B CA 1
ATOM 2978 C C . LEU B 1 139 ? 12.93 -16.766 -3.131 1 38.75 139 LEU B C 1
ATOM 2980 O O . LEU B 1 139 ? 13.656 -17.703 -3.432 1 38.75 139 LEU B O 1
ATOM 2984 N N . ASP B 1 140 ? 12.773 -16.5 -1.872 1 36.97 140 ASP B N 1
ATOM 2985 C CA . ASP B 1 140 ? 12.648 -17.75 -1.127 1 36.97 140 ASP B CA 1
ATOM 2986 C C . ASP B 1 140 ? 11.586 -18.672 -1.748 1 36.97 140 ASP B C 1
ATOM 2988 O O . ASP B 1 140 ? 10.391 -18.391 -1.657 1 36.97 140 ASP B O 1
ATOM 2992 N N . VAL B 1 141 ? 11.992 -19.516 -2.584 1 36.03 141 VAL B N 1
ATOM 2993 C CA . VAL B 1 141 ? 11.195 -20.5 -3.293 1 36.03 141 VAL B CA 1
ATOM 2994 C C . VAL B 1 141 ? 10.203 -21.156 -2.33 1 36.03 141 VAL B C 1
ATOM 2996 O O . VAL B 1 141 ? 9.164 -21.656 -2.752 1 36.03 141 VAL B O 1
ATOM 2999 N N . ASN B 1 142 ? 10.664 -21.125 -1.103 1 35.12 142 ASN B N 1
ATOM 3000 C CA . ASN B 1 142 ? 9.828 -21.859 -0.169 1 35.12 142 ASN B CA 1
ATOM 3001 C C . ASN B 1 142 ? 8.547 -21.109 0.158 1 35.12 142 ASN B C 1
ATOM 3003 O O . ASN B 1 142 ? 7.641 -21.656 0.79 1 35.12 142 ASN B O 1
ATOM 3007 N N . LYS B 1 143 ? 8.633 -19.922 -0.264 1 39.53 143 LYS B N 1
ATOM 3008 C CA . LYS B 1 143 ? 7.48 -19.109 0.115 1 39.53 143 LYS B CA 1
ATOM 3009 C C . LYS B 1 143 ? 6.875 -18.422 -1.102 1 39.53 143 LYS B C 1
ATOM 3011 O O . LYS B 1 143 ? 6.078 -17.484 -0.959 1 39.53 143 LYS B O 1
ATOM 3016 N N . VAL B 1 144 ? 7.391 -18.812 -2.309 1 35.81 144 VAL B N 1
ATOM 3017 C CA . VAL B 1 144 ? 6.965 -18.109 -3.508 1 35.81 144 VAL B CA 1
ATOM 3018 C C . VAL B 1 144 ? 5.582 -18.594 -3.936 1 35.81 144 VAL B C 1
ATOM 3020 O O . VAL B 1 144 ? 5.352 -19.797 -4.047 1 35.81 144 VAL B O 1
ATOM 3023 N N . ILE B 1 145 ? 4.59 -17.906 -3.711 1 37.38 145 ILE B N 1
ATOM 3024 C CA . ILE B 1 145 ? 3.295 -18.156 -4.332 1 37.38 145 ILE B CA 1
ATOM 3025 C C . ILE B 1 145 ? 3.338 -17.734 -5.801 1 37.38 145 ILE B C 1
ATOM 3027 O O . ILE B 1 145 ? 3.588 -16.562 -6.105 1 37.38 145 ILE B O 1
ATOM 3031 N N . PHE B 1 146 ? 3.799 -18.609 -6.621 1 34.34 146 PHE B N 1
ATOM 3032 C CA . PHE B 1 146 ? 3.666 -18.25 -8.031 1 34.34 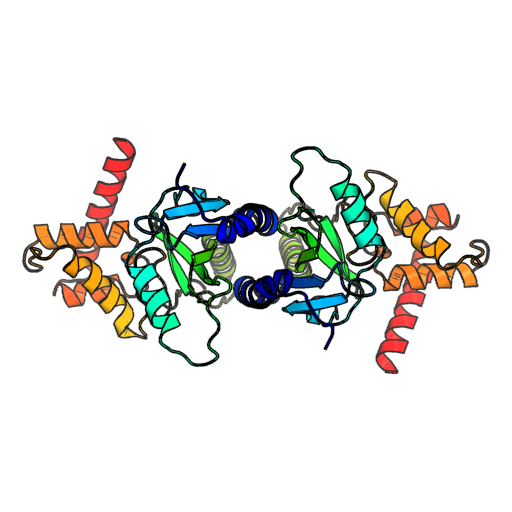146 PHE B CA 1
ATOM 3033 C C . PHE B 1 146 ? 2.316 -17.594 -8.289 1 34.34 146 PHE B C 1
ATOM 3035 O O . PHE B 1 146 ? 1.277 -18.109 -7.863 1 34.34 146 PHE B O 1
ATOM 3042 N N . ALA B 1 147 ? 2.42 -16.328 -8.227 1 37.5 147 ALA B N 1
ATOM 3043 C CA . ALA B 1 147 ? 1.161 -15.648 -8.539 1 37.5 147 ALA B CA 1
ATOM 3044 C C . ALA B 1 147 ? 0.24 -16.562 -9.352 1 37.5 147 ALA B C 1
ATOM 3046 O O . ALA B 1 147 ? -0.973 -16.344 -9.398 1 37.5 147 ALA B O 1
ATOM 3047 N N . GLY B 1 148 ? 0.652 -17.328 -10.344 1 31.17 148 GLY B N 1
ATOM 3048 C CA . GLY B 1 148 ? -0.275 -18.375 -10.75 1 31.17 148 GLY B CA 1
ATOM 3049 C C . GLY B 1 148 ? -0.594 -19.359 -9.641 1 31.17 148 GLY B C 1
ATOM 3050 O O . GLY B 1 148 ? -1.415 -19.078 -8.766 1 31.17 148 GLY B O 1
ATOM 3051 N N . GLU B 1 149 ? -0.016 -20.594 -9.617 1 29.31 149 GLU B N 1
ATOM 3052 C CA . GLU B 1 149 ? -0.307 -21.734 -8.758 1 29.31 149 GLU B CA 1
ATOM 3053 C C . GLU B 1 149 ? 0.436 -21.625 -7.43 1 29.31 149 GLU B C 1
ATOM 3055 O O . GLU B 1 149 ? 1.607 -21.234 -7.395 1 29.31 149 GLU B O 1
ATOM 3060 N N . VAL B 1 150 ? -0.25 -21.141 -6.414 1 32.69 150 VAL B N 1
ATOM 3061 C CA . VAL B 1 150 ? 0.258 -21.016 -5.051 1 32.69 150 VAL B CA 1
ATOM 3062 C C . VAL B 1 150 ? 1.011 -22.297 -4.664 1 32.69 150 VAL B C 1
ATOM 3064 O O . VAL B 1 150 ? 0.433 -23.375 -4.645 1 32.69 150 VAL B O 1
ATOM 3067 N N . PHE B 1 151 ? 2.318 -22.484 -4.973 1 32.34 151 PHE B N 1
ATOM 3068 C CA . PHE B 1 151 ? 2.91 -23.703 -4.434 1 32.34 151 PHE B CA 1
ATOM 3069 C C . PHE B 1 151 ? 3.357 -23.484 -2.992 1 32.34 151 PHE B C 1
ATOM 3071 O O . PHE B 1 151 ? 4.234 -22.672 -2.721 1 32.34 151 PHE B O 1
ATOM 3078 N N . SER B 1 152 ? 2.43 -23.266 -2.105 1 30.78 152 SER B N 1
ATOM 3079 C CA . SER B 1 152 ? 2.539 -23.047 -0.668 1 30.78 152 SER B CA 1
ATOM 3080 C C . SER B 1 152 ? 3.764 -23.75 -0.09 1 30.78 152 SER B C 1
ATOM 3082 O O . SER B 1 152 ? 4.086 -23.578 1.087 1 30.78 152 SER B O 1
ATOM 3084 N N . ASP B 1 153 ? 3.99 -25.078 -0.31 1 30 153 ASP B N 1
ATOM 3085 C CA . ASP B 1 153 ? 4.551 -25.812 0.815 1 30 153 ASP B CA 1
ATOM 3086 C C . ASP B 1 153 ? 5.973 -25.359 1.124 1 30 153 ASP B C 1
ATOM 3088 O O . ASP B 1 153 ? 6.672 -24.844 0.244 1 30 153 ASP B O 1
ATOM 3092 N N . GLY B 1 154 ? 6.578 -25.453 2.307 1 30.06 154 GLY B N 1
ATOM 3093 C CA . GLY B 1 154 ? 7.887 -25.359 2.938 1 30.06 154 GLY B CA 1
ATOM 3094 C C . GLY B 1 154 ? 9.031 -25.469 1.95 1 30.06 154 GLY B C 1
ATOM 3095 O O . GLY B 1 154 ? 8.82 -25.422 0.737 1 30.06 154 GLY B O 1
ATOM 3096 N N . ASN B 1 155 ? 10.242 -26.297 2.375 1 33.81 155 ASN B N 1
ATOM 3097 C CA . ASN B 1 155 ? 11.586 -26.656 1.942 1 33.81 155 ASN B CA 1
ATOM 3098 C C . ASN B 1 155 ? 11.641 -26.938 0.441 1 33.81 155 ASN B C 1
ATOM 3100 O O . ASN B 1 155 ? 12.055 -26.062 -0.335 1 33.81 155 ASN B O 1
ATOM 3104 N N . ALA B 1 156 ? 12.305 -28.203 -0.059 1 36.53 156 ALA B N 1
ATOM 3105 C CA . ALA B 1 156 ? 12.469 -29.031 -1.247 1 36.53 156 ALA B CA 1
ATOM 3106 C C . ALA B 1 156 ? 11.164 -29.125 -2.041 1 36.53 156 ALA B C 1
ATOM 3108 O O . ALA B 1 156 ? 11.141 -29.688 -3.133 1 36.53 156 ALA B O 1
ATOM 3109 N N . GLY B 1 157 ? 10.07 -28.922 -1.501 1 44.19 157 GLY B N 1
ATOM 3110 C CA . GLY B 1 157 ? 8.719 -29.234 -1.938 1 44.19 157 GLY B CA 1
ATOM 3111 C C . GLY B 1 157 ? 8.156 -28.234 -2.928 1 44.19 157 GLY B C 1
ATOM 3112 O O . GLY B 1 157 ? 7.055 -28.422 -3.447 1 44.19 157 GLY B O 1
ATOM 3113 N N . SER B 1 158 ? 8.68 -27.078 -2.836 1 57.12 158 SER B N 1
ATOM 3114 C CA . SER B 1 158 ? 7.988 -26.094 -3.67 1 57.12 158 SER B CA 1
ATOM 3115 C C . SER B 1 158 ? 8.242 -26.359 -5.152 1 57.12 158 SER B C 1
ATOM 3117 O O . SER B 1 158 ? 7.305 -26.469 -5.938 1 57.12 158 SER B O 1
ATOM 3119 N N . LEU B 1 159 ? 9.469 -26.453 -5.484 1 66.12 159 LEU B N 1
ATOM 3120 C CA . LEU B 1 159 ? 9.703 -26.734 -6.898 1 66.12 159 LEU B CA 1
ATOM 3121 C C . LEU B 1 159 ? 8.977 -28 -7.34 1 66.12 159 LEU B C 1
ATOM 3123 O O . LEU B 1 159 ? 8.383 -28.031 -8.422 1 66.12 159 LEU B O 1
ATOM 3127 N N . GLU B 1 160 ? 9 -28.906 -6.332 1 69.06 160 GLU B N 1
ATOM 3128 C CA . GLU B 1 160 ? 8.352 -30.188 -6.613 1 69.06 160 GLU B CA 1
ATOM 3129 C C . GLU B 1 160 ? 6.848 -30.016 -6.793 1 69.06 160 GLU B C 1
ATOM 3131 O O . GLU B 1 160 ? 6.266 -30.578 -7.727 1 69.06 160 GLU B O 1
ATOM 3136 N N . SER B 1 161 ? 6.359 -29.234 -5.973 1 63.91 161 SER B N 1
ATOM 3137 C CA . SER B 1 161 ? 4.918 -29.047 -6.051 1 63.91 161 SER B CA 1
ATOM 3138 C C . SER B 1 161 ? 4.523 -28.328 -7.336 1 63.91 161 SER B C 1
ATOM 3140 O O . SER B 1 161 ? 3.521 -28.672 -7.965 1 63.91 161 SER B O 1
ATOM 3142 N N . ILE B 1 162 ? 5.352 -27.422 -7.75 1 67.31 162 ILE B N 1
ATOM 3143 C CA . ILE B 1 162 ? 5.105 -26.672 -8.977 1 67.31 162 ILE B CA 1
ATOM 3144 C C . ILE B 1 162 ? 5.281 -27.594 -10.188 1 67.31 162 ILE B C 1
ATOM 3146 O O . ILE B 1 162 ? 4.441 -27.609 -11.086 1 67.31 162 ILE B O 1
ATOM 3150 N N . TYR B 1 163 ? 6.312 -28.344 -10.039 1 74.44 163 TYR B N 1
ATOM 3151 C CA . TYR B 1 163 ? 6.602 -29.312 -11.094 1 74.44 163 TYR B CA 1
ATOM 3152 C C . TYR B 1 163 ? 5.457 -30.297 -11.258 1 74.44 163 TYR B C 1
ATOM 3154 O O . TYR B 1 163 ? 5 -30.547 -12.375 1 74.44 163 TYR B O 1
ATOM 3162 N N . GLU B 1 164 ? 4.941 -30.703 -10.156 1 72.81 164 GLU B N 1
ATOM 3163 C CA . GLU B 1 164 ? 3.859 -31.688 -10.188 1 72.81 164 GLU B CA 1
ATOM 3164 C C . GLU B 1 164 ? 2.594 -31.094 -10.805 1 72.81 164 GLU B C 1
ATOM 3166 O O . GLU B 1 164 ? 1.851 -31.781 -11.5 1 72.81 164 GLU B O 1
ATOM 3171 N N . HIS B 1 165 ? 2.402 -29.922 -10.594 1 69.5 165 HIS B N 1
ATOM 3172 C CA . HIS B 1 165 ? 1.27 -29.219 -11.18 1 69.5 165 HIS B CA 1
ATOM 3173 C C . HIS B 1 165 ? 1.34 -29.234 -12.703 1 69.5 165 HIS B C 1
ATOM 3175 O O . HIS B 1 165 ? 0.333 -29.484 -13.375 1 69.5 165 HIS B O 1
ATOM 3181 N N . PHE B 1 166 ? 2.484 -28.984 -13.234 1 76.19 166 PHE B N 1
ATOM 3182 C CA . PHE B 1 166 ? 2.672 -28.984 -14.68 1 76.19 166 PHE B CA 1
ATOM 3183 C C . PHE B 1 166 ? 2.531 -30.391 -15.242 1 76.19 166 PHE B C 1
ATOM 3185 O O . PHE B 1 166 ? 1.961 -30.578 -16.312 1 76.19 166 PHE B O 1
ATOM 3192 N N . ILE B 1 167 ? 2.971 -31.328 -14.469 1 79 167 ILE B N 1
ATOM 3193 C CA . ILE B 1 167 ? 2.9 -32.719 -14.906 1 79 167 ILE B CA 1
ATOM 3194 C C . ILE B 1 167 ? 1.449 -33.188 -14.891 1 79 167 ILE B C 1
ATOM 3196 O O . ILE B 1 167 ? 1.003 -33.875 -15.82 1 79 167 ILE B O 1
ATOM 3200 N N . ASP B 1 168 ? 0.751 -32.719 -13.891 1 74.62 168 ASP B N 1
ATOM 3201 C CA . ASP B 1 168 ? -0.641 -33.125 -13.742 1 74.62 168 ASP B CA 1
ATOM 3202 C C . ASP B 1 168 ? -1.497 -32.594 -14.883 1 74.62 168 ASP B C 1
ATOM 3204 O O . ASP B 1 168 ? -2.449 -33.219 -15.32 1 74.62 168 ASP B O 1
ATOM 3208 N N . LYS B 1 169 ? -1.143 -31.469 -15.32 1 74.44 169 LYS B N 1
ATOM 3209 C CA . LYS B 1 169 ? -1.884 -30.828 -16.406 1 74.44 169 LYS B CA 1
ATOM 3210 C C . LYS B 1 169 ? -1.554 -31.484 -17.75 1 74.44 169 LYS B C 1
ATOM 3212 O O . LYS B 1 169 ? -2.277 -31.281 -18.734 1 74.44 169 LYS B O 1
ATOM 3217 N N . ASN B 1 170 ? -0.461 -32.156 -17.766 1 77 170 ASN B N 1
ATOM 3218 C CA . ASN B 1 170 ? -0.007 -32.844 -18.969 1 77 170 ASN B CA 1
ATOM 3219 C C . ASN B 1 170 ? 0.207 -34.344 -18.719 1 77 170 ASN B C 1
ATOM 3221 O O . ASN B 1 170 ? 1.341 -34.812 -18.734 1 77 170 ASN B O 1
ATOM 3225 N N . PRO B 1 171 ? -0.938 -35.031 -18.5 1 76.56 171 PRO B N 1
ATOM 3226 C CA . PRO B 1 171 ? -0.813 -36.438 -18.047 1 76.56 171 PRO B CA 1
ATOM 3227 C C . PRO B 1 171 ? -0.111 -37.312 -19.062 1 76.56 171 PRO B C 1
ATOM 3229 O O . PRO B 1 171 ? 0.449 -38.344 -18.688 1 76.56 171 PRO B O 1
ATOM 3232 N N . ASN B 1 172 ? -0.065 -37 -20.25 1 82.25 172 ASN B N 1
ATOM 3233 C CA . ASN B 1 172 ? 0.518 -37.875 -21.281 1 82.25 172 ASN B CA 1
ATOM 3234 C C . ASN B 1 172 ? 1.992 -37.531 -21.516 1 82.25 172 ASN B C 1
ATOM 3236 O O . ASN B 1 172 ? 2.619 -38.094 -22.422 1 82.25 172 ASN B O 1
ATOM 3240 N N . ILE B 1 173 ? 2.557 -36.781 -20.672 1 83.62 173 ILE B N 1
ATOM 3241 C CA . ILE B 1 173 ? 3.941 -36.344 -20.859 1 83.62 173 ILE B CA 1
ATOM 3242 C C . ILE B 1 173 ? 4.883 -37.469 -20.406 1 83.62 173 ILE B C 1
ATOM 3244 O O . ILE B 1 173 ? 4.695 -38.062 -19.328 1 83.62 173 ILE B O 1
ATOM 3248 N N . GLN B 1 174 ? 5.715 -37.938 -21.344 1 86.81 174 GLN B N 1
ATOM 3249 C CA . GLN B 1 174 ? 6.797 -38.875 -21.047 1 86.81 174 GLN B CA 1
ATOM 3250 C C . GLN B 1 174 ? 8.148 -38.156 -21 1 86.81 174 GLN B C 1
ATOM 3252 O O . GLN B 1 174 ? 8.688 -37.75 -22.047 1 86.81 174 GLN B O 1
ATOM 3257 N N . LEU B 1 175 ? 8.727 -38.062 -19.844 1 87.62 175 LEU B N 1
ATOM 3258 C CA . LEU B 1 175 ? 9.906 -37.219 -19.609 1 87.62 175 LEU B CA 1
ATOM 3259 C C . LEU B 1 175 ? 11.141 -37.812 -20.281 1 87.62 175 LEU B C 1
ATOM 3261 O O . LEU B 1 175 ? 12.172 -37.156 -20.406 1 87.62 175 LEU B O 1
ATOM 3265 N N . ASN B 1 176 ? 11.023 -39.094 -20.672 1 88 176 ASN B N 1
ATOM 3266 C CA . ASN B 1 176 ? 12.133 -39.719 -21.406 1 88 176 ASN B CA 1
ATOM 3267 C C . ASN B 1 176 ? 12.133 -39.281 -22.875 1 88 176 ASN B C 1
ATOM 3269 O O . ASN B 1 176 ? 13.086 -39.594 -23.594 1 88 176 ASN B O 1
ATOM 3273 N N . LYS B 1 177 ? 11.094 -38.625 -23.312 1 91.06 177 LYS B N 1
ATOM 3274 C CA . LYS B 1 177 ? 11.008 -38.094 -24.688 1 91.06 177 LYS B CA 1
ATOM 3275 C C . LYS B 1 177 ? 11.344 -36.625 -24.734 1 91.06 177 LYS B C 1
ATOM 3277 O O . LYS B 1 177 ? 10.82 -35.844 -23.953 1 91.06 177 LYS B O 1
ATOM 3282 N N . ALA B 1 178 ? 12.227 -36.312 -25.672 1 90.94 178 ALA B N 1
ATOM 3283 C CA . ALA B 1 178 ? 12.711 -34.938 -25.812 1 90.94 178 ALA B CA 1
ATOM 3284 C C . ALA B 1 178 ? 11.57 -33.969 -26.094 1 90.94 178 ALA B C 1
ATOM 3286 O O . ALA B 1 178 ? 11.523 -32.875 -25.531 1 90.94 178 ALA B O 1
ATOM 3287 N N . HIS B 1 179 ? 10.695 -34.438 -26.969 1 91.19 179 HIS B N 1
ATOM 3288 C CA . HIS B 1 179 ? 9.562 -33.594 -27.328 1 91.19 179 HIS B CA 1
ATOM 3289 C C . HIS B 1 179 ? 8.703 -33.281 -26.109 1 91.19 179 HIS B C 1
ATOM 3291 O O . HIS B 1 179 ? 8.258 -32.125 -25.938 1 91.19 179 HIS B O 1
ATOM 3297 N N . ASP B 1 180 ? 8.477 -34.219 -25.312 1 91.94 180 ASP B N 1
ATOM 3298 C CA . ASP B 1 180 ? 7.672 -34.062 -24.109 1 91.94 180 ASP B CA 1
ATOM 3299 C C . ASP B 1 180 ? 8.391 -33.188 -23.078 1 91.94 180 ASP B C 1
ATOM 3301 O O . ASP B 1 180 ? 7.766 -32.344 -22.422 1 91.94 180 ASP B O 1
ATOM 3305 N N . ARG B 1 181 ? 9.664 -33.375 -22.938 1 91.62 181 ARG B N 1
ATOM 3306 C CA . ARG B 1 181 ? 10.453 -32.5 -22.078 1 91.62 181 ARG B CA 1
ATOM 3307 C C . ARG B 1 181 ? 10.344 -31.031 -22.5 1 91.62 181 ARG B C 1
ATOM 3309 O O . ARG B 1 181 ? 10.141 -30.156 -21.672 1 91.62 181 ARG B O 1
ATOM 3316 N N . GLN B 1 182 ? 10.461 -30.828 -23.766 1 93.69 182 GLN B N 1
ATOM 3317 C CA . GLN B 1 182 ? 10.359 -29.469 -24.281 1 93.69 182 GLN B CA 1
ATOM 3318 C C . GLN B 1 182 ? 9.008 -28.859 -23.969 1 93.69 182 GLN B C 1
ATOM 3320 O O . GLN B 1 182 ? 8.922 -27.688 -23.562 1 93.69 182 GLN B O 1
ATOM 3325 N N . LYS B 1 183 ? 8 -29.641 -24.156 1 89.69 183 LYS B N 1
ATOM 3326 C CA . LYS B 1 183 ? 6.645 -29.172 -23.891 1 89.69 183 LYS B CA 1
ATOM 3327 C C . LYS B 1 183 ? 6.496 -28.719 -22.438 1 89.69 183 LYS B C 1
ATOM 3329 O O . LYS B 1 183 ? 5.961 -27.641 -22.172 1 89.69 183 LYS B O 1
ATOM 3334 N N . ILE B 1 184 ? 6.969 -29.547 -21.547 1 89.75 184 ILE B N 1
ATOM 3335 C CA . ILE B 1 184 ? 6.836 -29.25 -20.125 1 89.75 184 ILE B CA 1
ATOM 3336 C C . ILE B 1 184 ? 7.707 -28.047 -19.766 1 89.75 184 ILE B C 1
ATOM 3338 O O . ILE B 1 184 ? 7.285 -27.172 -19 1 89.75 184 ILE B O 1
ATOM 3342 N N . VAL B 1 185 ? 8.953 -28.016 -20.281 1 90.31 185 VAL B N 1
ATOM 3343 C CA . VAL B 1 185 ? 9.844 -26.906 -20.016 1 90.31 185 VAL B CA 1
ATOM 3344 C C . VAL B 1 185 ? 9.242 -25.609 -20.562 1 90.31 185 VAL B C 1
ATOM 3346 O O . VAL B 1 185 ? 9.297 -24.562 -19.922 1 90.31 185 VAL B O 1
ATOM 3349 N N . SER B 1 186 ? 8.648 -25.703 -21.734 1 88.31 186 SER B N 1
ATOM 3350 C CA . SER B 1 186 ? 8.008 -24.531 -22.312 1 88.31 186 SER B CA 1
ATOM 3351 C C . SER B 1 186 ? 6.863 -24.031 -21.438 1 88.31 186 SER B C 1
ATOM 3353 O O . SER B 1 186 ? 6.73 -22.828 -21.219 1 88.31 186 SER B O 1
ATOM 3355 N N . ALA B 1 187 ? 6.047 -24.938 -20.969 1 80.56 187 ALA B N 1
ATOM 3356 C CA . ALA B 1 187 ? 4.941 -24.578 -20.094 1 80.56 187 ALA B CA 1
ATOM 3357 C C . ALA B 1 187 ? 5.453 -23.938 -18.797 1 80.56 187 ALA B C 1
ATOM 3359 O O . ALA B 1 187 ? 4.914 -22.938 -18.344 1 80.56 187 ALA B O 1
ATOM 3360 N N . MET B 1 188 ? 6.496 -24.562 -18.25 1 81.12 188 MET B N 1
ATOM 3361 C CA . MET B 1 188 ? 7.098 -24.062 -17.016 1 81.12 188 MET B CA 1
ATOM 3362 C C . MET B 1 188 ? 7.762 -22.703 -17.234 1 81.12 188 MET B C 1
ATOM 3364 O O . MET B 1 188 ? 7.68 -21.828 -16.375 1 81.12 188 MET B O 1
ATOM 3368 N N . TYR B 1 189 ? 8.422 -22.594 -18.328 1 79.25 189 TYR B N 1
ATOM 3369 C CA . TYR B 1 189 ? 9.07 -21.344 -18.688 1 79.25 189 TYR B CA 1
ATOM 3370 C C . TYR B 1 189 ? 8.062 -20.219 -18.781 1 79.25 189 TYR B C 1
ATOM 3372 O O . TYR B 1 189 ? 8.258 -19.141 -18.219 1 79.25 189 TYR B O 1
ATOM 3380 N N . LYS B 1 190 ? 6.984 -20.484 -19.469 1 71.88 190 LYS B N 1
ATOM 3381 C CA . LYS B 1 190 ? 5.93 -19.5 -19.672 1 71.88 190 LYS B CA 1
ATOM 3382 C C . LYS B 1 190 ? 5.383 -18.984 -18.344 1 71.88 190 LYS B C 1
ATOM 3384 O O . LYS B 1 190 ? 5.031 -17.812 -18.219 1 71.88 190 LYS B O 1
ATOM 3389 N N . GLU B 1 191 ? 5.449 -19.891 -17.5 1 66.38 191 GLU B N 1
ATOM 3390 C CA . GLU B 1 191 ? 4.852 -19.547 -16.219 1 66.38 191 GLU B CA 1
ATOM 3391 C C . GLU B 1 191 ? 5.906 -19.047 -15.234 1 66.38 191 GLU B C 1
ATOM 3393 O O . GLU B 1 191 ? 5.621 -18.859 -14.055 1 66.38 191 GLU B O 1
ATOM 3398 N N . GLY B 1 192 ? 7.117 -19 -15.641 1 67.69 192 GLY B N 1
ATOM 3399 C CA . GLY B 1 192 ? 8.164 -18.359 -14.859 1 67.69 192 GLY B CA 1
ATOM 3400 C C . GLY B 1 192 ? 8.867 -19.312 -13.906 1 67.69 192 GLY B C 1
ATOM 3401 O O . GLY B 1 192 ? 9.547 -18.875 -12.977 1 67.69 192 GLY B O 1
ATOM 3402 N N . PHE B 1 193 ? 8.75 -20.609 -14.078 1 73.12 193 PHE B N 1
ATOM 3403 C CA . PHE B 1 193 ? 9.328 -21.625 -13.203 1 73.12 193 PHE B CA 1
ATOM 3404 C C . PHE B 1 193 ? 10.836 -21.469 -13.102 1 73.12 193 PHE B C 1
ATOM 3406 O O . PHE B 1 193 ? 11.414 -21.609 -12.016 1 73.12 193 PHE B O 1
ATOM 3413 N N . PHE B 1 194 ? 11.398 -21.031 -14.133 1 75.38 194 PHE B N 1
ATOM 3414 C CA . PHE B 1 194 ? 12.859 -21.047 -14.203 1 75.38 194 PHE B CA 1
ATOM 3415 C C . PHE B 1 194 ? 13.438 -19.75 -13.664 1 75.38 194 PHE B C 1
ATOM 3417 O O . PHE B 1 194 ? 14.656 -19.578 -13.641 1 75.38 194 PHE B O 1
ATOM 3424 N N . GLN B 1 195 ? 12.656 -18.938 -13.18 1 63.88 195 GLN B N 1
ATOM 3425 C CA . GLN B 1 195 ? 13.109 -17.766 -12.445 1 63.88 195 GLN B CA 1
ATOM 3426 C C . GLN B 1 195 ? 13.359 -18.094 -10.977 1 63.88 195 GLN B C 1
ATOM 3428 O O . GLN B 1 195 ? 13.938 -17.281 -10.242 1 63.88 195 GLN B O 1
ATOM 3433 N N . LEU B 1 196 ? 12.953 -19.203 -10.656 1 62.84 196 LEU B N 1
ATOM 3434 C CA . LEU B 1 196 ? 13.125 -19.656 -9.281 1 62.84 196 LEU B CA 1
ATOM 3435 C C . LEU B 1 196 ? 14.523 -20.219 -9.07 1 62.84 196 LEU B C 1
ATOM 3437 O O . LEU B 1 196 ? 15.062 -20.891 -9.945 1 62.84 196 LEU B O 1
ATOM 3441 N N . ARG B 1 197 ? 15 -19.859 -7.902 1 62.25 197 ARG B N 1
ATOM 3442 C CA . ARG B 1 197 ? 16.312 -20.391 -7.547 1 62.25 197 ARG B CA 1
ATOM 3443 C C . ARG B 1 197 ? 16.297 -21.906 -7.508 1 62.25 197 ARG B C 1
ATOM 3445 O O . ARG B 1 197 ? 15.383 -22.516 -6.938 1 62.25 197 ARG B O 1
ATOM 3452 N N . GLY B 1 198 ? 17.281 -22.547 -8.203 1 71.69 198 GLY B N 1
ATOM 3453 C CA . GLY B 1 198 ? 17.438 -23.984 -8.164 1 71.69 198 GLY B CA 1
ATOM 3454 C C . GLY B 1 198 ? 16.562 -24.703 -9.188 1 71.69 198 GLY B C 1
ATOM 3455 O O . GLY B 1 198 ? 16.656 -25.922 -9.328 1 71.69 198 GLY B O 1
ATOM 3456 N N . ALA B 1 199 ? 15.766 -23.859 -9.883 1 80 199 ALA B N 1
ATOM 3457 C CA . ALA B 1 199 ? 14.812 -24.469 -10.812 1 80 199 ALA B CA 1
ATOM 3458 C C . ALA B 1 199 ? 15.523 -25.297 -11.867 1 80 199 ALA B C 1
ATOM 3460 O O . ALA B 1 199 ? 15.094 -26.406 -12.188 1 80 199 ALA B O 1
ATOM 3461 N N . VAL B 1 200 ? 16.609 -24.766 -12.336 1 86.31 200 VAL B N 1
ATOM 3462 C CA . VAL B 1 200 ? 17.344 -25.453 -13.391 1 86.31 200 VAL B CA 1
ATOM 3463 C C . VAL B 1 200 ? 17.906 -26.766 -12.859 1 86.31 200 VAL B C 1
ATOM 3465 O O . VAL B 1 200 ? 17.719 -27.828 -13.477 1 86.31 200 VAL B O 1
ATOM 3468 N N . SER B 1 201 ? 18.5 -26.703 -11.711 1 86.25 201 SER B N 1
ATOM 3469 C CA . SER B 1 201 ? 19.062 -27.906 -11.086 1 86.25 201 SER B CA 1
ATOM 3470 C C . SER B 1 201 ? 17.969 -28.922 -10.773 1 86.25 201 SER B C 1
ATOM 3472 O O . SER B 1 201 ? 18.172 -30.125 -10.953 1 86.25 201 SER B O 1
ATOM 3474 N N . PHE B 1 202 ? 16.922 -28.484 -10.344 1 84.38 202 PHE B N 1
ATOM 3475 C CA . PHE B 1 202 ? 15.773 -29.328 -10.031 1 84.38 202 PHE B CA 1
ATOM 3476 C C . PHE B 1 202 ? 15.297 -30.062 -11.273 1 84.38 202 PHE B C 1
ATOM 3478 O O . PHE B 1 202 ? 15.109 -31.281 -11.234 1 84.38 202 PHE B O 1
ATOM 3485 N N . CYS B 1 203 ? 15.094 -29.359 -12.352 1 90.12 203 CYS B N 1
ATOM 3486 C CA . CYS B 1 203 ? 14.633 -29.969 -13.594 1 90.12 203 CYS B CA 1
ATOM 3487 C C . CYS B 1 203 ? 15.641 -30.969 -14.125 1 90.12 203 CYS B C 1
ATOM 3489 O O . CYS B 1 203 ? 15.266 -32.031 -14.633 1 90.12 203 CYS B O 1
ATOM 3491 N N . ALA B 1 204 ? 16.922 -30.578 -14.031 1 93.06 204 ALA B N 1
ATOM 3492 C CA . ALA B 1 204 ? 17.984 -31.469 -14.469 1 93.06 204 ALA B CA 1
ATOM 3493 C C . ALA B 1 204 ? 17.891 -32.812 -13.742 1 93.06 204 ALA B C 1
ATOM 3495 O O . ALA B 1 204 ? 18 -33.875 -14.367 1 93.06 204 ALA B O 1
ATOM 3496 N N . GLU B 1 205 ? 17.641 -32.719 -12.484 1 90.19 205 GLU B N 1
ATOM 3497 C CA . GLU B 1 205 ? 17.516 -33.906 -11.656 1 90.19 205 GLU B CA 1
ATOM 3498 C C . GLU B 1 205 ? 16.25 -34.719 -12.016 1 90.19 205 GLU B C 1
ATOM 3500 O O . GLU B 1 205 ? 16.312 -35.906 -12.211 1 90.19 205 GLU B O 1
ATOM 3505 N N . LYS B 1 206 ? 15.148 -34.062 -12.195 1 88.75 206 LYS B N 1
ATOM 3506 C CA . LYS B 1 206 ? 13.859 -34.719 -12.461 1 88.75 206 LYS B CA 1
ATOM 3507 C C . LYS B 1 206 ? 13.859 -35.375 -13.828 1 88.75 206 LYS B C 1
ATOM 3509 O O . LYS B 1 206 ? 13.297 -36.469 -13.992 1 88.75 206 LYS B O 1
ATOM 3514 N N . PHE B 1 207 ? 14.461 -34.688 -14.797 1 91.06 207 PHE B N 1
ATOM 3515 C CA . PHE B 1 207 ? 14.484 -35.188 -16.172 1 91.06 207 PHE B CA 1
ATOM 3516 C C . PHE B 1 207 ? 15.656 -36.156 -16.375 1 91.06 207 PHE B C 1
ATOM 3518 O O . PHE B 1 207 ? 15.742 -36.812 -17.422 1 91.06 207 PHE B O 1
ATOM 3525 N N . GLU B 1 208 ? 16.578 -36.219 -15.391 1 91.75 208 GLU B N 1
ATOM 3526 C CA . GLU B 1 208 ? 17.781 -37.031 -15.5 1 91.75 208 GLU B CA 1
ATOM 3527 C C . GLU B 1 208 ? 18.625 -36.594 -16.703 1 91.75 208 GLU B C 1
ATOM 3529 O O . GLU B 1 208 ? 19.047 -37.438 -17.5 1 91.75 208 GLU B O 1
ATOM 3534 N N . ILE B 1 209 ? 18.797 -35.375 -16.844 1 93.31 209 ILE B N 1
ATOM 3535 C CA . ILE B 1 209 ? 19.672 -34.781 -17.859 1 93.31 209 ILE B CA 1
ATOM 3536 C C . ILE B 1 209 ? 20.594 -33.75 -17.203 1 93.31 209 ILE B C 1
ATOM 3538 O O . ILE B 1 209 ? 20.5 -33.469 -16.016 1 93.31 209 ILE B O 1
ATOM 3542 N N . SER B 1 210 ? 21.594 -33.219 -18 1 92 210 SER B N 1
ATOM 3543 C CA . SER B 1 210 ? 22.516 -32.219 -17.5 1 92 210 SER B CA 1
ATOM 3544 C C . SER B 1 210 ? 21.859 -30.844 -17.438 1 92 210 SER B C 1
ATOM 3546 O O . SER B 1 210 ? 20.859 -30.594 -18.125 1 92 210 SER B O 1
ATOM 3548 N N . GLU B 1 211 ? 22.391 -29.938 -16.609 1 92.31 211 GLU B N 1
ATOM 3549 C CA . GLU B 1 211 ? 21.891 -28.562 -16.547 1 92.31 211 GLU B CA 1
ATOM 3550 C C . GLU B 1 211 ? 22.031 -27.859 -17.891 1 92.31 211 GLU B C 1
ATOM 3552 O O . GLU B 1 211 ? 21.109 -27.156 -18.312 1 92.31 211 GLU B O 1
ATOM 3557 N N . PRO B 1 212 ? 23.156 -28.094 -18.594 1 92.25 212 PRO B N 1
ATOM 3558 C CA . PRO B 1 212 ? 23.25 -27.5 -19.922 1 92.25 212 PRO B CA 1
ATOM 3559 C C . PRO B 1 212 ? 22.109 -27.922 -20.844 1 92.25 212 PRO B C 1
ATOM 3561 O O . PRO B 1 212 ? 21.625 -27.109 -21.641 1 92.25 212 PRO B O 1
ATOM 3564 N N . SER B 1 213 ? 21.703 -29.172 -20.781 1 93.81 213 SER B N 1
ATOM 3565 C CA . SER B 1 213 ? 20.578 -29.641 -21.578 1 93.81 213 SER B CA 1
ATOM 3566 C C . SER B 1 213 ? 19.297 -28.922 -21.219 1 93.81 213 SER B C 1
ATOM 3568 O O . SER B 1 213 ? 18.484 -28.578 -22.094 1 93.81 213 SER B O 1
ATOM 3570 N N . VAL B 1 214 ? 19.078 -28.594 -19.875 1 94.12 214 VAL B N 1
ATOM 3571 C CA . VAL B 1 214 ? 17.906 -27.844 -19.438 1 94.12 214 VAL B CA 1
ATOM 3572 C C . VAL B 1 214 ? 17.938 -26.453 -20.062 1 94.12 214 VAL B C 1
ATOM 3574 O O . VAL B 1 214 ? 16.922 -25.953 -20.547 1 94.12 214 VAL B O 1
ATOM 3577 N N . TYR B 1 215 ? 19.094 -25.828 -20.094 1 91.81 215 TYR B N 1
ATOM 3578 C CA . TYR B 1 215 ? 19.234 -24.484 -20.641 1 91.81 215 TYR B CA 1
ATOM 3579 C C . TYR B 1 215 ? 18.891 -24.484 -22.125 1 91.81 215 TYR B C 1
ATOM 3581 O O . TYR B 1 215 ? 18.344 -23.5 -22.641 1 91.81 215 TYR B O 1
ATOM 3589 N N . ARG B 1 216 ? 19.234 -25.578 -22.797 1 91.81 216 ARG B N 1
ATOM 3590 C CA . ARG B 1 216 ? 18.875 -25.672 -24.219 1 91.81 216 ARG B CA 1
ATOM 3591 C C . ARG B 1 216 ? 17.359 -25.688 -24.391 1 91.81 216 ARG B C 1
ATOM 3593 O O . ARG B 1 216 ? 16.828 -25.031 -25.281 1 91.81 216 ARG B O 1
ATOM 3600 N N . TYR B 1 217 ? 16.672 -26.438 -23.531 1 93.81 217 TYR B N 1
ATOM 3601 C CA . TYR B 1 217 ? 15.219 -26.469 -23.578 1 93.81 217 TYR B CA 1
ATOM 3602 C C . TYR B 1 217 ? 14.641 -25.078 -23.297 1 93.81 217 TYR B C 1
ATOM 3604 O O . TYR B 1 217 ? 13.664 -24.672 -23.938 1 93.81 217 TYR B O 1
ATOM 3612 N N . ILE B 1 218 ? 15.203 -24.406 -22.312 1 91.62 218 ILE B N 1
ATOM 3613 C CA . ILE B 1 218 ? 14.75 -23.078 -21.922 1 91.62 218 ILE B CA 1
ATOM 3614 C C . ILE B 1 218 ? 14.938 -22.109 -23.094 1 91.62 218 ILE B C 1
ATOM 3616 O O . ILE B 1 218 ? 14.055 -21.297 -23.391 1 91.62 218 ILE B O 1
ATOM 3620 N N . ALA B 1 219 ? 16.094 -22.172 -23.734 1 88.94 219 ALA B N 1
ATOM 3621 C CA . ALA B 1 219 ? 16.375 -21.328 -24.891 1 88.94 219 ALA B CA 1
ATOM 3622 C C . ALA B 1 219 ? 15.328 -21.531 -25.984 1 88.94 219 ALA B C 1
ATOM 3624 O O . ALA B 1 219 ? 14.867 -20.562 -26.594 1 88.94 219 ALA B O 1
ATOM 3625 N N . ARG B 1 220 ? 15.008 -22.719 -26.188 1 91 220 ARG B N 1
ATOM 3626 C CA . ARG B 1 220 ? 13.984 -23.047 -27.188 1 91 220 ARG B CA 1
ATOM 3627 C C . ARG B 1 220 ? 12.617 -22.5 -26.75 1 91 220 ARG B C 1
ATOM 3629 O O . ARG B 1 220 ? 11.867 -21.984 -27.578 1 91 220 ARG B O 1
ATOM 3636 N N . ALA B 1 221 ? 12.312 -22.703 -25.5 1 89.44 221 ALA B N 1
ATOM 3637 C CA . ALA B 1 221 ? 11.055 -22.188 -24.969 1 89.44 221 ALA B CA 1
ATOM 3638 C C . ALA B 1 221 ? 10.953 -20.672 -25.156 1 89.44 221 ALA B C 1
ATOM 3640 O O . ALA B 1 221 ? 9.891 -20.156 -25.5 1 89.44 221 ALA B O 1
ATOM 3641 N N . LYS B 1 222 ? 12.062 -20 -24.859 1 84.12 222 LYS B N 1
ATOM 3642 C CA . LYS B 1 222 ? 12.125 -18.547 -25.031 1 84.12 222 LYS B CA 1
ATOM 3643 C C . LYS B 1 222 ? 11.875 -18.156 -26.484 1 84.12 222 LYS B C 1
ATOM 3645 O O . LYS B 1 222 ? 11.125 -17.219 -26.766 1 84.12 222 LYS B O 1
ATOM 3650 N N . SER B 1 223 ? 12.531 -18.844 -27.328 1 84 223 SER B N 1
ATOM 3651 C CA . SER B 1 223 ? 12.375 -18.594 -28.766 1 84 223 SER B CA 1
ATOM 3652 C C . SER B 1 223 ? 10.938 -18.828 -29.219 1 84 223 SER B C 1
ATOM 3654 O O . SER B 1 223 ? 10.414 -18.062 -30.031 1 84 223 SER B O 1
ATOM 3656 N N . GLU B 1 224 ? 10.305 -19.812 -28.703 1 82.75 224 GLU B N 1
ATOM 3657 C CA . GLU B 1 224 ? 8.914 -20.109 -29.016 1 82.75 224 GLU B CA 1
ATOM 3658 C C . GLU B 1 224 ? 7.996 -18.984 -28.547 1 82.75 224 GLU B C 1
ATOM 3660 O O . GLU B 1 224 ? 7.043 -18.625 -29.25 1 82.75 224 GLU B O 1
ATOM 3665 N N . GLN B 1 225 ? 8.289 -18.5 -27.391 1 75.75 225 GLN B N 1
ATOM 3666 C CA . GLN B 1 225 ? 7.484 -17.422 -26.844 1 75.75 225 GLN B CA 1
ATOM 3667 C C . GLN B 1 225 ? 7.66 -16.141 -27.656 1 75.75 225 GLN B C 1
ATOM 3669 O O . GLN B 1 225 ? 6.691 -15.414 -27.906 1 75.75 225 GLN B O 1
ATOM 3674 N N . ASP B 1 226 ? 8.852 -15.805 -28.031 1 72.5 226 ASP B N 1
ATOM 3675 C CA . ASP B 1 226 ? 9.148 -14.625 -28.844 1 72.5 226 ASP B CA 1
ATOM 3676 C C . ASP B 1 226 ? 8.438 -14.703 -30.188 1 72.5 226 ASP B C 1
ATOM 3678 O O . ASP B 1 226 ? 7.945 -13.688 -30.688 1 72.5 226 ASP B O 1
ATOM 3682 N N . GLU B 1 227 ? 8.414 -15.805 -30.75 1 71.25 227 GLU B N 1
ATOM 3683 C CA . GLU B 1 227 ? 7.77 -16.016 -32.031 1 71.25 227 GLU B CA 1
ATOM 3684 C C . GLU B 1 227 ? 6.254 -15.852 -31.938 1 71.25 227 GLU B C 1
ATOM 3686 O O . GLU B 1 227 ? 5.613 -15.328 -32.844 1 71.25 227 GLU B O 1
ATOM 3691 N N . LEU B 1 228 ? 5.672 -16.328 -30.906 1 68.12 228 LEU B N 1
ATOM 3692 C CA . LEU B 1 228 ? 4.238 -16.188 -30.688 1 68.12 228 LEU B CA 1
ATOM 3693 C C . LEU B 1 228 ? 3.859 -14.727 -30.469 1 68.12 228 LEU B C 1
ATOM 3695 O O . LEU B 1 228 ? 2.816 -14.273 -30.953 1 68.12 228 LEU B O 1
ATOM 3699 N N . GLU B 1 229 ? 4.652 -13.969 -29.719 1 61.97 229 GLU B N 1
ATOM 3700 C CA . GLU B 1 229 ? 4.418 -12.547 -29.469 1 61.97 229 GLU B CA 1
ATOM 3701 C C . GLU B 1 229 ? 4.582 -11.727 -30.75 1 61.97 229 GLU B C 1
ATOM 3703 O O . GLU B 1 229 ? 3.891 -10.727 -30.938 1 61.97 229 GLU B O 1
ATOM 3708 N N . ASN B 1 230 ? 5.422 -12.156 -31.625 1 61.09 230 ASN B N 1
ATOM 3709 C CA . ASN B 1 230 ? 5.621 -11.484 -32.906 1 61.09 230 ASN B CA 1
ATOM 3710 C C . ASN B 1 230 ? 4.52 -11.844 -33.906 1 61.09 230 ASN B C 1
ATOM 3712 O O . ASN B 1 230 ? 4.273 -11.102 -34.844 1 61.09 230 ASN B O 1
ATOM 3716 N N . ASN B 1 231 ? 3.891 -12.898 -33.719 1 61.59 231 ASN B N 1
ATOM 3717 C CA . ASN B 1 231 ? 2.836 -13.336 -34.625 1 61.59 231 ASN B CA 1
ATOM 3718 C C . ASN B 1 231 ? 1.461 -12.875 -34.156 1 61.59 231 ASN B C 1
ATOM 3720 O O . ASN B 1 231 ? 0.455 -13.117 -34.812 1 61.59 231 ASN B O 1
ATOM 3724 N N . GLU B 1 232 ? 1.305 -12.469 -33.031 1 50.38 232 GLU B N 1
ATOM 3725 C CA . GLU B 1 232 ? 0.058 -11.844 -32.625 1 50.38 232 GLU B CA 1
ATOM 3726 C C . GLU B 1 232 ? 0.099 -10.336 -32.844 1 50.38 232 GLU B C 1
ATOM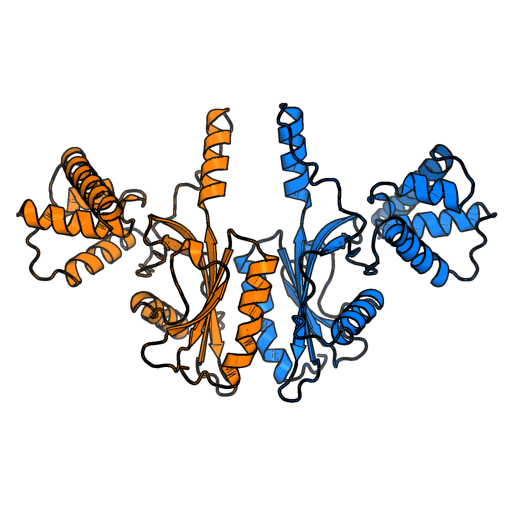 3728 O O . GLU B 1 232 ? 1.142 -9.703 -32.656 1 50.38 232 GLU B O 1
#

InterPro domains:
  IPR013559 YheO-like [PF08348] (5-129)
  IPR039445 Transcriptional regulator DauR-like, HTH domain [PF13309] (159-218)
  IPR039446 Transcriptional regulator DauR-like [PTHR35568] (8-225)

Solvent-accessible surface area (backbone atoms only — not comparable to full-atom values): 24456 Å² total; per-residue (Å²): 127,87,83,68,50,74,83,55,53,72,52,49,64,51,25,51,51,48,19,67,52,70,29,84,53,26,30,20,34,32,33,29,58,74,44,86,71,23,21,24,74,35,63,16,51,32,77,80,63,66,54,51,67,61,41,61,57,49,66,34,47,52,50,50,52,48,50,58,58,61,58,59,59,100,62,69,62,53,50,69,58,25,24,16,21,27,57,87,47,48,43,27,37,31,22,37,32,60,36,57,48,97,85,66,46,73,43,28,34,45,36,44,33,35,54,39,58,67,58,47,55,51,50,51,53,39,41,70,73,66,43,90,65,82,68,72,77,59,57,55,51,32,44,24,22,30,60,57,56,40,22,67,48,54,75,82,46,10,64,49,45,45,49,47,51,56,44,64,76,38,73,84,60,44,63,89,34,67,70,38,39,41,53,52,44,29,55,36,48,49,49,26,48,66,74,39,83,61,33,57,58,49,49,13,60,75,55,71,49,54,54,71,58,46,51,52,40,47,52,51,32,51,52,52,51,54,52,51,60,69,69,96,127,87,84,68,52,74,83,57,54,73,52,48,64,51,26,51,49,48,19,67,52,69,30,86,54,27,29,19,34,31,32,29,58,74,42,86,69,20,22,25,74,33,64,16,50,32,78,79,63,67,55,51,70,62,43,61,57,47,66,35,47,51,51,49,53,48,51,58,57,62,57,56,61,101,62,67,61,52,48,69,59,26,26,18,20,26,58,86,43,48,43,27,37,31,25,38,33,61,36,57,48,99,84,66,45,72,43,28,35,44,34,43,33,36,54,38,58,68,57,47,54,50,49,50,52,40,41,72,74,66,42,89,66,84,68,74,74,58,54,56,48,33,44,22,23,30,60,57,56,39,25,65,47,56,79,85,46,11,66,48,47,48,50,48,53,58,45,63,75,38,74,84,59,45,62,91,36,68,71,38,38,38,52,51,42,29,55,36,48,50,48,27,50,67,72,37,74,62,32,56,59,50,49,12,62,75,57,71,49,53,54,68,58,45,51,51,38,47,51,50,32,51,51,53,51,54,52,51,61,70,70,98

Foldseek 3Di:
DFDQDPLQVVCQVVQVVCLVVVDLQKKKWKWFPPTDQTFTQHIHNCVVQVDDGGHHDAPLVVVVLVVQVVVDDVRAQKAFQFWAAGLVQWIWRKMKHFDADPVRHTGMIMMMIGTCVVVQVVVVVCVVVPDDDDRPLQRVLQRHLHNHRGQNHGDLRSLVSVLVVLCVVVVPQDLQDPVSVLVSLLVCVSSNQVSHPCSLVNSCVVSVHDSVVSVVSSVVSVVVVVVVVVVD/DFDQDPLQVVCQVVQVVCLVVVDLQKKKWKWFPPTDQTFTQHIHNCVVQVDDGGHHDAPLVVVVLVVQVVVDDVRAQKAFQFWAAGLQQWIWRKMKHFDADPVRHTGMIMMMIGTCVVVQVVVVVCVVVPDDDDRPLARVLQRHLHNHRGLNHGDPRNLVVVLVVLCVVVVPQDLQDPVSVLVSLLVCVSSNQVSHPCSLVVSCVVSVHDSVVSVVSSVVSVVVVVVVVVVD

pLDDT: mean 76.38, std 18.48, range [29.0, 97.69]

Nearest PDB structures (foldseek):
  5a8b-assembly2_C  TM=5.760E-01  e=5.421E-05  Phaeodactylum tricornutum
  6ph4-assembly1_A  TM=6.343E-01  e=2.963E-04  Brucella melitensis bv. 1 str. 16M
  3kx0-assembly1_X-2  TM=6.566E-01  e=6.712E-04  Mycobacterium tuberculosis
  2qkp-assembly2_D  TM=5.557E-01  e=3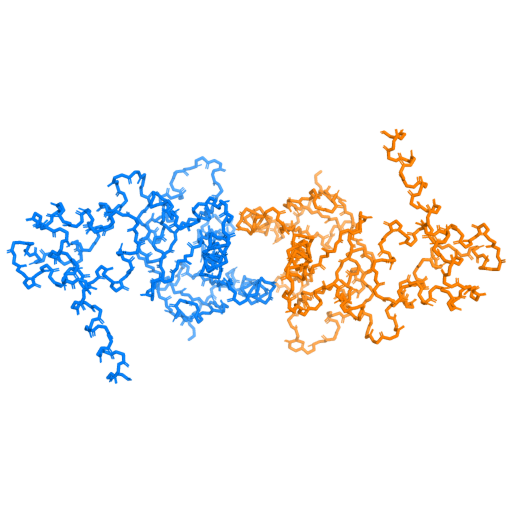.234E-03  Streptococcus mutans UA159
  9bkv-assembly1_B  TM=4.850E-01  e=2.515E-03  Escherichia coli

Organism: Acetobacterium woodii (strain ATCC 29683 / DSM 1030 / JCM 2381 / KCTC 1655 / WB1) (NCBI:txid931626)

Sequence (464 aa):
MTRVSKDLKRYIPFVDFLGKTLGENYEVFLYDLKGPEHPIVAIANGHLSGRKVGFLMKDVMIKMLKKEQKNNEDADDYLIRHDAIGRDGRRFKSSTKLIRNDFGEPIGALCVNFNLEPMIATQEFFESIGAETTNLRNLDVNKVIFAGEVFSDGNAGSLESIYEHFIDKNPNIQLNKAHDRQKIVSAMYKEGFFQLRGAVSFCAEKFEISEPSVYRYIARAKSEQDELENNEMTRVSKDLKRYIPFVDFLGKTLGENYEVFLYDLKGPEHPIVAIANGHLSGRKVGFLMKDVMIKMLKKEQKNNEDADDYLIRHDAIGRDGRRFKSSTKLIRNDFGEPIGALCVNFNLEPMIATQEFFESIGAETTNLRNLDVNKVIFAGEVFSDGNAGSLESIYEHFIDKNPNIQLNKAHDRQKIVSAMYKEGFFQLRGAVSFCAEKFEISEPSVYRYIARAKSEQDELENNE

Radius of gyration: 26.47 Å; Cα contacts (8 Å, |Δi|>4): 768; chains: 2; bounding box: 58×82×66 Å